Protein AF-A0A934UHM8-F1 (afdb_monomer_lite)

Sequence (731 aa):
MHDLIYLWDFGDAASGDWTAPEKILPEWKNRNVAKGPMVTHMYTRPGTYSASVLIIEPDSGKTATAALDIVVGDPDTLYSGATGSTVFYNEHGDNDWTWVDANYPGATKVNIPADGHLIWNSDISMDGVTEGRHDAEWSTYQDGKPRRCLFKAGSDLKFSIALDGADYRGLFIGTYGLGDISNDKAILRHTGLLDEKGRGIGAGIINQKGTGYSGQGDTPPGDLRIHDIQMLGVFDPENEITPDVDFLGNTGLAIRATFRMDLMLSRVDFDGFSGGVVSWTMPTDNGHIVKAVHLHLDDCTNTNFGAYSIYPSGATTNPKSTFSVTGCRIAQNPLGLEYDGTRSPIRDGSIPNVHMRGNDMFHTISTYTHVKVANTPRENGYIVNIHSNSFEGGYQAVIIAGNVESSKGSDPGKLPNTSGTSPVLNVVIDGNIHIADYGTKMSYYTQASGYTLRNNLTVVSGKAANNAFQYFFEVKARDQPDSDGGAEYDRTVVGDAPIKIYNNTLRVERSSAQNKSESLNSYVPQEIRNWSVNDAPNFTNVQMHNNLIHMPNLDSPVTTYGPLTSNVLFTPRGVGRREAFSNHSHLLTFDVVDGADLFVPYWLLSDWTTYITRANIKEADSRHRLDTAYFRKKDITSGDFEMSFSDTGMTITNRSGVTWETGTYVTVRIACIDRAALEKPLATPADAWLDSRPAVGSAALGAALNGEVSYMDIMLENRPEPPSIGAWEAE

Structure (mmCIF, N/CA/C/O backbone):
data_AF-A0A934UHM8-F1
#
_entry.id   AF-A0A934UHM8-F1
#
loop_
_atom_site.group_PDB
_atom_site.id
_atom_site.type_symbol
_atom_site.label_atom_id
_atom_site.label_alt_id
_atom_site.label_comp_id
_atom_site.label_asym_id
_atom_site.label_entity_id
_atom_site.label_seq_id
_atom_site.pdbx_PDB_ins_code
_atom_site.Cartn_x
_atom_site.Cartn_y
_atom_site.Cartn_z
_atom_site.occupancy
_atom_site.B_iso_or_equiv
_atom_site.auth_seq_id
_atom_site.auth_comp_id
_atom_site.auth_asym_id
_atom_site.auth_atom_id
_atom_site.pdbx_PDB_model_num
ATOM 1 N N . MET A 1 1 ? 1.000 21.819 11.357 1.00 83.38 1 MET A N 1
ATOM 2 C CA . MET A 1 1 ? 0.509 20.577 12.005 1.00 83.38 1 MET A CA 1
ATOM 3 C C . MET A 1 1 ? 1.510 19.441 11.837 1.00 83.38 1 MET A C 1
ATOM 5 O O . MET A 1 1 ? 1.837 18.795 12.818 1.00 83.38 1 MET A O 1
ATOM 9 N N . HIS A 1 2 ? 2.039 19.229 10.628 1.00 90.69 2 HIS A N 1
ATOM 10 C CA . HIS A 1 2 ? 3.021 18.174 10.334 1.00 90.69 2 HIS A CA 1
ATOM 11 C C . HIS A 1 2 ? 4.393 18.323 11.039 1.00 90.69 2 HIS A C 1
ATOM 13 O O . HIS A 1 2 ? 5.186 17.383 11.024 1.00 90.69 2 HIS A O 1
ATOM 19 N N . ASP A 1 3 ? 4.673 19.475 11.659 1.00 88.12 3 ASP A N 1
ATOM 20 C CA . ASP A 1 3 ? 5.896 19.727 12.444 1.00 88.12 3 ASP A CA 1
ATOM 21 C C . ASP A 1 3 ? 5.854 19.147 13.864 1.00 88.12 3 ASP A C 1
ATOM 23 O O . ASP A 1 3 ? 6.893 18.940 14.485 1.00 88.12 3 ASP A O 1
ATOM 27 N N . LEU A 1 4 ? 4.655 18.902 14.398 1.00 92.56 4 LEU A N 1
ATOM 28 C CA . LEU A 1 4 ? 4.485 18.411 15.761 1.00 92.56 4 LEU A CA 1
ATOM 29 C C . LEU A 1 4 ? 4.582 16.883 15.804 1.00 92.56 4 LEU A C 1
ATOM 31 O O . LEU A 1 4 ? 4.332 16.175 14.824 1.00 92.56 4 LEU A O 1
ATOM 35 N N . ILE A 1 5 ? 4.931 16.359 16.973 1.00 93.25 5 ILE A N 1
ATOM 36 C CA . ILE A 1 5 ? 4.924 14.925 17.255 1.00 93.25 5 ILE A CA 1
ATOM 37 C C . ILE A 1 5 ? 3.665 14.623 18.051 1.00 93.25 5 ILE A C 1
ATOM 39 O O . ILE A 1 5 ? 3.392 15.287 19.042 1.00 93.25 5 ILE A O 1
ATOM 43 N N . TYR A 1 6 ? 2.907 13.628 17.607 1.00 96.50 6 TYR A N 1
ATOM 44 C CA . TYR A 1 6 ? 1.670 13.188 18.242 1.00 96.50 6 TYR A CA 1
ATOM 45 C C . TYR A 1 6 ? 1.827 11.720 18.592 1.00 96.50 6 TYR A C 1
ATOM 47 O O . TYR A 1 6 ? 2.154 10.932 17.703 1.00 96.50 6 TYR A O 1
ATOM 55 N N . LEU A 1 7 ? 1.586 11.375 19.850 1.00 97.00 7 LEU A N 1
ATOM 56 C CA . LEU A 1 7 ? 1.657 10.020 20.380 1.00 97.00 7 LEU A CA 1
ATOM 57 C C . LEU A 1 7 ? 0.299 9.685 20.987 1.00 97.00 7 LEU A C 1
ATOM 59 O O . LEU A 1 7 ? -0.125 10.341 21.937 1.00 97.00 7 LEU A O 1
ATOM 63 N N . TRP A 1 8 ? -0.388 8.709 20.408 1.00 98.19 8 TRP A N 1
ATOM 64 C CA . TRP A 1 8 ? -1.728 8.296 20.810 1.00 98.19 8 TRP A CA 1
ATOM 65 C C . TRP A 1 8 ? -1.688 7.007 21.623 1.00 98.19 8 TRP A C 1
ATOM 67 O O . TRP A 1 8 ? -0.968 6.078 21.262 1.00 98.19 8 TRP A O 1
ATOM 77 N N . ASP A 1 9 ? -2.526 6.949 22.653 1.00 98.19 9 ASP A N 1
ATOM 78 C CA . ASP A 1 9 ? -2.909 5.738 23.381 1.00 98.19 9 ASP A CA 1
ATOM 79 C C . ASP A 1 9 ? -4.439 5.652 23.362 1.00 98.19 9 ASP A C 1
ATOM 81 O O . ASP A 1 9 ? -5.115 6.595 23.774 1.00 98.19 9 ASP A O 1
ATOM 85 N N . PHE A 1 10 ? -5.001 4.557 22.854 1.00 98.38 10 PHE A N 1
ATOM 86 C CA . PHE A 1 10 ? -6.452 4.399 22.720 1.00 98.38 10 PHE A CA 1
ATOM 87 C C . PHE A 1 10 ? -7.134 3.862 23.989 1.00 98.38 10 PHE A C 1
ATOM 89 O O . PHE A 1 10 ? -8.358 3.732 24.014 1.00 98.38 10 PHE A O 1
ATOM 96 N N . GLY A 1 11 ? -6.382 3.550 25.049 1.00 98.06 11 GLY A N 1
ATOM 97 C CA . GLY A 1 11 ? -6.924 2.981 26.285 1.00 98.06 11 GLY A CA 1
ATOM 98 C C . GLY A 1 11 ? -7.506 1.571 26.112 1.00 98.06 11 GLY A C 1
ATOM 99 O O . GLY A 1 11 ? -8.229 1.086 26.978 1.00 98.06 11 GLY A O 1
ATOM 100 N N . ASP A 1 12 ? -7.196 0.907 25.001 1.00 97.62 12 ASP A N 1
ATOM 101 C CA . ASP A 1 12 ? -7.659 -0.411 24.568 1.00 97.62 12 ASP A CA 1
ATOM 102 C C . ASP A 1 12 ? -6.489 -1.405 24.539 1.00 97.62 12 ASP A C 1
ATOM 104 O O . ASP A 1 12 ? -6.278 -2.134 23.572 1.00 97.62 12 ASP A O 1
ATOM 108 N N . ALA A 1 13 ? -5.689 -1.456 25.607 1.00 95.31 13 ALA A N 1
ATOM 109 C CA . ALA A 1 13 ? -4.544 -2.370 25.706 1.00 95.31 13 ALA A CA 1
ATOM 110 C C . ALA A 1 13 ? -4.939 -3.843 25.493 1.00 95.31 13 ALA A C 1
ATOM 112 O O . ALA A 1 13 ? -4.149 -4.660 25.025 1.00 95.31 13 ALA A O 1
ATOM 113 N N . ALA A 1 14 ? -6.190 -4.185 25.808 1.00 94.94 14 ALA A N 1
ATOM 114 C CA . ALA A 1 14 ? -6.706 -5.525 25.622 1.00 94.94 14 ALA A CA 1
ATOM 115 C C . ALA A 1 14 ? -6.832 -5.903 24.135 1.00 94.94 14 ALA A C 1
ATOM 117 O O . ALA A 1 14 ? -6.840 -7.104 23.859 1.00 94.94 14 ALA A O 1
ATOM 118 N N . SER A 1 15 ? -6.919 -4.932 23.205 1.00 92.81 15 SER A N 1
ATOM 119 C CA . SER A 1 15 ? -6.991 -5.140 21.743 1.00 92.81 15 SER A CA 1
ATOM 120 C C . SER A 1 15 ? -5.856 -5.987 21.177 1.00 92.81 15 SER A C 1
ATOM 122 O O . SER A 1 15 ? -6.091 -6.669 20.176 1.00 92.81 15 SER A O 1
ATOM 124 N N . GLY A 1 16 ? -4.703 -6.004 21.853 1.00 95.25 16 GLY A N 1
ATOM 125 C CA . GLY A 1 16 ? -3.542 -6.808 21.498 1.00 95.25 16 GLY A CA 1
ATOM 126 C C . GLY A 1 16 ? -2.856 -6.326 20.223 1.00 95.25 16 GLY A C 1
ATOM 127 O O . GLY A 1 16 ? -2.895 -5.143 19.881 1.00 95.25 16 GLY A O 1
ATOM 128 N N . ASP A 1 17 ? -2.246 -7.275 19.525 1.00 97.38 17 ASP A N 1
ATOM 129 C CA . ASP A 1 17 ? -1.529 -7.051 18.277 1.00 97.38 17 ASP A CA 1
ATOM 130 C C . ASP A 1 17 ? -2.399 -7.396 17.064 1.00 97.38 17 ASP A C 1
ATOM 132 O O . ASP A 1 17 ? -3.276 -8.260 17.136 1.00 97.38 17 ASP A O 1
ATOM 136 N N . TRP A 1 18 ? -2.147 -6.733 15.935 1.00 97.75 18 TRP A N 1
ATOM 137 C CA . TRP A 1 18 ? -2.679 -7.175 14.647 1.00 97.75 18 TRP A CA 1
ATOM 138 C C . TRP A 1 18 ? -2.080 -8.519 14.235 1.00 97.75 18 TRP A C 1
ATOM 140 O O . TRP A 1 18 ? -0.914 -8.822 14.509 1.00 97.75 18 TRP A O 1
ATOM 150 N N . THR A 1 19 ? -2.881 -9.306 13.527 1.00 96.25 19 THR A N 1
ATOM 151 C CA . THR A 1 19 ? -2.558 -10.684 13.144 1.00 96.25 19 THR A CA 1
ATOM 152 C C . THR A 1 19 ? -2.331 -10.845 11.644 1.00 96.25 19 THR A C 1
ATOM 154 O O . THR A 1 19 ? -1.502 -11.661 11.247 1.00 96.25 19 THR A O 1
ATOM 157 N N . ALA A 1 20 ? -2.984 -10.030 10.814 1.00 97.38 20 ALA A N 1
ATOM 158 C CA . ALA A 1 20 ? -2.859 -10.067 9.362 1.00 97.38 20 ALA A CA 1
ATOM 159 C C . ALA A 1 20 ? -1.460 -9.716 8.802 1.00 97.38 20 ALA A C 1
ATOM 161 O O . ALA A 1 20 ? -1.029 -10.385 7.856 1.00 97.38 20 ALA A O 1
ATOM 162 N N . PRO A 1 21 ? -0.725 -8.697 9.299 1.00 98.25 21 PRO A N 1
ATOM 163 C CA . PRO A 1 21 ? 0.523 -8.267 8.682 1.00 98.25 21 PRO A CA 1
ATOM 164 C C . PRO A 1 21 ? 1.682 -9.188 9.097 1.00 98.25 21 PRO A C 1
ATOM 166 O O . PRO A 1 21 ? 1.920 -9.454 10.281 1.00 98.25 21 PRO A O 1
ATOM 169 N N . GLU A 1 22 ? 2.450 -9.659 8.113 1.00 96.50 22 GLU A N 1
ATOM 170 C CA . GLU A 1 22 ? 3.509 -10.654 8.334 1.00 96.50 22 GLU A CA 1
ATOM 171 C C . GLU A 1 22 ? 4.898 -10.013 8.434 1.00 96.50 22 GLU A C 1
ATOM 173 O O . GLU A 1 22 ? 5.694 -10.412 9.281 1.00 96.50 22 GLU A O 1
ATOM 178 N N . LYS A 1 23 ? 5.193 -9.023 7.582 1.00 96.94 23 LYS A N 1
ATOM 179 C CA . LYS A 1 23 ? 6.534 -8.436 7.404 1.00 96.94 23 LYS A CA 1
ATOM 180 C C . LYS A 1 23 ? 6.675 -7.027 7.967 1.00 96.94 23 LYS A C 1
ATOM 182 O O . LYS A 1 23 ? 7.222 -6.134 7.328 1.00 96.94 23 LYS A O 1
ATOM 187 N N . ILE A 1 24 ? 6.180 -6.829 9.178 1.00 97.75 24 ILE A N 1
ATOM 188 C CA . ILE A 1 24 ? 6.360 -5.582 9.922 1.00 97.75 24 ILE A CA 1
ATOM 189 C C . ILE A 1 24 ? 7.119 -5.834 11.214 1.00 97.75 24 ILE A C 1
ATOM 191 O O . ILE A 1 24 ? 7.104 -6.949 11.740 1.00 97.75 24 ILE A O 1
ATOM 195 N N . LEU A 1 25 ? 7.772 -4.790 11.722 1.00 97.44 25 LEU A N 1
ATOM 196 C CA . LEU A 1 25 ? 8.454 -4.847 13.009 1.00 97.44 25 LEU A CA 1
ATOM 197 C C . LEU A 1 25 ? 7.455 -5.207 14.129 1.00 97.44 25 LEU A C 1
ATOM 199 O O . LEU A 1 25 ? 6.303 -4.762 14.067 1.00 97.44 25 LEU A O 1
ATOM 203 N N . PRO A 1 26 ? 7.844 -6.019 15.128 1.00 96.50 26 PRO A N 1
ATOM 204 C CA . PRO A 1 26 ? 6.945 -6.429 16.208 1.00 96.50 26 PRO A CA 1
ATOM 205 C C . PRO A 1 26 ? 6.270 -5.254 16.928 1.00 96.50 26 PRO A C 1
ATOM 207 O O . PRO A 1 26 ? 5.071 -5.289 17.186 1.00 96.50 26 PRO A O 1
ATOM 210 N N . GLU A 1 27 ? 7.006 -4.174 17.171 1.00 95.31 27 GLU A N 1
ATOM 211 C CA . GLU A 1 27 ? 6.558 -2.968 17.875 1.00 95.31 27 GLU A CA 1
ATOM 212 C C . GLU A 1 27 ? 5.459 -2.230 17.098 1.00 95.31 27 GLU A C 1
ATOM 214 O O . GLU A 1 27 ? 4.651 -1.498 17.670 1.00 95.31 27 GLU A O 1
ATOM 219 N N . TRP A 1 28 ? 5.390 -2.447 15.783 1.00 97.88 28 TRP A N 1
ATOM 220 C CA . TRP A 1 28 ? 4.374 -1.871 14.908 1.00 97.88 28 TRP A CA 1
ATOM 221 C C . TRP A 1 28 ? 3.070 -2.655 14.903 1.00 97.88 28 TRP A C 1
ATOM 223 O O . TRP A 1 28 ? 2.114 -2.188 14.292 1.00 97.88 28 TRP A O 1
ATOM 233 N N . LYS A 1 29 ? 3.008 -3.830 15.541 1.00 97.75 29 LYS A N 1
ATOM 234 C CA . LYS A 1 29 ? 1.787 -4.644 15.598 1.00 97.75 29 LYS A CA 1
ATOM 235 C C . LYS A 1 29 ? 0.780 -4.155 16.635 1.00 97.75 29 LYS A C 1
ATOM 237 O O . LYS A 1 29 ? -0.391 -4.520 16.547 1.00 97.75 29 LYS A O 1
ATOM 242 N N . ASN A 1 30 ? 1.212 -3.313 17.571 1.00 97.25 30 ASN A N 1
ATOM 243 C CA . ASN A 1 30 ? 0.388 -2.873 18.688 1.00 97.25 30 ASN A CA 1
ATOM 244 C C . ASN A 1 30 ? -0.798 -2.011 18.221 1.00 97.25 30 ASN A C 1
ATOM 246 O O . ASN A 1 30 ? -0.648 -0.870 17.768 1.00 97.25 30 ASN A O 1
ATOM 250 N N . ARG A 1 31 ? -2.011 -2.537 18.409 1.00 97.12 31 ARG A N 1
ATOM 251 C CA . ARG A 1 31 ? -3.255 -1.872 18.000 1.00 97.12 31 ARG A CA 1
ATOM 252 C C . ARG A 1 31 ? -3.554 -0.638 18.843 1.00 97.12 31 ARG A C 1
ATOM 254 O O . ARG A 1 31 ? -4.162 0.298 18.327 1.00 97.12 31 ARG A O 1
ATOM 261 N N . ASN A 1 32 ? -3.080 -0.592 20.087 1.00 97.75 32 ASN A N 1
ATOM 262 C CA . ASN A 1 32 ? -3.442 0.417 21.078 1.00 97.75 32 ASN A CA 1
ATOM 263 C C . ASN A 1 32 ? -2.707 1.765 20.937 1.00 97.75 32 ASN A C 1
ATOM 265 O O . ASN A 1 32 ? -3.084 2.727 21.601 1.00 97.75 32 ASN A O 1
ATOM 269 N N . VAL A 1 33 ? -1.681 1.867 20.087 1.00 97.12 33 VAL A N 1
ATOM 270 C CA . VAL A 1 33 ? -0.880 3.098 19.964 1.00 97.12 33 VAL A CA 1
ATOM 271 C C . VAL A 1 33 ? -0.716 3.560 18.524 1.00 97.12 33 VAL A C 1
ATOM 273 O O . VAL A 1 33 ? -0.576 2.757 17.605 1.00 97.12 33 VAL A O 1
ATOM 276 N N . ALA A 1 34 ? -0.704 4.869 18.297 1.00 97.56 34 ALA A N 1
ATOM 277 C CA . ALA A 1 34 ? -0.490 5.438 16.967 1.00 97.56 34 ALA A CA 1
ATOM 278 C C . ALA A 1 34 ? 0.332 6.727 17.026 1.00 97.56 34 ALA A C 1
ATOM 280 O O . ALA A 1 34 ? 0.493 7.336 18.084 1.00 97.56 34 ALA A O 1
ATOM 281 N N . LYS A 1 35 ? 0.843 7.158 15.871 1.00 96.19 35 LYS A N 1
ATOM 282 C CA . LYS A 1 35 ? 1.573 8.419 15.724 1.00 96.19 35 LYS A CA 1
ATOM 283 C C . LYS A 1 35 ? 0.853 9.326 14.742 1.00 96.19 35 LYS A C 1
ATOM 285 O O . LYS A 1 35 ? 0.192 8.841 13.836 1.00 96.19 35 LYS A O 1
ATOM 290 N N . GLY A 1 36 ? 1.047 10.632 14.874 1.00 95.62 36 GLY A N 1
ATOM 291 C CA . GLY A 1 36 ? 0.649 11.616 13.864 1.00 95.62 36 GLY A CA 1
ATOM 292 C C . GLY A 1 36 ? -0.666 12.365 14.140 1.00 95.62 36 GLY A C 1
ATOM 293 O O . GLY A 1 36 ? -1.380 12.085 15.105 1.00 95.62 36 GLY A O 1
ATOM 294 N N . PRO A 1 37 ? -0.959 13.385 13.317 1.00 94.31 37 PRO A N 1
ATOM 295 C CA . PRO A 1 37 ? -1.960 14.407 13.630 1.00 94.31 37 PRO A CA 1
ATOM 296 C C . PRO A 1 37 ? -3.416 13.942 13.504 1.00 94.31 37 PRO A C 1
ATOM 298 O O . PRO A 1 37 ? -4.302 14.530 14.119 1.00 94.31 37 PRO A O 1
ATOM 301 N N . MET A 1 38 ? -3.668 12.906 12.703 1.00 94.81 38 MET A N 1
ATOM 302 C CA . MET A 1 38 ? -4.967 12.253 12.562 1.00 94.81 38 MET A CA 1
ATOM 303 C C . MET A 1 38 ? -4.735 10.748 12.577 1.00 94.81 38 MET A C 1
ATOM 305 O O . MET A 1 38 ? -3.901 10.240 11.825 1.00 94.81 38 MET A O 1
ATOM 309 N N . VAL A 1 39 ? -5.462 10.053 13.446 1.00 96.94 39 VAL A N 1
ATOM 310 C CA . VAL A 1 39 ? -5.396 8.601 13.595 1.00 96.94 39 VAL A CA 1
ATOM 311 C C . VAL A 1 39 ? -6.802 8.021 13.677 1.00 96.94 39 VAL A C 1
ATOM 313 O O . VAL A 1 39 ? -7.768 8.709 14.007 1.00 96.94 39 VAL A O 1
ATOM 316 N N . THR A 1 40 ? -6.900 6.728 13.408 1.00 96.75 40 THR A N 1
ATOM 317 C CA . THR A 1 40 ? -8.111 5.929 13.573 1.00 96.75 40 THR A CA 1
ATOM 318 C C . THR A 1 40 ? -7.792 4.660 14.347 1.00 96.75 40 THR A C 1
ATOM 320 O O . THR A 1 40 ? -6.701 4.090 14.231 1.00 96.75 40 THR A O 1
ATOM 323 N N . HIS A 1 41 ? -8.770 4.215 15.128 1.00 97.12 41 HIS A N 1
ATOM 324 C CA . HIS A 1 41 ? -8.724 2.991 15.917 1.00 97.12 41 HIS A CA 1
ATOM 325 C C . HIS A 1 41 ? -10.076 2.298 15.851 1.00 97.12 41 HIS A C 1
ATOM 327 O O . HIS A 1 41 ? -11.111 2.968 15.851 1.00 97.12 41 HIS A O 1
ATOM 333 N N . MET A 1 42 ? -10.060 0.969 15.800 1.00 95.25 42 MET A N 1
ATOM 334 C CA . MET A 1 42 ? -11.271 0.164 15.800 1.00 95.25 42 MET A CA 1
ATOM 335 C C . MET A 1 42 ? -11.398 -0.578 17.126 1.00 95.25 42 MET A C 1
ATOM 337 O O . MET A 1 42 ? -10.752 -1.599 17.359 1.00 95.25 42 MET A O 1
ATOM 341 N N . TYR A 1 43 ? -12.280 -0.079 17.988 1.00 95.25 43 TYR A N 1
ATOM 342 C CA . TYR A 1 43 ? -12.656 -0.792 19.201 1.00 95.25 43 TYR A CA 1
ATOM 343 C C . TYR A 1 43 ? -13.513 -2.000 18.827 1.00 95.25 43 TYR A C 1
ATOM 345 O O . TYR A 1 43 ? -14.589 -1.871 18.244 1.00 95.25 43 TYR A O 1
ATOM 353 N N . THR A 1 44 ? -13.018 -3.187 19.159 1.00 90.69 44 THR A N 1
ATOM 354 C CA . THR A 1 44 ? -13.651 -4.468 18.786 1.00 90.69 44 THR A CA 1
ATOM 355 C C . THR A 1 44 ? -14.424 -5.106 19.933 1.00 90.69 44 THR A C 1
ATOM 357 O O . THR A 1 44 ? -15.018 -6.169 19.765 1.00 90.69 44 THR A O 1
ATOM 360 N N . ARG A 1 45 ? -14.411 -4.471 21.108 1.00 91.88 45 ARG A N 1
ATOM 361 C CA . ARG A 1 45 ? -15.061 -4.950 22.323 1.00 91.88 45 ARG A CA 1
ATOM 362 C C . ARG A 1 45 ? -15.955 -3.863 22.920 1.00 91.88 45 ARG A C 1
ATOM 364 O O . ARG A 1 45 ? -15.638 -2.682 22.788 1.00 91.88 45 ARG A O 1
ATOM 371 N N . PRO A 1 46 ? -17.060 -4.246 23.576 1.00 95.06 46 PRO A N 1
ATOM 372 C CA . PRO A 1 46 ? -17.874 -3.306 24.334 1.00 95.06 46 PRO A CA 1
ATOM 373 C C . PRO A 1 46 ? -17.109 -2.794 25.553 1.00 95.06 46 PRO A C 1
ATOM 375 O O . PRO A 1 46 ? -16.368 -3.547 26.186 1.00 95.06 46 PRO A O 1
ATOM 378 N N . GLY A 1 47 ? -17.333 -1.537 25.923 1.00 96.75 47 GLY A N 1
ATOM 379 C CA . GLY A 1 47 ? -16.696 -0.943 27.094 1.00 96.75 47 GLY A CA 1
ATOM 380 C C . GLY A 1 47 ? -16.570 0.570 27.015 1.00 96.75 47 GLY A C 1
ATOM 381 O O . GLY A 1 47 ? -16.996 1.200 26.048 1.00 96.75 47 GLY A O 1
ATOM 382 N N . THR A 1 48 ? -15.969 1.141 28.055 1.00 97.56 48 THR A N 1
ATOM 383 C CA . THR A 1 48 ? -15.544 2.542 28.077 1.00 97.56 48 THR A CA 1
ATOM 384 C C . THR A 1 48 ? -14.026 2.583 28.020 1.00 97.56 48 THR A C 1
ATOM 386 O O . THR A 1 48 ? -13.359 1.953 28.839 1.00 97.56 48 THR A O 1
ATOM 389 N N . TYR A 1 49 ? -13.500 3.341 27.069 1.00 98.12 49 TYR A N 1
ATOM 390 C CA . TYR A 1 49 ? -12.078 3.500 26.794 1.00 98.12 49 TYR A CA 1
ATOM 391 C C . TYR A 1 49 ? -11.698 4.965 26.971 1.00 98.12 49 TYR A C 1
ATOM 393 O O . TYR A 1 49 ? -12.514 5.831 26.675 1.00 98.12 49 TYR A O 1
ATOM 401 N N . SER A 1 50 ? -10.479 5.255 27.423 1.00 97.94 50 SER A N 1
ATOM 402 C CA . SER A 1 50 ? -9.981 6.631 27.518 1.00 97.94 50 SER A CA 1
ATOM 403 C C . SER A 1 50 ? -8.865 6.822 26.501 1.00 97.94 50 SER A C 1
ATOM 405 O O . SER A 1 50 ? -7.729 6.407 26.727 1.00 97.94 50 SER A O 1
ATOM 407 N N . ALA A 1 51 ? -9.207 7.406 25.355 1.00 98.31 51 ALA A N 1
ATOM 408 C CA . ALA A 1 51 ? -8.239 7.717 24.317 1.00 98.31 51 ALA A CA 1
ATOM 409 C C . ALA A 1 51 ? -7.513 9.012 24.678 1.00 98.31 51 ALA A C 1
ATOM 411 O O . ALA A 1 51 ? -8.151 10.011 25.009 1.00 98.31 51 ALA A O 1
ATOM 412 N N . SER A 1 52 ? -6.189 9.023 24.581 1.00 98.44 52 SER A N 1
ATOM 413 C CA . SER A 1 52 ? -5.358 10.178 24.900 1.00 98.44 52 SER A CA 1
ATOM 414 C C . SER A 1 52 ? -4.296 10.435 23.840 1.00 98.44 52 SER A C 1
ATOM 416 O O . SER A 1 52 ? -3.889 9.537 23.102 1.00 98.44 52 SER A O 1
ATOM 418 N N . VAL A 1 53 ? -3.858 11.688 23.760 1.00 98.31 53 VAL A N 1
ATOM 419 C CA . VAL A 1 53 ? -2.761 12.117 22.897 1.00 98.31 53 VAL A CA 1
ATOM 420 C C . VAL A 1 53 ? -1.785 12.976 23.684 1.00 98.31 53 VAL A C 1
ATOM 422 O O . VAL A 1 53 ? -2.190 13.898 24.395 1.00 98.31 53 VAL A O 1
ATOM 425 N N . LEU A 1 54 ? -0.496 12.687 23.528 1.00 97.56 54 LEU A N 1
ATOM 426 C CA . LEU A 1 54 ? 0.613 13.559 23.890 1.00 97.56 54 LEU A CA 1
ATOM 427 C C . LEU A 1 54 ? 1.127 14.239 22.621 1.00 97.56 54 LEU A C 1
ATOM 429 O O . LEU A 1 54 ? 1.462 13.580 21.639 1.00 97.56 54 LEU A O 1
ATOM 433 N N . ILE A 1 55 ? 1.198 15.563 22.655 1.00 97.06 55 ILE A N 1
ATOM 434 C CA . ILE A 1 55 ? 1.728 16.400 21.585 1.00 97.06 55 ILE A CA 1
ATOM 435 C C . ILE A 1 55 ? 3.043 17.002 22.064 1.00 97.06 55 ILE A C 1
ATOM 437 O O . ILE A 1 55 ? 3.096 17.527 23.175 1.00 97.06 55 ILE A O 1
ATOM 441 N N . ILE A 1 56 ? 4.078 16.951 21.231 1.00 94.12 56 ILE A N 1
ATOM 442 C CA . ILE A 1 56 ? 5.400 17.522 21.498 1.00 94.12 56 ILE A CA 1
ATOM 443 C C . ILE A 1 56 ? 5.746 18.489 20.360 1.00 94.12 56 ILE A C 1
ATOM 445 O O . ILE A 1 56 ? 5.644 18.129 19.186 1.00 94.12 56 ILE A O 1
ATOM 449 N N . GLU A 1 57 ? 6.144 19.713 20.706 1.00 91.81 57 GLU A N 1
ATOM 450 C CA . GLU A 1 57 ? 6.763 20.681 19.793 1.00 91.81 57 GLU A CA 1
ATOM 451 C C . GLU A 1 57 ? 8.287 20.477 19.841 1.00 91.81 57 GLU A C 1
ATOM 453 O O . GLU A 1 57 ? 8.894 20.842 20.852 1.00 91.81 57 GLU A O 1
ATOM 458 N N . PRO A 1 58 ? 8.916 19.889 18.802 1.00 84.31 58 PRO A N 1
ATOM 459 C CA . PRO A 1 58 ? 10.322 19.481 18.872 1.00 84.31 58 PRO A CA 1
ATOM 460 C C . PRO A 1 58 ? 11.275 20.631 19.211 1.00 84.31 58 PRO A C 1
ATOM 462 O O . PRO A 1 58 ? 12.119 20.486 20.089 1.00 84.31 58 PRO A O 1
ATOM 465 N N . ASP A 1 59 ? 11.080 21.796 18.586 1.00 81.81 59 ASP A N 1
ATOM 466 C CA . ASP A 1 59 ? 11.991 22.943 18.702 1.00 81.81 59 ASP A CA 1
ATOM 467 C C . ASP A 1 59 ? 12.084 23.516 20.122 1.00 81.81 59 ASP A C 1
ATOM 469 O O . ASP A 1 59 ? 13.125 24.029 20.530 1.00 81.81 59 ASP A O 1
ATOM 473 N N . SER A 1 60 ? 10.985 23.474 20.877 1.00 87.06 60 SER A N 1
ATOM 474 C CA . SER A 1 60 ? 10.914 24.059 22.220 1.00 87.06 60 SER A CA 1
ATOM 475 C C . SER A 1 60 ? 10.884 23.015 23.337 1.00 87.06 60 SER A C 1
ATOM 477 O O . SER A 1 60 ? 11.008 23.375 24.509 1.00 87.06 60 SER A O 1
ATOM 479 N N . GLY A 1 61 ? 10.653 21.743 22.993 1.00 86.19 61 GLY A N 1
ATOM 480 C CA . GLY A 1 61 ? 10.387 20.661 23.938 1.00 86.19 61 GLY A CA 1
ATOM 481 C C . GLY A 1 61 ? 9.057 20.799 24.688 1.00 86.19 61 GLY A C 1
ATOM 482 O O . GLY A 1 61 ? 8.796 20.029 25.614 1.00 86.19 61 GLY A O 1
ATOM 483 N N . LYS A 1 62 ? 8.206 21.775 24.339 1.00 94.31 62 LYS A N 1
ATOM 484 C CA . LYS A 1 62 ? 6.894 21.931 24.976 1.00 94.31 62 LYS A CA 1
ATOM 485 C C . LYS A 1 62 ? 6.017 20.734 24.667 1.00 94.31 62 LYS A C 1
ATOM 487 O O . LYS A 1 62 ? 6.006 20.218 23.550 1.00 94.31 62 LYS A O 1
ATOM 492 N N . THR A 1 63 ? 5.209 20.368 25.653 1.00 96.88 63 THR A N 1
ATOM 493 C CA . THR A 1 63 ? 4.244 19.287 25.528 1.00 96.88 63 THR A CA 1
ATOM 494 C C . THR A 1 63 ? 2.834 19.747 25.873 1.00 96.88 63 THR A C 1
ATOM 496 O O . THR A 1 63 ? 2.632 20.698 26.632 1.00 96.88 63 THR A O 1
ATOM 499 N N . ALA A 1 64 ? 1.847 19.070 25.298 1.00 97.88 64 ALA A N 1
ATOM 500 C CA . ALA A 1 64 ? 0.439 19.210 25.637 1.00 97.88 64 ALA A CA 1
ATOM 501 C C . ALA A 1 64 ? -0.225 17.832 25.609 1.00 97.88 64 ALA A C 1
ATOM 503 O O . ALA A 1 64 ? 0.161 16.979 24.815 1.00 97.88 64 ALA A O 1
ATOM 504 N N . THR A 1 65 ? -1.233 17.616 26.450 1.00 98.19 65 THR A N 1
ATOM 505 C CA . THR A 1 65 ? -2.019 16.379 26.448 1.00 98.19 65 THR A CA 1
ATOM 506 C C . THR A 1 65 ? -3.506 16.673 26.329 1.00 98.19 65 THR A C 1
ATOM 508 O O . THR A 1 65 ? -3.991 17.713 26.779 1.00 98.19 65 THR A O 1
ATOM 511 N N . ALA A 1 66 ? -4.238 15.747 25.718 1.00 98.25 66 ALA A N 1
ATOM 512 C CA . ALA A 1 66 ? -5.695 15.739 25.699 1.00 98.25 66 ALA A CA 1
ATOM 513 C C . ALA A 1 66 ? -6.198 14.299 25.826 1.00 98.25 66 ALA A C 1
ATOM 515 O O . ALA A 1 66 ? -5.499 13.368 25.431 1.00 98.25 66 ALA A O 1
ATOM 516 N N . ALA A 1 67 ? -7.400 14.123 26.373 1.00 98.00 67 ALA A N 1
ATOM 517 C CA . ALA A 1 67 ? -8.046 12.823 26.494 1.00 98.00 67 ALA A CA 1
ATOM 518 C C . ALA A 1 67 ? -9.559 12.930 26.272 1.00 98.00 67 ALA A C 1
ATOM 520 O O . ALA A 1 67 ? -10.156 13.983 26.516 1.00 98.00 67 ALA A O 1
ATOM 521 N N . LEU A 1 68 ? -10.159 11.839 25.805 1.00 97.38 68 LEU A N 1
ATOM 522 C CA . LEU A 1 68 ? -11.588 11.691 25.565 1.00 97.38 68 LEU A CA 1
ATOM 523 C C . LEU A 1 68 ? -12.025 10.262 25.898 1.00 97.38 68 LEU A C 1
ATOM 525 O O . LEU A 1 68 ? -11.417 9.299 25.430 1.00 97.38 68 LEU A O 1
ATOM 529 N N . ASP A 1 69 ? -13.127 10.139 26.633 1.00 97.75 69 ASP A N 1
ATOM 530 C CA . ASP A 1 69 ? -13.750 8.843 26.880 1.00 97.75 69 ASP A CA 1
ATOM 531 C C . ASP A 1 69 ? -14.638 8.429 25.697 1.00 97.75 69 ASP A C 1
ATOM 533 O O . ASP A 1 69 ? -15.483 9.193 25.222 1.00 97.75 69 ASP A O 1
ATOM 537 N N . ILE A 1 70 ? -14.457 7.194 25.237 1.00 97.25 70 ILE A N 1
ATOM 538 C CA . ILE A 1 70 ? -15.203 6.556 24.156 1.00 97.25 70 ILE A CA 1
ATOM 539 C C . ILE A 1 70 ? -16.020 5.412 24.744 1.00 97.25 70 ILE A C 1
ATOM 541 O O . ILE A 1 70 ? -15.476 4.530 25.403 1.00 97.25 70 ILE A O 1
ATOM 545 N N . VAL A 1 71 ? -17.327 5.400 24.479 1.00 96.62 71 VAL A N 1
ATOM 546 C CA . VAL A 1 71 ? -18.226 4.318 24.900 1.00 96.62 71 VAL A CA 1
ATOM 547 C C . VAL A 1 71 ? -18.602 3.476 23.690 1.00 96.62 71 VAL A C 1
ATOM 549 O O . VAL A 1 71 ? -19.180 3.976 22.725 1.00 96.62 71 VAL A O 1
ATOM 552 N N . VAL A 1 72 ? -18.303 2.185 23.765 1.00 94.75 72 VAL A N 1
ATOM 553 C CA . VAL A 1 72 ? -18.613 1.189 22.741 1.00 94.75 72 VAL A CA 1
ATOM 554 C C . VAL A 1 72 ? -19.723 0.296 23.271 1.00 94.75 72 VAL A C 1
ATOM 556 O O . VAL A 1 72 ? -19.569 -0.371 24.295 1.00 94.75 72 VAL A O 1
ATOM 559 N N . GLY A 1 73 ? -20.866 0.321 22.588 1.00 91.56 73 GLY A N 1
ATOM 560 C CA . GLY A 1 73 ? -22.031 -0.473 22.963 1.00 91.56 73 GLY A CA 1
ATOM 561 C C . GLY A 1 73 ? -21.822 -1.967 22.728 1.00 91.56 73 GLY A C 1
ATOM 562 O O . GLY A 1 73 ? -21.070 -2.376 21.845 1.00 91.56 73 GLY A O 1
ATOM 563 N N . ASP A 1 74 ? -22.528 -2.777 23.510 1.00 91.00 74 ASP A N 1
ATOM 564 C CA . ASP A 1 74 ? -22.557 -4.223 23.332 1.00 91.00 74 ASP A CA 1
ATOM 565 C C . ASP A 1 74 ? -23.387 -4.605 22.094 1.00 91.00 74 ASP A C 1
ATOM 567 O O . ASP A 1 74 ? -24.589 -4.304 22.058 1.00 91.00 74 ASP A O 1
ATOM 571 N N . PRO A 1 75 ? -22.792 -5.258 21.075 1.00 87.06 75 PRO A N 1
ATOM 572 C CA . PRO A 1 75 ? -23.526 -5.658 19.885 1.00 87.06 75 PRO A CA 1
ATOM 573 C C . PRO A 1 75 ? -24.653 -6.650 20.199 1.00 87.06 75 PRO A C 1
ATOM 575 O O . PRO A 1 75 ? -25.671 -6.624 19.514 1.00 87.06 75 PRO A O 1
ATOM 578 N N . ASP A 1 76 ? -24.554 -7.471 21.243 1.00 86.81 76 ASP A N 1
ATOM 579 C CA . ASP A 1 76 ? -25.626 -8.413 21.590 1.00 86.81 76 ASP A CA 1
ATOM 580 C C . ASP A 1 76 ? -26.849 -7.717 22.180 1.00 86.81 76 ASP A C 1
ATOM 582 O O . ASP A 1 76 ? -27.984 -8.163 21.991 1.00 86.81 76 ASP A O 1
ATOM 586 N N . THR A 1 77 ? -26.630 -6.565 22.809 1.00 87.56 77 THR A N 1
ATOM 587 C CA . THR A 1 77 ? -27.698 -5.682 23.274 1.00 87.56 77 THR A CA 1
ATOM 588 C C . THR A 1 77 ? -28.283 -4.860 22.119 1.00 87.56 77 THR A C 1
ATOM 590 O O . THR A 1 77 ? -29.503 -4.753 21.989 1.00 87.56 77 THR A O 1
ATOM 593 N N . LEU A 1 78 ? -27.432 -4.292 21.255 1.00 85.31 78 LEU A N 1
ATOM 594 C CA . LEU A 1 78 ? -27.854 -3.446 20.128 1.00 85.31 78 LEU A CA 1
ATOM 595 C C . LEU A 1 78 ? -28.586 -4.236 19.032 1.00 85.31 78 LEU A C 1
ATOM 597 O O . LEU A 1 78 ? -29.546 -3.740 18.444 1.00 85.31 78 LEU A O 1
ATOM 601 N N . TYR A 1 79 ? -28.151 -5.472 18.789 1.00 84.81 79 TYR A N 1
ATOM 602 C CA . TYR A 1 79 ? -28.695 -6.384 17.789 1.00 84.81 79 TYR A CA 1
ATOM 603 C C . TYR A 1 79 ? -29.336 -7.602 18.462 1.00 84.81 79 TYR A C 1
ATOM 605 O O . TYR A 1 79 ? -29.037 -8.745 18.123 1.00 84.81 79 TYR A O 1
ATOM 613 N N . SER A 1 80 ? -30.209 -7.396 19.446 1.00 80.25 80 SER A N 1
ATOM 614 C CA . SER A 1 80 ? -30.728 -8.521 20.231 1.00 80.25 80 SER A CA 1
ATOM 615 C C . SER A 1 80 ? -31.470 -9.564 19.376 1.00 80.25 80 SER A C 1
ATOM 617 O O . SER A 1 80 ? -32.223 -9.229 18.455 1.00 80.25 80 SER A O 1
ATOM 619 N N . GLY A 1 81 ? -31.287 -10.846 19.707 1.00 72.12 81 GLY A N 1
ATOM 620 C CA . GLY A 1 81 ? -32.066 -11.937 19.109 1.00 72.12 81 GLY A CA 1
ATOM 621 C C . GLY A 1 81 ? -33.561 -11.815 19.424 1.00 72.12 81 GLY A C 1
ATOM 622 O O . GLY A 1 81 ? -34.394 -12.032 18.553 1.00 72.12 81 GLY A O 1
ATOM 623 N N . ALA A 1 82 ? -33.907 -11.349 20.628 1.00 75.31 82 ALA A N 1
ATOM 624 C CA . ALA A 1 82 ? -35.289 -11.200 21.088 1.00 75.31 82 ALA A CA 1
ATOM 625 C C . ALA A 1 82 ? -36.115 -10.181 20.279 1.00 75.31 82 ALA A C 1
ATOM 627 O O . ALA A 1 82 ? -37.335 -10.305 20.191 1.00 75.31 82 ALA A O 1
ATOM 628 N N . THR A 1 83 ? -35.468 -9.174 19.685 1.00 74.00 83 THR A N 1
ATOM 629 C CA . THR A 1 83 ? -36.121 -8.183 18.811 1.00 74.00 83 THR A CA 1
ATOM 630 C C . THR A 1 83 ? -36.147 -8.607 17.342 1.00 74.00 83 THR A C 1
ATOM 632 O O . THR A 1 83 ? -36.612 -7.835 16.503 1.00 74.00 83 THR A O 1
ATOM 635 N N . GLY A 1 84 ? -35.623 -9.796 17.021 1.00 73.19 84 GLY A N 1
ATOM 636 C CA . GLY A 1 84 ? -35.401 -10.263 15.653 1.00 73.19 84 GLY A CA 1
ATOM 637 C C . GLY A 1 84 ? -34.280 -9.513 14.928 1.00 73.19 84 GLY A C 1
ATOM 638 O O . GLY A 1 84 ? -34.137 -9.656 13.721 1.00 73.19 84 GLY A O 1
ATOM 639 N N . SER A 1 85 ? -33.482 -8.689 15.618 1.00 82.75 85 SER A N 1
ATOM 640 C CA . SER A 1 85 ? -32.471 -7.834 14.975 1.00 82.75 85 SER A CA 1
ATOM 641 C C . SER A 1 85 ? -31.233 -8.603 14.502 1.00 82.75 85 SER A C 1
ATOM 643 O O . SER A 1 85 ? -30.507 -8.093 13.650 1.00 82.75 85 SER A O 1
ATOM 645 N N . THR A 1 86 ? -31.010 -9.815 15.020 1.00 88.19 86 THR A N 1
ATOM 646 C CA . THR A 1 86 ? -29.977 -10.737 14.530 1.00 88.19 86 THR A CA 1
ATOM 647 C C . THR A 1 86 ? -30.597 -11.906 13.767 1.00 88.19 86 THR A C 1
ATOM 649 O O . THR A 1 86 ? -31.545 -12.531 14.247 1.00 88.19 86 THR A O 1
ATOM 652 N N . VAL A 1 87 ? -30.015 -12.216 12.610 1.00 89.19 87 VAL A N 1
ATOM 653 C CA . VAL A 1 87 ? -30.338 -13.367 11.763 1.00 89.19 87 VAL A CA 1
ATOM 654 C C . VAL A 1 87 ? -29.099 -14.252 11.632 1.00 89.19 87 VAL A C 1
ATOM 656 O O . VAL A 1 87 ? -28.014 -13.755 11.328 1.00 89.19 87 VAL A O 1
ATOM 659 N N . PHE A 1 88 ? -29.267 -15.553 11.850 1.00 92.25 88 PHE A N 1
ATOM 660 C CA . PHE A 1 88 ? -28.220 -16.563 11.724 1.00 92.25 88 PHE A CA 1
ATOM 661 C C . PHE A 1 88 ? -28.430 -17.415 10.474 1.00 92.25 88 PHE A C 1
ATOM 663 O O . PHE A 1 88 ? -29.540 -17.890 10.230 1.00 92.25 88 PHE A O 1
ATOM 670 N N . TYR A 1 89 ? -27.357 -17.633 9.719 1.00 92.50 89 TYR A N 1
ATOM 671 C CA . TYR A 1 89 ? -27.359 -18.378 8.465 1.00 92.50 89 TYR A CA 1
ATOM 672 C C . TYR A 1 89 ? -26.507 -19.646 8.562 1.00 92.50 89 TYR A C 1
ATOM 674 O O . TYR A 1 89 ? -25.343 -19.586 8.964 1.00 92.50 89 TYR A O 1
ATOM 682 N N . ASN A 1 90 ? -27.089 -20.766 8.136 1.00 92.69 90 ASN A N 1
ATOM 683 C CA . ASN A 1 90 ? -26.431 -22.062 7.971 1.00 92.69 90 ASN A CA 1
ATOM 684 C C . ASN A 1 90 ? -26.415 -22.491 6.509 1.00 92.69 90 ASN A C 1
ATOM 686 O O . ASN A 1 90 ? -27.261 -22.065 5.719 1.00 92.69 90 ASN A O 1
ATOM 690 N N . GLU A 1 91 ? -25.489 -23.391 6.175 1.00 90.12 91 GLU A N 1
ATOM 691 C CA . GLU A 1 91 ? -25.500 -24.094 4.897 1.00 90.12 91 GLU A CA 1
ATOM 692 C C . GLU A 1 91 ? -26.763 -24.939 4.708 1.00 90.12 91 GLU A C 1
ATOM 694 O O . GLU A 1 91 ? -27.452 -25.325 5.659 1.00 90.12 91 GLU A O 1
ATOM 699 N N . HIS A 1 92 ? -27.063 -25.269 3.453 1.00 88.00 92 HIS A N 1
ATOM 700 C CA . HIS A 1 92 ? -28.178 -26.148 3.158 1.00 88.00 92 HIS A CA 1
ATOM 701 C C . HIS A 1 92 ? -27.995 -27.512 3.834 1.00 88.00 92 HIS A C 1
ATOM 703 O O . HIS A 1 92 ? -26.992 -28.193 3.641 1.00 88.00 92 HIS A O 1
ATOM 709 N N . GLY A 1 93 ? -29.005 -27.938 4.591 1.00 88.44 93 GLY A N 1
ATOM 710 C CA . GLY A 1 93 ? -28.991 -29.219 5.299 1.00 88.44 93 GLY A CA 1
ATOM 711 C C . GLY A 1 93 ? -28.338 -29.176 6.684 1.00 88.44 93 GLY A C 1
ATOM 712 O O . GLY A 1 93 ? -28.534 -30.123 7.450 1.00 88.44 93 GLY A O 1
ATOM 713 N N . ASP A 1 94 ? -27.660 -28.087 7.055 1.00 91.38 94 ASP A N 1
ATOM 714 C CA . ASP A 1 94 ? -27.115 -27.911 8.400 1.00 91.38 94 ASP A CA 1
ATOM 715 C C . ASP A 1 94 ? -28.180 -27.371 9.364 1.00 91.38 94 ASP A C 1
ATOM 717 O O . ASP A 1 94 ? -28.421 -26.175 9.487 1.00 91.38 94 ASP A O 1
ATOM 721 N N . ASN A 1 95 ? -28.820 -28.284 10.091 1.00 91.81 95 ASN A N 1
ATOM 722 C CA . ASN A 1 95 ? -29.823 -27.945 11.099 1.00 91.81 95 ASN A CA 1
ATOM 723 C C . ASN A 1 95 ? -29.250 -27.839 12.521 1.00 91.81 95 ASN A C 1
ATOM 725 O O . ASN A 1 95 ? -30.023 -27.847 13.483 1.00 91.81 95 ASN A O 1
ATOM 729 N N . ASP A 1 96 ? -27.924 -27.778 12.685 1.00 92.62 96 ASP A N 1
ATOM 730 C CA . ASP A 1 96 ? -27.325 -27.569 13.998 1.00 92.62 96 ASP A CA 1
ATOM 731 C C . ASP A 1 96 ? -27.362 -26.086 14.381 1.00 92.62 96 ASP A C 1
ATOM 733 O O . ASP A 1 96 ? -26.532 -25.270 13.970 1.00 92.62 96 ASP A O 1
ATOM 737 N N . TRP A 1 97 ? -28.351 -25.782 15.219 1.00 94.12 97 TRP A N 1
ATOM 738 C CA . TRP A 1 97 ? -28.603 -24.474 15.814 1.00 94.12 97 TRP A CA 1
ATOM 739 C C . TRP A 1 97 ? -28.239 -24.421 17.300 1.00 94.12 97 TRP A C 1
ATOM 741 O O . TRP A 1 97 ? -28.572 -23.444 17.968 1.00 94.12 97 TRP A O 1
ATOM 751 N N . THR A 1 98 ? -27.552 -25.442 17.830 1.00 93.38 98 THR A N 1
ATOM 752 C CA . THR A 1 98 ? -27.315 -25.613 19.275 1.00 93.38 98 THR A CA 1
ATOM 753 C C . THR A 1 98 ? -26.662 -24.381 19.900 1.00 93.38 98 THR A C 1
ATOM 755 O O . THR A 1 98 ? -27.078 -23.916 20.962 1.00 93.38 98 THR A O 1
ATOM 758 N N . TRP A 1 99 ? -25.661 -23.814 19.223 1.00 93.00 99 TRP A N 1
ATOM 759 C CA . TRP A 1 99 ? -24.987 -22.604 19.690 1.00 93.00 99 TRP A CA 1
ATOM 760 C C . TRP A 1 99 ? -25.899 -21.374 19.647 1.00 93.00 99 TRP A C 1
ATOM 762 O O . TRP A 1 99 ? -25.909 -20.587 20.594 1.00 93.00 99 TRP A O 1
ATOM 772 N N . VAL A 1 100 ? -26.690 -21.216 18.581 1.00 92.56 100 VAL A N 1
ATOM 773 C CA . VAL A 1 100 ? -27.628 -20.091 18.437 1.00 92.56 100 VAL A CA 1
ATOM 774 C C . VAL A 1 100 ? -28.698 -20.158 19.520 1.00 92.56 100 VAL A C 1
ATOM 776 O O . VAL A 1 100 ? -28.972 -19.153 20.164 1.00 92.56 100 VAL A O 1
ATOM 779 N N . ASP A 1 101 ? -29.256 -21.339 19.780 1.00 92.56 101 ASP A N 1
ATOM 780 C CA . ASP A 1 101 ? -30.263 -21.542 20.824 1.00 92.56 101 ASP A CA 1
ATOM 781 C C . ASP A 1 101 ? -29.740 -21.236 22.228 1.00 92.56 101 ASP A C 1
ATOM 783 O O . ASP A 1 101 ? -30.470 -20.685 23.053 1.00 92.56 101 ASP A O 1
ATOM 787 N N . ALA A 1 102 ? -28.475 -21.564 22.495 1.00 91.75 102 ALA A N 1
ATOM 788 C CA . ALA A 1 102 ? -27.852 -21.313 23.787 1.00 91.75 102 ALA A CA 1
ATOM 789 C C . ALA A 1 102 ? -27.533 -19.826 24.028 1.00 91.75 102 ALA A C 1
ATOM 791 O O . ALA A 1 102 ? -27.658 -19.362 25.160 1.00 91.75 102 ALA A O 1
ATOM 792 N N . ASN A 1 103 ? -27.119 -19.089 22.991 1.00 89.69 103 ASN A N 1
ATOM 793 C CA . ASN A 1 103 ? -26.584 -17.726 23.138 1.00 89.69 103 ASN A CA 1
ATOM 794 C C . ASN A 1 103 ? -27.556 -16.625 22.681 1.00 89.69 103 ASN A C 1
ATOM 796 O O . ASN A 1 103 ? -27.523 -15.516 23.207 1.00 89.69 103 ASN A O 1
ATOM 800 N N . TYR A 1 104 ? -28.450 -16.925 21.736 1.00 90.00 104 TYR A N 1
ATOM 801 C CA . TYR A 1 104 ? -29.378 -15.969 21.126 1.00 90.00 104 TYR A CA 1
ATOM 802 C C . TYR A 1 104 ? -30.798 -16.539 21.031 1.00 90.00 104 TYR A C 1
ATOM 804 O O . TYR A 1 104 ? -31.345 -16.692 19.931 1.00 90.00 104 TYR A O 1
ATOM 812 N N . PRO A 1 105 ? -31.439 -16.837 22.177 1.00 84.50 105 PRO A N 1
ATOM 813 C CA . PRO A 1 105 ? -32.805 -17.336 22.177 1.00 84.50 105 PRO A CA 1
ATOM 814 C C . PRO A 1 105 ? -33.737 -16.339 21.473 1.00 84.50 105 PRO A C 1
ATOM 816 O O . PRO A 1 105 ? -33.762 -15.148 21.788 1.00 84.50 105 PRO A O 1
ATOM 819 N N . GLY A 1 106 ? -34.508 -16.835 20.504 1.00 83.75 106 GLY A N 1
ATOM 820 C CA . GLY A 1 106 ? -35.461 -16.037 19.727 1.00 83.75 106 GLY A CA 1
ATOM 821 C C . GLY A 1 106 ? -34.900 -15.363 18.472 1.00 83.75 106 GLY A C 1
ATOM 822 O O . GLY A 1 106 ? -35.674 -14.725 17.763 1.00 83.75 106 GLY A O 1
ATOM 823 N N . ALA A 1 107 ? -33.607 -15.516 18.164 1.00 87.56 107 ALA A N 1
ATOM 824 C CA . ALA A 1 107 ? -33.057 -15.023 16.903 1.00 87.56 107 ALA A CA 1
ATOM 825 C C . ALA A 1 107 ? -33.634 -15.760 15.683 1.00 87.56 107 ALA A C 1
ATOM 827 O O . ALA A 1 107 ? -33.984 -16.944 15.755 1.00 87.56 107 ALA A O 1
ATOM 828 N N . THR A 1 108 ? -33.690 -15.063 14.547 1.00 89.00 108 THR A N 1
ATOM 829 C CA . THR A 1 108 ? -34.104 -15.657 13.272 1.00 89.00 108 THR A CA 1
ATOM 830 C C . THR A 1 108 ? -33.023 -16.614 12.777 1.00 89.00 108 THR A C 1
ATOM 832 O O . THR A 1 108 ? -31.835 -16.295 12.825 1.00 89.00 108 THR A O 1
ATOM 835 N N . LYS A 1 109 ? -33.435 -17.786 12.291 1.00 90.62 109 LYS A N 1
ATOM 836 C CA . LYS A 1 109 ? -32.554 -18.847 11.793 1.00 90.62 109 LYS A CA 1
ATOM 837 C C . LYS A 1 109 ? -32.926 -19.182 10.362 1.00 90.62 109 LYS A C 1
ATOM 839 O O . LYS A 1 109 ? -34.098 -19.431 10.082 1.00 90.62 109 LYS A O 1
ATOM 844 N N . VAL A 1 110 ? -31.937 -19.218 9.483 1.00 88.81 110 VAL A N 1
ATOM 845 C CA . VAL A 1 110 ? -32.139 -19.431 8.052 1.00 88.81 110 VAL A CA 1
ATOM 846 C C . VAL A 1 110 ? -31.142 -20.467 7.547 1.00 88.81 110 VAL A C 1
ATOM 848 O O . VAL A 1 110 ? -29.935 -20.267 7.625 1.00 88.81 110 VAL A O 1
ATOM 851 N N . ASN A 1 111 ? -31.641 -21.565 6.982 1.00 87.50 111 ASN A N 1
ATOM 852 C CA . ASN A 1 111 ? -30.821 -22.428 6.132 1.00 87.50 111 ASN A CA 1
ATOM 853 C C . ASN A 1 111 ? -30.827 -21.853 4.721 1.00 87.50 111 ASN A C 1
ATOM 855 O O . ASN A 1 111 ? -31.902 -21.574 4.184 1.00 87.50 111 ASN A O 1
ATOM 859 N N . ILE A 1 112 ? -29.656 -21.708 4.108 1.00 82.94 112 ILE A N 1
ATOM 860 C CA . ILE A 1 112 ? -29.577 -21.296 2.705 1.00 82.94 112 ILE A CA 1
ATOM 861 C C . ILE A 1 112 ? -30.198 -22.368 1.779 1.00 82.94 112 ILE A C 1
ATOM 863 O O . ILE A 1 112 ? -30.298 -23.549 2.156 1.00 82.94 112 ILE A O 1
ATOM 867 N N . PRO A 1 113 ? -30.649 -21.985 0.568 1.00 79.44 113 PRO A N 1
ATOM 868 C CA . PRO A 1 113 ? -31.227 -22.934 -0.375 1.00 79.44 113 PRO A CA 1
ATOM 869 C C . PRO A 1 113 ? -30.206 -23.971 -0.865 1.00 79.44 113 PRO A C 1
ATOM 871 O O . PRO A 1 113 ? -28.996 -23.790 -0.747 1.00 79.44 113 PRO A O 1
ATOM 874 N N . ALA A 1 114 ? -30.709 -25.071 -1.433 1.00 81.69 114 ALA A N 1
ATOM 875 C CA . ALA A 1 114 ? -29.897 -26.212 -1.874 1.00 81.69 114 ALA A CA 1
ATOM 876 C C . ALA A 1 114 ? -28.883 -25.886 -2.979 1.00 81.69 114 ALA A C 1
ATOM 878 O O . ALA A 1 114 ? -27.909 -26.614 -3.149 1.00 81.69 114 ALA A O 1
ATOM 879 N N . ASP A 1 115 ? -29.103 -24.807 -3.728 1.00 76.62 115 ASP A N 1
ATOM 880 C CA . ASP A 1 115 ? -28.159 -24.310 -4.728 1.00 76.62 115 ASP A CA 1
ATOM 881 C C . ASP A 1 115 ? -26.976 -23.540 -4.101 1.00 76.62 115 ASP A C 1
ATOM 883 O O . ASP A 1 115 ? -26.010 -23.225 -4.798 1.00 76.62 115 ASP A O 1
ATOM 887 N N . GLY A 1 116 ? -27.024 -23.259 -2.792 1.00 73.88 116 GLY A N 1
ATOM 888 C CA . GLY A 1 116 ? -26.007 -22.515 -2.051 1.00 73.88 116 GLY A CA 1
ATOM 889 C C . GLY A 1 116 ? -25.973 -21.022 -2.384 1.00 73.88 116 GLY A C 1
ATOM 890 O O . GLY A 1 116 ? -25.014 -20.342 -2.013 1.00 73.88 116 GLY A O 1
ATOM 891 N N . HIS A 1 117 ? -26.977 -20.507 -3.103 1.00 75.81 117 HIS A N 1
ATOM 892 C CA . HIS A 1 117 ? -27.047 -19.110 -3.512 1.00 75.81 117 HIS A CA 1
ATOM 893 C C . HIS A 1 117 ? -27.902 -18.299 -2.536 1.00 75.81 117 HIS A C 1
ATOM 895 O O . HIS A 1 117 ? -29.121 -18.436 -2.471 1.00 75.81 117 HIS A O 1
ATOM 901 N N . LEU A 1 118 ? -27.265 -17.369 -1.829 1.00 75.12 118 LEU A N 1
ATOM 902 C CA . LEU A 1 118 ? -27.953 -16.334 -1.071 1.00 75.12 118 LEU A CA 1
ATOM 903 C C . LEU A 1 118 ? -27.837 -15.006 -1.825 1.00 75.12 118 LEU A C 1
ATOM 905 O O . LEU A 1 118 ? -26.783 -14.370 -1.849 1.00 75.12 118 LEU A O 1
ATOM 909 N N . ILE A 1 119 ? -28.931 -14.609 -2.475 1.00 69.44 119 ILE A N 1
ATOM 910 C CA . ILE A 1 119 ? -29.023 -13.358 -3.229 1.00 69.44 119 ILE A CA 1
ATOM 911 C C . ILE A 1 119 ? -30.012 -12.444 -2.513 1.00 69.44 119 ILE A C 1
ATOM 913 O O . ILE A 1 119 ? -31.198 -12.752 -2.446 1.00 69.44 119 ILE A O 1
ATOM 917 N N . TRP A 1 120 ? -29.536 -11.311 -2.006 1.00 70.75 120 TRP A N 1
ATOM 918 C CA . TRP A 1 120 ? -30.377 -10.261 -1.436 1.00 70.75 120 TRP A CA 1
ATOM 919 C C . TRP A 1 120 ? -30.540 -9.139 -2.455 1.00 70.75 120 TRP A C 1
ATOM 921 O O . TRP A 1 120 ? -29.624 -8.346 -2.691 1.00 70.75 120 TRP A O 1
ATOM 931 N N . ASN A 1 121 ? -31.709 -9.074 -3.086 1.00 58.38 121 ASN A N 1
ATOM 932 C CA . ASN A 1 121 ? -32.044 -7.992 -4.000 1.00 58.38 121 ASN A CA 1
ATOM 933 C C . ASN A 1 121 ? -33.517 -7.606 -3.836 1.00 58.38 121 ASN A C 1
ATOM 935 O O . ASN A 1 121 ? -34.367 -8.480 -3.722 1.00 58.38 121 ASN A O 1
ATOM 939 N N . SER A 1 122 ? -33.828 -6.310 -3.838 1.00 46.69 122 SER A N 1
ATOM 940 C CA . SER A 1 122 ? -35.219 -5.847 -3.828 1.00 46.69 122 SER A CA 1
ATOM 941 C C . SER A 1 122 ? -35.867 -5.831 -5.217 1.00 46.69 122 SER A C 1
ATOM 943 O O . SER A 1 122 ? -37.084 -5.784 -5.270 1.00 46.69 122 SER A O 1
ATOM 945 N N . ASP A 1 123 ? -35.105 -5.907 -6.321 1.00 41.50 123 ASP A N 1
ATOM 946 C CA . ASP A 1 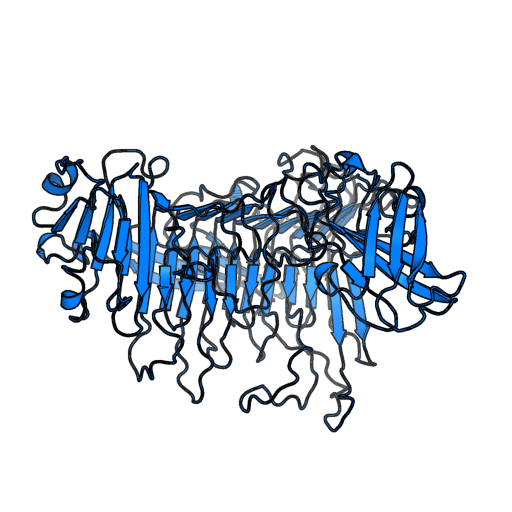123 ? -35.636 -6.071 -7.688 1.00 41.50 123 ASP A CA 1
ATOM 947 C C . ASP A 1 123 ? -34.572 -6.655 -8.645 1.00 41.50 123 ASP A C 1
ATOM 949 O O . ASP A 1 123 ? -33.767 -5.919 -9.220 1.00 41.50 123 ASP A O 1
ATOM 953 N N . ILE A 1 124 ? -34.594 -7.967 -8.903 1.00 36.66 124 ILE A N 1
ATOM 954 C CA . ILE A 1 124 ? -34.150 -8.485 -10.211 1.00 36.66 124 ILE A CA 1
ATOM 955 C C . ILE A 1 124 ? -35.391 -8.979 -10.944 1.00 36.66 124 ILE A C 1
ATOM 957 O O . ILE A 1 124 ? -35.683 -10.177 -10.948 1.00 36.66 124 ILE A O 1
ATOM 961 N N . SER A 1 125 ? -36.104 -8.068 -11.604 1.00 34.88 125 SER A N 1
ATOM 962 C CA . SER A 1 125 ? -36.935 -8.439 -12.746 1.00 34.88 125 SER A CA 1
ATOM 963 C C . SER A 1 125 ? -36.008 -8.787 -13.913 1.00 34.88 125 SER A C 1
ATOM 965 O O . SER A 1 125 ? -35.679 -7.974 -14.769 1.00 34.88 125 SER A O 1
ATOM 967 N N . MET A 1 126 ? -35.527 -10.025 -13.916 1.00 32.75 126 MET A N 1
ATOM 968 C CA . MET A 1 126 ? -35.097 -10.664 -15.149 1.00 32.75 126 MET A CA 1
ATOM 969 C C . MET A 1 126 ? -36.184 -11.660 -15.495 1.00 32.75 126 MET A C 1
ATOM 971 O O . MET A 1 126 ? -36.337 -12.672 -14.810 1.00 32.75 126 MET A O 1
ATOM 975 N N . ASP A 1 127 ? -36.954 -11.328 -16.527 1.00 31.31 127 ASP A N 1
ATOM 976 C CA . ASP A 1 127 ? -37.805 -12.274 -17.233 1.00 31.31 127 ASP A CA 1
ATOM 977 C C . ASP A 1 127 ? -36.988 -13.550 -17.513 1.00 31.31 127 ASP A C 1
ATOM 979 O O . ASP A 1 127 ? -36.122 -13.559 -18.385 1.00 31.31 127 ASP A O 1
ATOM 983 N N . GLY A 1 128 ? -37.222 -14.618 -16.739 1.00 34.19 128 GLY A N 1
ATOM 984 C CA . GLY A 1 128 ? -36.782 -15.972 -17.093 1.00 34.19 128 GLY A CA 1
ATOM 985 C C . GLY A 1 128 ? -35.885 -16.757 -16.129 1.00 34.19 128 GLY A C 1
ATOM 986 O O . GLY A 1 128 ? -35.571 -17.894 -16.463 1.00 34.19 128 GLY A O 1
ATOM 987 N N . VAL A 1 129 ? -35.496 -16.259 -14.947 1.00 37.47 129 VAL A N 1
ATOM 988 C CA . VAL A 1 129 ? -34.771 -17.094 -13.951 1.00 37.47 129 VAL A CA 1
ATOM 989 C C . VAL A 1 129 ? -35.618 -17.264 -12.695 1.00 37.47 129 VAL A C 1
ATOM 991 O O . VAL A 1 129 ? -35.429 -16.589 -11.685 1.00 37.47 129 VAL A O 1
ATOM 994 N N . THR A 1 130 ? -36.612 -18.143 -12.792 1.00 38.66 130 THR A N 1
ATOM 995 C CA . THR A 1 130 ? -37.519 -18.504 -11.699 1.00 38.66 130 THR A CA 1
ATOM 996 C C . THR A 1 130 ? -37.267 -19.955 -11.314 1.00 38.66 130 THR A C 1
ATOM 998 O O . THR A 1 130 ? -37.933 -20.839 -11.825 1.00 38.66 130 THR A O 1
ATOM 1001 N N . GLU A 1 131 ? -36.286 -20.197 -10.445 1.00 35.06 131 GLU A N 1
ATOM 1002 C CA . GLU A 1 131 ? -36.203 -21.384 -9.578 1.00 35.06 131 GLU A CA 1
ATOM 1003 C C . GLU A 1 131 ? -35.076 -21.138 -8.552 1.00 35.06 131 GLU A C 1
ATOM 1005 O O . GLU A 1 131 ? -33.915 -21.037 -8.931 1.00 35.06 131 GLU A O 1
ATOM 1010 N N . GLY A 1 132 ? -35.421 -20.944 -7.267 1.00 38.41 132 GLY A N 1
ATOM 1011 C CA . GLY A 1 132 ? -34.458 -20.919 -6.143 1.00 38.41 132 GLY A CA 1
ATOM 1012 C C . GLY A 1 132 ? -34.327 -19.631 -5.305 1.00 38.41 132 GLY A C 1
ATOM 1013 O O . GLY A 1 132 ? -33.736 -19.677 -4.230 1.00 38.41 132 GLY A O 1
ATOM 1014 N N . ARG A 1 133 ? -34.892 -18.484 -5.718 1.00 46.69 133 ARG A N 1
ATOM 1015 C CA . ARG A 1 133 ? -34.716 -17.203 -4.991 1.00 46.69 133 ARG A CA 1
ATOM 1016 C C . ARG A 1 133 ? -35.507 -17.119 -3.681 1.00 46.69 133 ARG A C 1
ATOM 1018 O O . ARG A 1 133 ? -36.731 -17.229 -3.678 1.00 46.69 133 ARG A O 1
ATOM 1025 N N . HIS A 1 134 ? -34.808 -16.820 -2.587 1.00 42.44 134 HIS A N 1
ATOM 1026 C CA . HIS A 1 134 ? -35.402 -16.364 -1.330 1.00 42.44 134 HIS A CA 1
ATOM 1027 C C . HIS A 1 134 ? -35.537 -14.828 -1.336 1.00 42.44 134 HIS A C 1
ATOM 1029 O O . HIS A 1 134 ? -34.640 -14.121 -0.892 1.00 42.44 134 HIS A O 1
ATOM 1035 N N . ASP A 1 135 ? -36.678 -14.312 -1.804 1.00 46.12 135 ASP A N 1
ATOM 1036 C CA . ASP A 1 135 ? -37.056 -12.887 -1.655 1.00 46.12 135 ASP A CA 1
ATOM 1037 C C . ASP A 1 135 ? -37.739 -12.603 -0.294 1.00 46.12 135 ASP A C 1
ATOM 1039 O O . ASP A 1 135 ? -38.041 -11.464 0.074 1.00 46.12 135 ASP A O 1
ATOM 1043 N N . ALA A 1 136 ? -38.017 -13.654 0.478 1.00 37.28 136 ALA A N 1
ATOM 1044 C CA . ALA A 1 136 ? -38.826 -13.592 1.685 1.00 37.28 136 ALA A CA 1
ATOM 1045 C C . ALA A 1 136 ? -37.985 -13.199 2.910 1.00 37.28 136 ALA A C 1
ATOM 1047 O O . ALA A 1 136 ? -37.525 -14.077 3.626 1.00 37.28 136 ALA A O 1
ATOM 1048 N N . GLU A 1 137 ? -37.773 -11.890 3.099 1.00 45.81 137 GLU A N 1
ATOM 1049 C CA . GLU A 1 137 ? -37.706 -11.172 4.401 1.00 45.81 137 GLU A CA 1
ATOM 1050 C C . GLU A 1 137 ? -37.231 -9.708 4.251 1.00 45.81 137 GLU A C 1
ATOM 1052 O O . GLU A 1 137 ? -37.396 -8.900 5.172 1.00 45.81 137 GLU A O 1
ATOM 1057 N N . TRP A 1 138 ? -36.724 -9.312 3.075 1.00 44.41 138 TRP A N 1
ATOM 1058 C CA . TRP A 1 138 ? -36.157 -7.972 2.857 1.00 44.41 138 TRP A CA 1
ATOM 1059 C C . TRP A 1 138 ? -37.184 -6.831 2.948 1.00 44.41 138 TRP A C 1
ATOM 1061 O O . TRP A 1 138 ? -36.854 -5.729 3.379 1.00 44.41 138 TRP A O 1
ATOM 1071 N N . SER A 1 139 ? -38.465 -7.082 2.653 1.00 42.12 139 SER A N 1
ATOM 1072 C CA . SER A 1 139 ? -39.520 -6.058 2.751 1.00 42.12 139 SER A CA 1
ATOM 1073 C C . SER A 1 139 ? -39.745 -5.526 4.178 1.00 42.12 139 SER A C 1
ATOM 1075 O O . SER A 1 139 ? -40.412 -4.511 4.345 1.00 42.12 139 SER A O 1
ATOM 1077 N N . THR A 1 140 ? -39.186 -6.177 5.208 1.00 42.94 140 THR A N 1
ATOM 1078 C CA . THR A 1 140 ? -39.230 -5.719 6.612 1.00 42.94 140 THR A CA 1
ATOM 1079 C C . THR A 1 140 ? -37.987 -4.929 7.057 1.00 42.94 140 THR A C 1
ATOM 1081 O O . THR A 1 140 ? -37.923 -4.480 8.202 1.00 42.94 140 THR A O 1
ATOM 1084 N N . TYR A 1 141 ? -36.995 -4.720 6.177 1.00 52.28 141 TYR A N 1
ATOM 1085 C CA . TYR A 1 141 ? -35.800 -3.902 6.461 1.00 52.28 141 TYR A CA 1
ATOM 1086 C C . TYR A 1 141 ? -36.089 -2.390 6.497 1.00 52.28 141 TYR A C 1
ATOM 1088 O O . TYR A 1 141 ? -35.296 -1.619 7.035 1.00 52.28 141 TYR A O 1
ATOM 1096 N N . GLN A 1 142 ? -37.257 -1.969 6.004 1.00 51.47 142 GLN A N 1
ATOM 1097 C CA . GLN A 1 142 ? -37.645 -0.561 5.844 1.00 51.47 142 GLN A CA 1
ATOM 1098 C C . GLN A 1 142 ? -37.963 0.179 7.163 1.00 51.47 142 GLN A C 1
ATOM 1100 O O . GLN A 1 142 ? -38.186 1.388 7.148 1.00 51.47 142 GLN A O 1
ATOM 1105 N N . ASP A 1 143 ? -37.929 -0.498 8.317 1.00 57.41 143 ASP A N 1
ATOM 1106 C CA . ASP A 1 143 ? -38.272 0.099 9.620 1.00 57.41 143 ASP A CA 1
ATOM 1107 C C . ASP A 1 143 ? -37.141 0.942 10.252 1.00 57.41 143 ASP A C 1
ATOM 1109 O O . ASP A 1 143 ? -37.314 1.507 11.335 1.00 57.41 143 ASP A O 1
ATOM 1113 N N . GLY A 1 144 ? -35.958 1.016 9.626 1.00 60.31 144 GLY A N 1
ATOM 1114 C CA . GLY A 1 144 ? -34.827 1.821 10.113 1.00 60.31 144 GLY A CA 1
ATOM 1115 C C . GLY A 1 144 ? -34.130 1.279 11.370 1.00 60.31 144 GLY A C 1
ATOM 1116 O O . GLY A 1 144 ? -33.390 2.019 12.022 1.00 60.31 144 GLY A O 1
ATOM 1117 N N . LYS A 1 145 ? -34.361 0.008 11.724 1.00 69.75 145 LYS A N 1
ATOM 1118 C CA . LYS A 1 145 ? -33.679 -0.685 12.829 1.00 69.75 145 LYS A CA 1
ATOM 1119 C C . LYS A 1 145 ? -32.359 -1.308 12.351 1.00 69.75 145 LYS A C 1
ATOM 1121 O O . LYS A 1 145 ? -32.348 -1.889 11.266 1.00 69.75 145 LYS A O 1
ATOM 1126 N N . PRO A 1 146 ? -31.291 -1.267 13.166 1.00 76.81 146 PRO A N 1
ATOM 1127 C CA . PRO A 1 146 ? -30.032 -1.922 12.837 1.00 76.81 146 PRO A CA 1
ATOM 1128 C C . PRO A 1 146 ? -30.207 -3.448 12.787 1.00 76.81 146 PRO A C 1
ATOM 1130 O O . PRO A 1 146 ? -31.017 -4.021 13.528 1.00 76.81 146 PRO A O 1
ATOM 1133 N N . ARG A 1 147 ? -29.470 -4.106 11.886 1.00 81.56 147 ARG A N 1
ATOM 1134 C CA . ARG A 1 147 ? -29.570 -5.549 11.620 1.00 81.56 147 ARG A CA 1
ATOM 1135 C C . ARG A 1 147 ? -28.196 -6.195 11.598 1.00 81.56 147 ARG A C 1
ATOM 1137 O O . ARG A 1 147 ? -27.252 -5.643 11.044 1.00 81.56 147 ARG A O 1
ATOM 1144 N N . ARG A 1 148 ? -28.118 -7.399 12.156 1.00 89.75 148 ARG A N 1
ATOM 1145 C CA . ARG A 1 148 ? -26.909 -8.217 12.187 1.00 89.75 148 ARG A CA 1
ATOM 1146 C C . ARG A 1 148 ? -27.164 -9.560 11.515 1.00 89.75 148 ARG A C 1
ATOM 1148 O O . ARG A 1 148 ? -28.064 -10.288 11.918 1.00 89.75 148 ARG A O 1
ATOM 1155 N N . CYS A 1 149 ? -26.362 -9.884 10.514 1.00 91.19 149 CYS A N 1
ATOM 1156 C CA . CYS A 1 149 ? -26.388 -11.150 9.798 1.00 91.19 149 CYS A CA 1
ATOM 1157 C C . CYS A 1 149 ? -25.117 -11.926 10.137 1.00 91.19 149 CYS A C 1
ATOM 1159 O O . CYS A 1 149 ? -24.016 -11.452 9.863 1.00 91.19 149 CYS A O 1
ATOM 1161 N N . LEU A 1 150 ? -25.270 -13.100 10.744 1.00 94.06 150 LEU A N 1
ATOM 1162 C CA . LEU A 1 150 ? -24.150 -13.940 11.149 1.00 94.06 150 LEU A CA 1
ATOM 1163 C C . LEU A 1 150 ? -24.188 -15.278 10.415 1.00 94.06 150 LEU A C 1
ATOM 1165 O O . LEU A 1 150 ? -25.205 -15.967 10.427 1.00 94.06 150 LEU A O 1
ATOM 1169 N N . PHE A 1 151 ? -23.073 -15.653 9.805 1.00 94.31 151 PHE A N 1
ATOM 1170 C CA . PHE A 1 151 ? -22.892 -16.891 9.054 1.00 94.31 151 PHE A CA 1
ATOM 1171 C C . PHE A 1 151 ? -22.107 -17.904 9.882 1.00 94.31 151 PHE A C 1
ATOM 1173 O O . PHE A 1 151 ? -21.211 -17.527 10.636 1.00 94.31 151 PHE A O 1
ATOM 1180 N N . LYS A 1 152 ? -22.453 -19.187 9.798 1.00 94.44 152 LYS A N 1
ATOM 1181 C CA . LYS A 1 152 ? -21.783 -20.206 10.610 1.00 94.44 152 LYS A CA 1
ATOM 1182 C C . LYS A 1 152 ? -20.318 -20.355 10.199 1.00 94.44 152 LYS A C 1
ATOM 1184 O O . LYS A 1 152 ? -20.001 -20.371 9.012 1.00 94.44 152 LYS A O 1
ATOM 1189 N N . ALA A 1 153 ? -19.439 -20.474 11.183 1.00 94.62 153 ALA A N 1
ATOM 1190 C CA . ALA A 1 153 ? -18.020 -20.733 10.999 1.00 94.62 153 ALA A CA 1
ATOM 1191 C C . ALA A 1 153 ? -17.801 -21.960 10.101 1.00 94.62 153 ALA A C 1
ATOM 1193 O O . ALA A 1 153 ? -18.489 -22.972 10.252 1.00 94.62 153 ALA A O 1
ATOM 1194 N N . GLY A 1 154 ? -16.878 -21.839 9.148 1.00 91.50 154 GLY A N 1
ATOM 1195 C CA . GLY A 1 154 ? -16.566 -22.869 8.157 1.00 91.50 154 GLY A CA 1
ATOM 1196 C C . GLY A 1 154 ? -17.604 -23.065 7.045 1.00 91.50 154 GLY A C 1
ATOM 1197 O O . GLY A 1 154 ? -17.395 -23.932 6.201 1.00 91.50 154 GLY A O 1
ATOM 1198 N N . SER A 1 155 ? -18.699 -22.293 7.016 1.00 92.38 155 SER A N 1
ATOM 1199 C CA . SER A 1 155 ? -19.640 -22.330 5.886 1.00 92.38 155 SER A CA 1
ATOM 1200 C C . SER A 1 155 ? -19.026 -21.740 4.613 1.00 92.38 155 SER A C 1
ATOM 1202 O O . SER A 1 155 ? -18.234 -20.804 4.680 1.00 92.38 155 SER A O 1
ATOM 1204 N N . ASP A 1 156 ? -19.422 -22.259 3.455 1.00 92.38 156 ASP A N 1
ATOM 1205 C CA . ASP A 1 156 ? -19.022 -21.831 2.121 1.00 92.38 156 ASP A CA 1
ATOM 1206 C C . ASP A 1 156 ? -20.251 -21.649 1.228 1.00 92.38 156 ASP A C 1
ATOM 1208 O O . ASP A 1 156 ? -20.901 -22.598 0.785 1.00 92.38 156 ASP A O 1
ATOM 1212 N N . LEU A 1 157 ? -20.588 -20.387 0.968 1.00 88.31 157 LEU A N 1
ATOM 1213 C CA . LEU A 1 157 ? -21.804 -20.031 0.254 1.00 88.31 157 LEU A CA 1
ATOM 1214 C C . LEU A 1 157 ? -21.560 -18.962 -0.801 1.00 88.31 157 LEU A C 1
ATOM 1216 O O . LEU A 1 157 ? -20.710 -18.079 -0.673 1.00 88.31 157 LEU A O 1
ATOM 1220 N N . LYS A 1 158 ? -22.367 -19.003 -1.860 1.00 85.75 158 LYS A N 1
ATOM 1221 C CA . LYS A 1 158 ? -22.369 -17.956 -2.878 1.00 85.75 158 LYS A CA 1
ATOM 1222 C C . LYS A 1 158 ? -23.254 -16.819 -2.400 1.00 85.75 158 LYS A C 1
ATOM 1224 O O . LYS A 1 158 ? -24.451 -17.012 -2.191 1.00 85.75 158 LYS A O 1
ATOM 1229 N N . PHE A 1 159 ? -22.677 -15.633 -2.265 1.00 83.69 159 PHE A N 1
ATOM 1230 C CA . PHE A 1 159 ? -23.358 -14.479 -1.689 1.00 83.69 159 PHE A CA 1
ATOM 1231 C C . PHE A 1 159 ? -23.362 -13.302 -2.655 1.00 83.69 159 PHE A C 1
ATOM 1233 O O . PHE A 1 159 ? -22.345 -12.977 -3.271 1.00 83.69 159 PHE A O 1
ATOM 1240 N N . SER A 1 160 ? -24.508 -12.639 -2.775 1.00 79.00 160 SER A N 1
ATOM 1241 C CA . SER A 1 160 ? -24.583 -11.323 -3.399 1.00 79.00 160 SER A CA 1
ATOM 1242 C C . SER A 1 160 ? -25.656 -10.475 -2.732 1.00 79.00 160 SER A C 1
ATOM 1244 O O . SER A 1 160 ? -26.776 -10.938 -2.525 1.00 79.00 160 SER A O 1
ATOM 1246 N N . ILE A 1 161 ? -25.327 -9.224 -2.425 1.00 78.81 161 ILE A N 1
ATOM 1247 C CA . ILE A 1 161 ? -26.252 -8.245 -1.854 1.00 78.81 161 ILE A CA 1
ATOM 1248 C C . ILE A 1 161 ? -26.205 -6.945 -2.655 1.00 78.81 161 ILE A C 1
ATOM 1250 O O . ILE A 1 161 ? -25.165 -6.295 -2.774 1.00 78.81 161 ILE A O 1
ATOM 1254 N N . ALA A 1 162 ? -27.370 -6.536 -3.155 1.00 76.00 162 ALA A N 1
ATOM 1255 C CA . ALA A 1 162 ? -27.568 -5.242 -3.788 1.00 76.00 162 ALA A CA 1
ATOM 1256 C C . ALA A 1 162 ? -28.132 -4.234 -2.772 1.00 76.00 162 ALA A C 1
ATOM 1258 O O . ALA A 1 162 ? -29.314 -4.275 -2.434 1.00 76.00 162 ALA A O 1
ATOM 1259 N N . LEU A 1 163 ? -27.292 -3.317 -2.292 1.00 73.56 163 LEU A N 1
ATOM 1260 C CA . LEU A 1 163 ? -27.679 -2.262 -1.355 1.00 73.56 163 LEU A CA 1
ATOM 1261 C C . LEU A 1 163 ? -28.377 -1.105 -2.088 1.00 73.56 163 LEU A C 1
ATOM 1263 O O . LEU A 1 163 ? -27.829 -0.563 -3.053 1.00 73.56 163 LEU A O 1
ATOM 1267 N N . ASP A 1 164 ? -29.556 -0.703 -1.606 1.00 67.56 164 ASP A N 1
ATOM 1268 C CA . ASP A 1 164 ? -30.293 0.487 -2.059 1.00 67.56 164 ASP A CA 1
ATOM 1269 C C . ASP A 1 164 ? -30.232 1.596 -1.001 1.00 67.56 164 ASP A C 1
ATOM 1271 O O . ASP A 1 164 ? -30.355 1.330 0.194 1.00 67.56 164 ASP A O 1
ATOM 1275 N N . GLY A 1 165 ? -30.017 2.837 -1.447 1.00 57.66 165 GLY A N 1
ATOM 1276 C CA . GLY A 1 165 ? -29.495 3.971 -0.682 1.00 57.66 165 GLY A CA 1
ATOM 1277 C C . GLY A 1 165 ? -30.174 4.253 0.666 1.00 57.66 165 GLY A C 1
ATOM 1278 O O . GLY A 1 165 ? -29.537 4.760 1.590 1.00 57.66 165 GLY A O 1
ATOM 1279 N N . ALA A 1 166 ? -31.472 3.982 0.790 1.00 55.38 166 ALA A N 1
ATOM 1280 C CA . ALA A 1 166 ? -32.263 4.376 1.954 1.00 55.38 166 ALA A CA 1
ATOM 1281 C C . ALA A 1 166 ? -32.256 3.355 3.115 1.00 55.38 166 ALA A C 1
ATOM 1283 O O . ALA A 1 166 ? -32.650 3.723 4.225 1.00 55.38 166 ALA A O 1
ATOM 1284 N N . ASP A 1 167 ? -31.777 2.122 2.896 1.00 55.31 167 ASP A N 1
ATOM 1285 C CA . ASP A 1 167 ? -32.246 0.958 3.671 1.00 55.31 167 ASP A CA 1
ATOM 1286 C C . ASP A 1 167 ? -31.228 0.324 4.653 1.00 55.31 167 ASP A C 1
ATOM 1288 O O . ASP A 1 167 ? -31.584 -0.592 5.389 1.00 55.31 167 ASP A O 1
ATOM 1292 N N . TYR A 1 168 ? -29.970 0.779 4.728 1.00 64.31 168 TYR A N 1
ATOM 1293 C CA . TYR A 1 168 ? -28.890 0.065 5.454 1.00 64.31 168 TYR A CA 1
ATOM 1294 C C . TYR A 1 168 ? -28.299 0.833 6.652 1.00 64.31 168 TYR A C 1
ATOM 1296 O O . TYR A 1 168 ? -27.091 1.039 6.774 1.00 64.31 168 TYR A O 1
ATOM 1304 N N . ARG A 1 169 ? -29.141 1.263 7.595 1.00 68.81 169 ARG A N 1
ATOM 1305 C CA . ARG A 1 169 ? -28.650 1.895 8.833 1.00 68.81 169 ARG A CA 1
ATOM 1306 C C . ARG A 1 169 ? -28.184 0.844 9.836 1.00 68.81 169 ARG A C 1
ATOM 1308 O O . ARG A 1 169 ? -29.007 0.263 10.534 1.00 68.81 169 ARG A O 1
ATOM 1315 N N . GLY A 1 170 ? -26.872 0.635 9.920 1.00 76.44 170 GLY A N 1
ATOM 1316 C CA . GLY A 1 170 ? -26.265 -0.299 10.866 1.00 76.44 170 GLY A CA 1
ATOM 1317 C C . GLY A 1 170 ? -26.462 -1.745 10.430 1.00 76.44 170 GLY A C 1
ATOM 1318 O O . GLY A 1 170 ? -26.974 -2.552 11.202 1.00 76.44 170 GLY A O 1
ATOM 1319 N N . LEU A 1 171 ? -26.118 -2.056 9.176 1.00 85.31 171 LEU A N 1
ATOM 1320 C CA . LEU A 1 171 ? -25.994 -3.440 8.731 1.00 85.31 171 LEU A CA 1
ATOM 1321 C C . LEU A 1 171 ? -24.645 -3.978 9.201 1.00 85.31 171 LEU A C 1
ATOM 1323 O O . LEU A 1 171 ? -23.594 -3.420 8.894 1.00 85.31 171 LEU A O 1
ATOM 1327 N N . PHE A 1 172 ? -24.685 -5.088 9.916 1.00 90.69 172 PHE A N 1
ATOM 1328 C CA . PHE A 1 172 ? -23.510 -5.774 10.414 1.00 90.69 172 PHE A CA 1
ATOM 1329 C C . PHE A 1 172 ? -23.482 -7.198 9.863 1.00 90.69 172 PHE A C 1
ATOM 1331 O O . PHE A 1 172 ? -24.472 -7.919 9.963 1.00 90.69 172 PHE A O 1
ATOM 1338 N N . ILE A 1 173 ? -22.360 -7.606 9.283 1.00 93.12 173 ILE A N 1
ATOM 1339 C CA . ILE A 1 173 ? -22.150 -8.938 8.716 1.00 93.12 173 ILE A CA 1
ATOM 1340 C C . ILE A 1 173 ? -20.966 -9.593 9.421 1.00 93.12 173 ILE A C 1
ATOM 1342 O O . ILE A 1 173 ? -19.922 -8.960 9.568 1.00 93.12 173 ILE A O 1
ATOM 1346 N N . GLY A 1 174 ? -21.092 -10.860 9.804 1.00 95.06 174 GLY A N 1
ATOM 1347 C CA . GLY A 1 174 ? -19.936 -11.607 10.286 1.00 95.06 174 GLY A CA 1
ATOM 1348 C C . GLY A 1 174 ? -20.152 -13.089 10.506 1.00 95.06 174 GLY A C 1
ATOM 1349 O O . GLY A 1 174 ? -21.098 -13.661 9.968 1.00 95.06 174 GLY A O 1
ATOM 1350 N N . THR A 1 175 ? -19.266 -13.702 11.286 1.00 95.44 175 THR A N 1
ATOM 1351 C CA . THR A 1 175 ? -19.259 -15.149 11.550 1.00 95.44 175 THR A CA 1
ATOM 1352 C C . THR A 1 175 ? -19.700 -15.478 12.979 1.00 95.44 175 THR A C 1
ATOM 1354 O O . THR A 1 175 ? -19.457 -14.707 13.907 1.00 95.44 175 THR A O 1
ATOM 1357 N N . TYR A 1 176 ? -20.337 -16.636 13.175 1.00 94.25 176 TYR A N 1
ATOM 1358 C CA . TYR A 1 176 ? -20.680 -17.196 14.487 1.00 94.25 176 TYR A CA 1
ATOM 1359 C C . TYR A 1 176 ? -20.328 -18.687 14.591 1.00 94.25 176 TYR A C 1
ATOM 1361 O O . TYR A 1 176 ? -20.181 -19.362 13.580 1.00 94.25 176 TYR A O 1
ATOM 1369 N N . GLY A 1 177 ? -20.291 -19.239 15.807 1.00 88.75 177 GLY A N 1
ATOM 1370 C CA . GLY A 1 177 ? -20.208 -20.687 16.033 1.00 88.75 177 GLY A CA 1
ATOM 1371 C C . GLY A 1 177 ? -19.141 -21.088 17.047 1.00 88.75 177 GLY A C 1
ATOM 1372 O O . GLY A 1 177 ? -18.498 -20.243 17.667 1.00 88.75 177 GLY A O 1
ATOM 1373 N N . LEU A 1 178 ? -18.990 -22.402 17.241 1.00 67.75 178 LEU A N 1
ATOM 1374 C CA . LEU A 1 178 ? -17.939 -22.993 18.071 1.00 67.75 178 LEU A CA 1
ATOM 1375 C C . LEU A 1 178 ? -16.722 -23.287 17.191 1.00 67.75 178 LEU A C 1
ATOM 1377 O O . LEU A 1 178 ? -16.821 -24.089 16.270 1.00 67.75 178 LEU A O 1
ATOM 1381 N N . GLY A 1 179 ? -15.590 -22.657 17.485 1.00 65.38 179 GLY A N 1
ATOM 1382 C CA . GLY A 1 179 ? -14.351 -22.822 16.731 1.00 65.38 179 GLY A CA 1
ATOM 1383 C C . GLY A 1 179 ? -13.419 -21.642 16.956 1.00 65.38 179 GLY A C 1
ATOM 1384 O O . GLY A 1 179 ? -13.795 -20.649 17.586 1.00 65.38 179 GLY A O 1
ATOM 1385 N N . ASP A 1 180 ? -12.198 -21.751 16.450 1.00 74.19 180 ASP A N 1
ATOM 1386 C CA . ASP A 1 180 ? -11.330 -20.589 16.338 1.00 74.19 180 ASP A CA 1
ATOM 1387 C C . ASP A 1 180 ? -11.797 -19.777 15.125 1.00 74.19 180 ASP A C 1
ATOM 1389 O O . ASP A 1 180 ? -11.381 -20.031 14.000 1.00 74.19 180 ASP A O 1
ATOM 1393 N N . ILE A 1 181 ? -12.702 -18.818 15.351 1.00 79.44 181 ILE A N 1
ATOM 1394 C CA . ILE A 1 181 ? -13.296 -17.981 14.292 1.00 79.44 181 ILE A CA 1
ATOM 1395 C C . ILE A 1 181 ? -12.215 -17.266 13.464 1.00 79.44 181 ILE A C 1
ATOM 1397 O O . ILE A 1 181 ? -12.463 -16.928 12.311 1.00 79.44 181 ILE A O 1
ATOM 1401 N N . SER A 1 182 ? -11.006 -17.071 14.006 1.00 71.12 182 SER A N 1
ATOM 1402 C CA . SER A 1 182 ? -9.899 -16.507 13.231 1.00 71.12 182 SER A CA 1
ATOM 1403 C C . SER A 1 182 ? -9.430 -17.426 12.093 1.00 71.12 182 SER A C 1
ATOM 1405 O O . SER A 1 182 ? -8.982 -16.920 11.068 1.00 71.12 182 SER A O 1
ATOM 1407 N N . ASN A 1 183 ? -9.605 -18.743 12.242 1.00 77.31 183 ASN A N 1
ATOM 1408 C CA . ASN A 1 183 ? -9.218 -19.780 11.284 1.00 77.31 183 ASN A CA 1
ATOM 1409 C C . ASN A 1 183 ? -10.410 -20.399 10.527 1.00 77.31 183 ASN A C 1
ATOM 1411 O O . ASN A 1 183 ? -10.231 -20.867 9.407 1.00 77.31 183 ASN A O 1
ATOM 1415 N N . ASP A 1 184 ? -11.617 -20.349 11.098 1.00 89.06 184 ASP A N 1
ATOM 1416 C CA . ASP A 1 184 ? -12.836 -20.950 10.535 1.00 89.06 184 ASP A CA 1
ATOM 1417 C C . ASP A 1 184 ? -13.878 -19.885 10.134 1.00 89.06 184 ASP A C 1
ATOM 1419 O O . ASP A 1 184 ? -15.071 -20.014 10.416 1.00 89.06 184 ASP A O 1
ATOM 1423 N N . LYS A 1 185 ? -13.454 -18.785 9.500 1.00 94.69 185 LYS A N 1
ATOM 1424 C CA . LYS A 1 185 ? -14.377 -17.736 9.024 1.00 94.69 185 LYS A CA 1
ATOM 1425 C C . LYS A 1 185 ? -15.399 -18.313 8.040 1.00 94.69 185 LYS A C 1
ATOM 1427 O O . LYS A 1 185 ? -15.087 -19.215 7.266 1.00 94.69 185 LYS A O 1
ATOM 1432 N N . ALA A 1 186 ? -16.614 -17.769 8.031 1.00 95.44 186 ALA A N 1
ATOM 1433 C CA . ALA A 1 186 ? -17.554 -18.057 6.955 1.00 95.44 186 ALA A CA 1
ATOM 1434 C C . ALA A 1 186 ? -17.035 -17.485 5.625 1.00 95.44 186 ALA A C 1
ATOM 1436 O O . ALA A 1 186 ? -16.509 -16.367 5.573 1.00 95.44 186 ALA A O 1
ATOM 1437 N N . ILE A 1 187 ? -17.214 -18.251 4.553 1.00 95.38 187 ILE A N 1
ATOM 1438 C CA . ILE A 1 187 ? -16.743 -17.958 3.206 1.00 95.38 187 ILE A CA 1
ATOM 1439 C C . ILE A 1 187 ? -17.917 -17.473 2.355 1.00 95.38 187 ILE A C 1
ATOM 1441 O O . ILE A 1 187 ? -18.887 -18.189 2.112 1.00 95.38 187 ILE A O 1
ATOM 1445 N N . LEU A 1 188 ? -17.794 -16.247 1.854 1.00 93.50 188 LEU A N 1
ATOM 1446 C CA . LEU A 1 188 ? -18.707 -15.626 0.906 1.00 93.50 188 LEU A CA 1
ATOM 1447 C C . LEU A 1 188 ? -18.045 -15.613 -0.473 1.00 93.50 188 LEU A C 1
ATOM 1449 O O . LEU A 1 188 ? -17.120 -14.841 -0.738 1.00 93.50 188 LEU A O 1
ATOM 1453 N N . ARG A 1 189 ? -18.512 -16.474 -1.375 1.00 90.56 189 ARG A N 1
ATOM 1454 C CA . ARG A 1 189 ? -18.014 -16.540 -2.752 1.00 90.56 189 ARG A CA 1
ATOM 1455 C C . ARG A 1 189 ? -18.775 -15.599 -3.663 1.00 90.56 189 ARG A C 1
ATOM 1457 O O . ARG A 1 189 ? -20.006 -15.523 -3.624 1.00 90.56 189 ARG A O 1
ATOM 1464 N N . HIS A 1 190 ? -18.038 -14.960 -4.563 1.00 82.50 190 HIS A N 1
ATOM 1465 C CA . HIS A 1 190 ? -18.621 -14.262 -5.695 1.00 82.50 190 HIS A CA 1
ATOM 1466 C C . HIS A 1 190 ? -19.484 -15.237 -6.514 1.00 82.50 190 HIS A C 1
ATOM 1468 O O . HIS A 1 190 ? -19.040 -16.323 -6.884 1.00 82.50 190 HIS A O 1
ATOM 1474 N N . THR A 1 191 ? -20.730 -14.862 -6.811 1.00 69.62 191 THR A N 1
ATOM 1475 C CA . THR A 1 191 ? -21.718 -15.767 -7.435 1.00 69.62 191 THR A CA 1
ATOM 1476 C C . THR A 1 191 ? -21.350 -16.188 -8.860 1.00 69.62 191 THR A C 1
ATOM 1478 O O . THR A 1 191 ? -21.890 -17.174 -9.362 1.00 69.62 191 THR A O 1
ATOM 1481 N N . GLY A 1 192 ? -20.454 -15.440 -9.515 1.00 60.97 192 GLY A N 1
ATOM 1482 C CA . GLY A 1 192 ? -19.979 -15.709 -10.876 1.00 60.97 192 GLY A CA 1
ATOM 1483 C C . GLY A 1 192 ? -21.065 -15.577 -11.945 1.00 60.97 192 GLY A C 1
ATOM 1484 O O . GLY A 1 192 ? -20.833 -15.949 -13.091 1.00 60.97 192 GLY A O 1
ATOM 1485 N N . LEU A 1 193 ? -22.250 -15.069 -11.586 1.00 55.28 193 LEU A N 1
ATOM 1486 C CA . LEU A 1 193 ? -23.346 -14.867 -12.524 1.00 55.28 193 LEU A CA 1
ATOM 1487 C C . LEU A 1 193 ? -22.874 -13.892 -13.597 1.00 55.28 193 LEU A C 1
ATOM 1489 O O . LEU A 1 193 ? -22.428 -12.799 -13.275 1.00 55.28 193 LEU A O 1
ATOM 1493 N N . LEU A 1 194 ? -22.940 -14.301 -14.860 1.00 49.00 194 LEU A N 1
ATOM 1494 C CA . LEU A 1 194 ? -22.663 -13.462 -16.019 1.00 49.00 194 LEU A CA 1
ATOM 1495 C C . LEU A 1 194 ? -23.996 -13.087 -16.671 1.00 49.00 194 LEU A C 1
ATOM 1497 O O . LEU A 1 194 ? -24.950 -13.863 -16.645 1.00 49.00 194 LEU A O 1
ATOM 1501 N N . ASP A 1 195 ? -24.073 -11.895 -17.247 1.00 45.12 195 ASP A N 1
ATOM 1502 C CA . ASP A 1 195 ? -25.197 -11.462 -18.054 1.00 45.12 195 ASP A CA 1
ATOM 1503 C C . ASP A 1 195 ? -25.163 -12.195 -19.394 1.00 45.12 195 ASP A C 1
ATOM 1505 O O . ASP A 1 195 ? -24.204 -12.889 -19.737 1.00 45.12 195 ASP A O 1
ATOM 1509 N N . GLU A 1 196 ? -26.217 -12.034 -20.183 1.00 32.72 196 GLU A N 1
ATOM 1510 C CA . GLU A 1 196 ? -26.343 -12.596 -21.534 1.00 32.72 196 GLU A CA 1
ATOM 1511 C C . GLU A 1 196 ? -25.192 -12.215 -22.494 1.00 32.72 196 GLU A C 1
ATOM 1513 O O . GLU A 1 196 ? -25.058 -12.808 -23.563 1.00 32.72 196 GLU A O 1
ATOM 1518 N N . LYS A 1 197 ? -24.334 -11.253 -22.120 1.00 38.31 197 LYS A N 1
ATOM 1519 C CA . LYS A 1 197 ? -23.132 -10.839 -22.859 1.00 38.31 197 LYS A CA 1
ATOM 1520 C C . LYS A 1 197 ? -21.832 -11.323 -22.206 1.00 38.31 197 LYS A C 1
ATOM 1522 O O . LYS A 1 197 ? -20.761 -10.859 -22.593 1.00 38.31 197 LYS A O 1
ATOM 1527 N N . GLY A 1 198 ? -21.902 -12.220 -21.223 1.00 39.94 198 GLY A N 1
ATOM 1528 C CA . GLY A 1 198 ? -20.736 -12.733 -20.507 1.00 39.94 198 GLY A CA 1
ATOM 1529 C C . GLY A 1 198 ? -20.126 -11.747 -19.503 1.00 39.94 198 GLY A C 1
ATOM 1530 O O . GLY A 1 198 ? -18.983 -11.937 -19.099 1.00 39.94 198 GLY A O 1
ATOM 1531 N N . ARG A 1 199 ? -20.838 -10.683 -19.101 1.00 45.28 199 ARG A N 1
ATOM 1532 C CA . ARG A 1 199 ? -20.355 -9.681 -18.128 1.00 45.28 199 ARG A CA 1
ATOM 1533 C C . ARG A 1 199 ? -20.942 -9.975 -16.755 1.00 45.28 199 ARG A C 1
ATOM 1535 O O . ARG A 1 199 ? -22.146 -10.140 -16.666 1.00 45.28 199 ARG A O 1
ATOM 1542 N N . GLY A 1 200 ? -20.150 -9.998 -15.685 1.00 48.03 200 GLY A N 1
ATOM 1543 C CA . GLY A 1 200 ? -20.654 -10.273 -14.328 1.00 48.03 200 GLY A CA 1
ATOM 1544 C C . GLY A 1 200 ? -21.942 -9.507 -13.968 1.00 48.03 200 GLY A C 1
ATOM 1545 O O . GLY A 1 200 ? -21.929 -8.278 -13.895 1.00 48.03 200 GLY A O 1
ATOM 1546 N N . ILE A 1 201 ? -23.056 -10.216 -13.745 1.00 42.66 201 ILE A N 1
ATOM 1547 C CA . ILE A 1 201 ? -24.232 -9.707 -13.032 1.00 42.66 201 ILE A CA 1
ATOM 1548 C C . ILE A 1 201 ? -23.806 -9.557 -11.571 1.00 42.66 201 ILE A C 1
ATOM 1550 O O . ILE A 1 201 ? -23.687 -10.537 -10.842 1.00 42.66 201 ILE A O 1
ATOM 1554 N N . GLY A 1 202 ? -23.585 -8.313 -11.157 1.00 52.25 202 GLY A N 1
ATOM 1555 C CA . GLY A 1 202 ? -23.073 -7.976 -9.832 1.00 52.25 202 GLY A CA 1
ATOM 1556 C C . GLY A 1 202 ? -21.619 -7.544 -9.932 1.00 52.25 202 GLY A C 1
ATOM 1557 O O . GLY A 1 202 ? -20.735 -8.326 -10.261 1.00 52.25 202 GLY A O 1
ATOM 1558 N N . ALA A 1 203 ? -21.369 -6.263 -9.666 1.00 56.53 203 ALA A N 1
ATOM 1559 C CA . ALA A 1 203 ? -20.016 -5.720 -9.696 1.00 56.53 203 ALA A CA 1
ATOM 1560 C C . ALA A 1 203 ? -19.123 -6.247 -8.567 1.00 56.53 203 ALA A C 1
ATOM 1562 O O . ALA A 1 203 ? -17.909 -6.071 -8.639 1.00 56.53 203 ALA A O 1
ATOM 1563 N N . GLY A 1 204 ? -19.727 -6.889 -7.565 1.00 66.62 204 GLY A N 1
ATOM 1564 C CA . GLY A 1 204 ? -19.059 -7.627 -6.510 1.00 66.62 204 GLY A CA 1
ATOM 1565 C C . GLY A 1 204 ? -20.039 -8.417 -5.649 1.00 66.62 204 GLY A C 1
ATOM 1566 O O . GLY A 1 204 ? -21.227 -8.491 -5.963 1.00 66.62 204 GLY A O 1
ATOM 1567 N N . ILE A 1 205 ? -19.532 -8.988 -4.556 1.00 79.69 205 ILE A N 1
ATOM 1568 C CA . ILE A 1 205 ? -20.329 -9.677 -3.527 1.00 79.69 205 ILE A CA 1
ATOM 1569 C C . ILE A 1 205 ? -21.288 -8.685 -2.859 1.00 79.69 205 ILE A C 1
ATOM 1571 O O . ILE A 1 205 ? -22.457 -8.986 -2.640 1.00 79.69 205 ILE A O 1
ATOM 1575 N N . ILE A 1 206 ? -20.807 -7.477 -2.574 1.00 84.75 206 ILE A N 1
ATOM 1576 C CA . ILE A 1 206 ? -21.622 -6.368 -2.080 1.00 84.75 206 ILE A CA 1
ATOM 1577 C C . ILE A 1 206 ? -21.592 -5.271 -3.131 1.00 84.75 206 ILE A C 1
ATOM 1579 O O . ILE A 1 206 ? -20.525 -4.768 -3.482 1.00 84.75 206 ILE A O 1
ATOM 1583 N N . ASN A 1 207 ? -22.750 -4.876 -3.642 1.00 79.19 207 ASN A N 1
ATOM 1584 C CA . ASN A 1 207 ? -22.846 -3.923 -4.739 1.00 79.19 207 ASN A CA 1
ATOM 1585 C C . ASN A 1 207 ? -24.007 -2.942 -4.551 1.00 79.19 207 ASN A C 1
ATOM 1587 O O . ASN A 1 207 ? -25.001 -3.245 -3.905 1.00 79.19 207 ASN A O 1
ATOM 1591 N N . GLN A 1 208 ? -23.903 -1.749 -5.140 1.00 70.56 208 GLN A N 1
ATOM 1592 C CA . GLN A 1 208 ? -25.029 -0.812 -5.203 1.00 70.56 208 GLN A CA 1
ATOM 1593 C C . GLN A 1 208 ? -26.112 -1.289 -6.191 1.00 70.56 208 GLN A C 1
ATOM 1595 O O . GLN A 1 208 ? -25.801 -1.749 -7.296 1.00 70.56 208 GLN A O 1
ATOM 1600 N N . LYS A 1 209 ? -27.383 -1.059 -5.833 1.00 61.69 209 LYS A N 1
ATOM 1601 C CA . LYS A 1 209 ? -28.538 -1.054 -6.742 1.00 61.69 209 LYS A CA 1
ATOM 1602 C C . LYS A 1 209 ? -28.625 0.281 -7.513 1.00 61.69 209 LYS A C 1
ATOM 1604 O O . LYS A 1 209 ? -28.780 1.348 -6.923 1.00 61.69 209 LYS A O 1
ATOM 1609 N N . GLY A 1 210 ? -28.537 0.225 -8.845 1.00 54.69 210 GLY A N 1
ATOM 1610 C CA . GLY A 1 210 ? -28.735 1.379 -9.740 1.00 54.69 210 GLY A CA 1
ATOM 1611 C C . GLY A 1 210 ? -27.528 2.320 -9.908 1.00 54.69 210 GLY A C 1
ATOM 1612 O O . GLY A 1 210 ? -26.565 2.292 -9.149 1.00 54.69 210 GLY A O 1
ATOM 1613 N N . THR A 1 211 ? -27.564 3.153 -10.955 1.00 44.72 211 THR A N 1
ATOM 1614 C CA . THR A 1 211 ? -26.504 4.119 -11.329 1.00 44.72 211 THR A CA 1
ATOM 1615 C C . THR A 1 211 ? -26.752 5.536 -10.803 1.00 44.72 211 THR A C 1
ATOM 1617 O O . THR A 1 211 ? -26.041 6.468 -11.171 1.00 44.72 211 THR A O 1
ATOM 1620 N N . GLY A 1 212 ? -27.799 5.733 -10.005 1.00 48.84 212 GLY A N 1
ATOM 1621 C CA . GLY A 1 212 ? -28.353 7.052 -9.737 1.00 48.84 212 GLY A CA 1
ATOM 1622 C C . GLY A 1 212 ? -28.257 7.424 -8.272 1.00 48.84 212 GLY A C 1
ATOM 1623 O O . GLY A 1 212 ? -28.894 6.805 -7.433 1.00 48.84 212 GLY A O 1
ATOM 1624 N N . TYR A 1 213 ? -27.479 8.461 -7.990 1.00 52.03 213 TYR A N 1
ATOM 1625 C CA . TYR A 1 213 ? -27.943 9.674 -7.320 1.00 52.03 213 TYR A CA 1
ATOM 1626 C C . TYR A 1 213 ? -29.373 9.624 -6.736 1.00 52.03 213 TYR A C 1
ATOM 1628 O O . TYR A 1 213 ? -30.288 10.287 -7.224 1.00 52.03 213 TYR A O 1
ATOM 1636 N N . SER A 1 214 ? -29.609 8.851 -5.677 1.00 46.22 214 SER A N 1
ATOM 1637 C CA . SER A 1 214 ? -30.826 9.041 -4.894 1.00 46.22 214 SER A CA 1
ATOM 1638 C C . SER A 1 214 ? -30.622 10.355 -4.154 1.00 46.22 214 SER A C 1
ATOM 1640 O O . SER A 1 214 ? -29.656 10.456 -3.398 1.00 46.22 214 SER A O 1
ATOM 1642 N N . GLY A 1 215 ? -31.453 11.366 -4.411 1.00 46.19 215 GLY A N 1
ATOM 1643 C CA . GLY A 1 215 ? -31.435 12.657 -3.721 1.00 46.19 215 GLY A CA 1
ATOM 1644 C C . GLY A 1 215 ? -31.705 12.491 -2.227 1.00 46.19 215 GLY A C 1
ATOM 1645 O O . GLY A 1 215 ? -32.790 12.798 -1.742 1.00 46.19 215 GLY A O 1
ATOM 1646 N N . GLN A 1 216 ? -30.728 11.955 -1.501 1.00 51.66 216 GLN A N 1
ATOM 1647 C CA . GLN A 1 216 ? -30.778 11.807 -0.064 1.00 51.66 216 GLN A CA 1
ATOM 1648 C C . GLN A 1 216 ? -30.660 13.208 0.514 1.00 51.66 216 GLN A C 1
ATOM 1650 O O . GLN A 1 216 ? -29.608 13.835 0.406 1.00 51.66 216 GLN A O 1
ATOM 1655 N N . GLY A 1 217 ? -31.757 13.706 1.084 1.00 54.66 217 GLY A N 1
ATOM 1656 C CA . GLY A 1 217 ? -31.767 14.930 1.882 1.00 54.66 217 GLY A CA 1
ATOM 1657 C C . GLY A 1 217 ? -30.895 14.791 3.137 1.00 54.66 217 GLY A C 1
ATOM 1658 O O . GLY A 1 217 ? -29.845 14.156 3.129 1.00 54.66 217 GLY A O 1
ATOM 1659 N N . ASP A 1 218 ? -31.321 15.332 4.274 1.00 58.50 218 ASP A N 1
ATOM 1660 C CA . ASP A 1 218 ? -30.533 15.344 5.523 1.00 58.50 218 ASP A CA 1
ATOM 1661 C C . ASP A 1 218 ? -30.353 13.978 6.223 1.00 58.50 218 ASP A C 1
ATOM 1663 O O . ASP A 1 218 ? -29.816 13.901 7.323 1.00 58.50 218 ASP A O 1
ATOM 1667 N N . THR A 1 219 ? -30.705 12.869 5.576 1.00 62.22 219 THR A N 1
ATOM 1668 C CA . THR A 1 219 ? -30.579 11.511 6.118 1.00 62.22 219 THR A CA 1
ATOM 1669 C C . THR A 1 219 ? -29.125 11.156 6.481 1.00 62.22 219 THR A C 1
ATOM 1671 O O . THR A 1 219 ? -28.244 11.399 5.654 1.00 62.22 219 THR A O 1
ATOM 1674 N N . PRO A 1 220 ? -28.826 10.602 7.674 1.00 67.38 220 PRO A N 1
ATOM 1675 C CA . PRO A 1 220 ? -27.477 10.137 8.014 1.00 67.38 220 PRO A CA 1
ATOM 1676 C C . PRO A 1 220 ? -26.913 9.190 6.943 1.00 67.38 220 PRO A C 1
ATOM 1678 O O . PRO A 1 220 ? -27.710 8.492 6.305 1.00 67.38 220 PRO A O 1
ATOM 1681 N N . PRO A 1 221 ? -25.580 9.154 6.731 1.00 73.38 221 PRO A N 1
ATOM 1682 C CA . PRO A 1 221 ? -24.990 8.144 5.860 1.00 73.38 221 PRO A CA 1
ATOM 1683 C C . PRO A 1 221 ? -25.372 6.753 6.373 1.00 73.38 221 PRO A C 1
ATOM 1685 O O . PRO A 1 221 ? -25.584 6.565 7.574 1.00 73.38 221 PRO A O 1
ATOM 1688 N N . GLY A 1 222 ? -25.510 5.782 5.472 1.00 77.56 222 GLY A N 1
ATOM 1689 C CA . GLY A 1 222 ? -25.696 4.410 5.940 1.00 77.56 222 GLY A CA 1
ATOM 1690 C C . GLY A 1 222 ? -24.419 3.868 6.581 1.00 77.56 222 GLY A C 1
ATOM 1691 O O . GLY A 1 222 ? -23.356 4.466 6.450 1.00 77.56 222 GLY A O 1
ATOM 1692 N N . ASP A 1 223 ? -24.531 2.746 7.281 1.00 85.00 223 ASP A N 1
ATOM 1693 C CA . ASP A 1 223 ? -23.436 2.162 8.064 1.00 85.00 223 ASP A CA 1
ATOM 1694 C C . ASP A 1 223 ? -23.394 0.663 7.763 1.00 85.00 223 ASP A C 1
ATOM 1696 O O . ASP A 1 223 ? -24.367 -0.048 8.033 1.00 85.00 223 ASP A O 1
ATOM 1700 N N . LEU A 1 224 ? -22.296 0.217 7.152 1.00 88.81 224 LEU A N 1
ATOM 1701 C CA . LEU A 1 224 ? -22.008 -1.176 6.847 1.00 88.81 224 LEU A CA 1
ATOM 1702 C C . LEU A 1 224 ? -20.747 -1.607 7.591 1.00 88.81 224 LEU A C 1
ATOM 1704 O O . LEU A 1 224 ? -19.659 -1.065 7.390 1.00 88.81 224 LEU A O 1
ATOM 1708 N N . ARG A 1 225 ? -20.893 -2.652 8.399 1.00 92.25 225 ARG A N 1
ATOM 1709 C CA . ARG A 1 225 ? -19.807 -3.251 9.169 1.00 92.25 225 ARG A CA 1
ATOM 1710 C C . ARG A 1 225 ? -19.662 -4.713 8.801 1.00 92.25 225 ARG A C 1
ATOM 1712 O O . ARG A 1 225 ? -20.656 -5.432 8.759 1.00 92.25 225 ARG A O 1
ATOM 1719 N N . ILE A 1 226 ? -18.439 -5.156 8.551 1.00 94.94 226 ILE A N 1
ATOM 1720 C CA . ILE A 1 226 ? -18.140 -6.551 8.229 1.00 94.94 226 ILE A CA 1
ATOM 1721 C C . ILE A 1 226 ? -16.989 -7.005 9.107 1.00 94.94 226 ILE A C 1
ATOM 1723 O O . ILE A 1 226 ? -15.965 -6.323 9.173 1.00 94.94 226 ILE A O 1
ATOM 1727 N N . HIS A 1 227 ? -17.157 -8.139 9.779 1.00 94.94 227 HIS A N 1
ATOM 1728 C CA . HIS A 1 227 ? -16.116 -8.694 10.629 1.00 94.94 227 HIS A CA 1
ATOM 1729 C C . HIS A 1 227 ? -15.981 -10.209 10.482 1.00 94.94 227 HIS A C 1
ATOM 1731 O O . HIS A 1 227 ? -16.985 -10.901 10.356 1.00 94.94 227 HIS A O 1
ATOM 1737 N N . ASP A 1 228 ? -14.751 -10.722 10.551 1.00 95.81 228 ASP A N 1
ATOM 1738 C CA . ASP A 1 228 ? -14.469 -12.166 10.588 1.00 95.81 228 ASP A CA 1
ATOM 1739 C C . ASP A 1 228 ? -15.088 -12.950 9.418 1.00 95.81 228 ASP A C 1
ATOM 1741 O O . ASP A 1 228 ? -15.709 -13.989 9.612 1.00 95.81 228 ASP A O 1
ATOM 1745 N N . ILE A 1 229 ? -14.941 -12.449 8.192 1.00 96.44 229 ILE A N 1
ATOM 1746 C CA . ILE A 1 229 ? -15.462 -13.074 6.965 1.00 96.44 229 ILE A CA 1
ATOM 1747 C C . ILE A 1 229 ? -14.319 -13.328 5.991 1.00 96.44 229 ILE A C 1
ATOM 1749 O O . ILE A 1 229 ? -13.409 -12.509 5.886 1.00 96.44 229 ILE A O 1
ATOM 1753 N N . GLN A 1 230 ? -14.403 -14.413 5.227 1.00 96.81 230 GLN A N 1
ATOM 1754 C CA . GLN A 1 230 ? -13.605 -14.594 4.023 1.00 96.81 230 GLN A CA 1
ATOM 1755 C C . GLN A 1 230 ? -14.460 -14.292 2.787 1.00 96.81 230 GLN A C 1
ATOM 1757 O O . GLN A 1 230 ? -15.567 -14.798 2.641 1.00 96.81 230 GLN A O 1
ATOM 1762 N N . MET A 1 231 ? -13.959 -13.461 1.882 1.00 95.94 231 MET A N 1
ATOM 1763 C CA . MET A 1 231 ? -14.574 -13.137 0.602 1.00 95.94 231 MET A CA 1
ATOM 1764 C C . MET A 1 231 ? -13.686 -13.650 -0.525 1.00 95.94 231 MET A C 1
ATOM 1766 O O . MET A 1 231 ? -12.520 -13.270 -0.617 1.00 95.94 231 MET A O 1
ATOM 1770 N N . LEU A 1 232 ? -14.236 -14.490 -1.398 1.00 93.88 232 LEU A N 1
ATOM 1771 C CA . LEU A 1 232 ? -13.469 -15.137 -2.464 1.00 93.88 232 LEU A CA 1
ATOM 1772 C C . LEU A 1 232 ? -13.997 -14.756 -3.845 1.00 93.88 232 LEU A C 1
ATOM 1774 O O . LEU A 1 232 ? -15.180 -14.940 -4.152 1.00 93.88 232 LEU A O 1
ATOM 1778 N N . GLY A 1 233 ? -13.101 -14.248 -4.684 1.00 89.50 233 GLY A N 1
ATOM 1779 C CA . GLY A 1 233 ? -13.302 -14.100 -6.115 1.00 89.50 233 GLY A CA 1
ATOM 1780 C C . GLY A 1 233 ? -12.831 -15.338 -6.888 1.00 89.50 233 GLY A C 1
ATOM 1781 O O . GLY A 1 233 ? -12.675 -16.424 -6.333 1.00 89.50 233 GLY A O 1
ATOM 1782 N N . VAL A 1 234 ? -12.664 -15.181 -8.200 1.00 86.69 234 VAL A N 1
ATOM 1783 C CA . VAL A 1 234 ? -12.317 -16.268 -9.139 1.00 86.69 234 VAL A CA 1
ATOM 1784 C C . VAL A 1 234 ? -11.107 -15.941 -10.020 1.00 86.69 234 VAL A C 1
ATOM 1786 O O . VAL A 1 234 ? -10.832 -16.673 -10.961 1.00 86.69 234 VAL A O 1
ATOM 1789 N N . PHE A 1 235 ? -10.422 -14.827 -9.753 1.00 87.19 235 PHE A N 1
ATOM 1790 C CA . PHE A 1 235 ? -9.280 -14.366 -10.537 1.00 87.19 235 PHE A CA 1
ATOM 1791 C C . PHE A 1 235 ? -8.037 -15.201 -10.245 1.00 87.19 235 PHE A C 1
ATOM 1793 O O . PHE A 1 235 ? -7.659 -15.366 -9.084 1.00 87.19 235 PHE A O 1
ATOM 1800 N N . ASP A 1 236 ? -7.381 -15.654 -11.310 1.00 88.31 236 ASP A N 1
ATOM 1801 C CA . ASP A 1 236 ? -6.092 -16.335 -11.237 1.00 88.31 236 ASP A CA 1
ATOM 1802 C C . ASP A 1 236 ? -4.960 -15.394 -11.691 1.00 88.31 236 ASP A C 1
ATOM 1804 O O . ASP A 1 236 ? -4.710 -15.259 -12.891 1.00 88.31 236 ASP A O 1
ATOM 1808 N N . PRO A 1 237 ? -4.221 -14.757 -10.765 1.00 87.62 237 PRO A N 1
ATOM 1809 C CA . PRO A 1 237 ? -3.172 -13.800 -11.118 1.00 87.62 237 PRO A CA 1
ATOM 1810 C C . PRO A 1 237 ? -1.994 -14.409 -11.891 1.00 87.62 237 PRO A C 1
ATOM 1812 O O . PRO A 1 237 ? -1.200 -13.657 -12.459 1.00 87.62 237 PRO A O 1
ATOM 1815 N N . GLU A 1 238 ? -1.824 -15.735 -11.899 1.00 89.62 238 GLU A N 1
ATOM 1816 C CA . GLU A 1 238 ? -0.704 -16.385 -12.588 1.00 89.62 238 GLU A CA 1
ATOM 1817 C C . GLU A 1 238 ? -0.961 -16.609 -14.078 1.00 89.62 238 GLU A C 1
ATOM 1819 O O . GLU A 1 238 ? 0.003 -16.758 -14.840 1.00 89.62 238 GLU A O 1
ATOM 1824 N N . ASN A 1 239 ? -2.235 -16.647 -14.472 1.00 85.44 239 ASN A N 1
ATOM 1825 C CA . ASN A 1 239 ? -2.682 -16.999 -15.820 1.00 85.44 239 ASN A CA 1
ATOM 1826 C C . ASN A 1 239 ? -3.634 -15.959 -16.430 1.00 85.44 239 ASN A C 1
ATOM 1828 O O . ASN A 1 239 ? -3.880 -15.978 -17.636 1.00 85.44 239 ASN A O 1
ATOM 1832 N N . GLU A 1 240 ? -4.151 -15.028 -15.633 1.00 83.81 240 GLU A N 1
ATOM 1833 C CA . GLU A 1 240 ? -5.063 -13.982 -16.072 1.00 83.81 240 GLU A CA 1
ATOM 1834 C C . GLU A 1 240 ? -4.442 -12.600 -15.862 1.00 83.81 240 GLU A C 1
ATOM 1836 O O . GLU A 1 240 ? -3.808 -12.303 -14.852 1.00 83.81 240 GLU A O 1
ATOM 1841 N N . ILE A 1 241 ? -4.658 -11.719 -16.838 1.00 80.00 241 ILE A N 1
ATOM 1842 C CA . ILE A 1 241 ? -4.431 -10.287 -16.652 1.00 80.00 241 ILE A CA 1
ATOM 1843 C C . ILE A 1 241 ? -5.739 -9.635 -16.257 1.00 80.00 241 ILE A C 1
ATOM 1845 O O . ILE A 1 241 ? -6.820 -10.036 -16.697 1.00 80.00 241 ILE A O 1
ATOM 1849 N N . THR A 1 242 ? -5.633 -8.558 -15.501 1.00 73.44 242 THR A N 1
ATOM 1850 C CA . THR A 1 242 ? -6.794 -7.723 -15.247 1.00 73.44 242 THR A CA 1
ATOM 1851 C C . THR A 1 242 ? -7.255 -7.091 -16.554 1.00 73.44 242 THR A C 1
ATOM 1853 O O . THR A 1 242 ? -6.418 -6.550 -17.287 1.00 73.44 242 THR A O 1
ATOM 1856 N N . PRO A 1 243 ? -8.557 -7.148 -16.890 1.00 61.53 243 PRO A N 1
ATOM 1857 C CA . PRO A 1 243 ? -9.072 -6.431 -18.046 1.00 61.53 243 PRO A CA 1
ATOM 1858 C C . PRO A 1 243 ? -8.674 -4.953 -17.970 1.00 61.53 243 PRO A C 1
ATOM 1860 O O . PRO A 1 243 ? -8.588 -4.384 -16.883 1.00 61.53 243 PRO A O 1
ATOM 1863 N N . ASP A 1 244 ? -8.414 -4.340 -19.127 1.00 55.22 244 ASP A N 1
ATOM 1864 C CA . ASP A 1 244 ? -8.089 -2.915 -19.275 1.00 55.22 244 ASP A CA 1
ATOM 1865 C C . ASP A 1 244 ? -9.345 -2.090 -18.928 1.00 55.22 244 ASP A C 1
ATOM 1867 O O . ASP A 1 244 ? -10.073 -1.602 -19.790 1.00 55.22 244 ASP A O 1
ATOM 1871 N N . VAL A 1 245 ? -9.708 -2.054 -17.645 1.00 48.41 245 VAL A N 1
ATOM 1872 C CA . VAL A 1 245 ? -10.867 -1.316 -17.161 1.00 48.41 245 VAL A CA 1
ATOM 1873 C C . VAL A 1 245 ? -10.454 0.136 -17.009 1.00 48.41 245 VAL A C 1
ATOM 1875 O O . VAL A 1 245 ? -9.893 0.557 -15.995 1.00 48.41 245 VAL A O 1
ATOM 1878 N N . ASP A 1 246 ? -10.779 0.929 -18.026 1.00 46.97 246 ASP A N 1
ATOM 1879 C CA . ASP A 1 246 ? -10.979 2.364 -17.874 1.00 46.97 246 ASP A CA 1
ATOM 1880 C C . ASP A 1 246 ? -12.038 2.592 -16.782 1.00 46.97 246 ASP A C 1
ATOM 1882 O O . ASP A 1 246 ? -13.237 2.587 -17.033 1.00 46.97 246 ASP A O 1
ATOM 1886 N N . PHE A 1 247 ? -11.560 2.705 -15.542 1.00 49.72 247 PHE A N 1
ATOM 1887 C CA . PHE A 1 247 ? -12.139 3.284 -14.327 1.00 49.72 247 PHE A CA 1
ATOM 1888 C C . PHE A 1 247 ? -13.589 2.988 -13.886 1.00 49.72 247 PHE A C 1
ATOM 1890 O O . PHE A 1 247 ? -13.948 3.391 -12.785 1.00 49.72 247 PHE A O 1
ATOM 1897 N N . LEU A 1 248 ? -14.436 2.305 -14.656 1.00 44.91 248 LEU A N 1
ATOM 1898 C CA . LEU A 1 248 ? -15.888 2.263 -14.415 1.00 44.91 248 LEU A CA 1
ATOM 1899 C C . LEU A 1 248 ? -16.549 0.914 -14.758 1.00 44.91 248 LEU A C 1
ATOM 1901 O O . LEU A 1 248 ? -17.748 0.741 -14.541 1.00 44.91 248 LEU A O 1
ATOM 1905 N N . GLY A 1 249 ? -15.790 -0.057 -15.270 1.00 50.16 249 GLY A N 1
ATOM 1906 C CA . GLY A 1 249 ? -16.286 -1.381 -15.654 1.00 50.16 249 GLY A CA 1
ATOM 1907 C C . GLY A 1 249 ? -16.441 -2.346 -14.476 1.00 50.16 249 GLY A C 1
ATOM 1908 O O . GLY A 1 249 ? -15.663 -3.274 -14.361 1.00 50.16 249 GLY A O 1
ATOM 1909 N N . ASN A 1 250 ? -17.405 -2.075 -13.595 1.00 53.94 250 ASN A N 1
ATOM 1910 C CA . ASN A 1 250 ? -18.286 -2.964 -12.810 1.00 53.94 250 ASN A CA 1
ATOM 1911 C C . ASN A 1 250 ? -18.056 -4.500 -12.718 1.00 53.94 250 ASN A C 1
ATOM 1913 O O . ASN A 1 250 ? -19.051 -5.208 -12.617 1.00 53.94 250 ASN A O 1
ATOM 1917 N N . THR A 1 251 ? -16.853 -5.070 -12.745 1.00 60.84 251 THR A N 1
ATOM 1918 C CA . THR A 1 251 ? -16.684 -6.536 -12.669 1.00 60.84 251 THR A CA 1
ATOM 1919 C C . THR A 1 251 ? -15.491 -6.942 -11.817 1.00 60.84 251 THR A C 1
ATOM 1921 O O . THR A 1 251 ? -14.414 -6.364 -11.945 1.00 60.84 251 THR A O 1
ATOM 1924 N N . GLY A 1 252 ? -15.682 -7.969 -10.984 1.00 73.50 252 GLY A N 1
ATOM 1925 C CA . GLY A 1 252 ? -14.608 -8.612 -10.227 1.00 73.50 252 GLY A CA 1
ATOM 1926 C C . GLY A 1 252 ? -14.159 -7.862 -8.973 1.00 73.50 252 GLY A C 1
ATOM 1927 O O . GLY A 1 252 ? -12.985 -7.969 -8.630 1.00 73.50 252 GLY A O 1
ATOM 1928 N N . LEU A 1 253 ? -15.049 -7.098 -8.320 1.00 84.06 253 LEU A N 1
ATOM 1929 C CA . LEU A 1 253 ? -14.791 -6.493 -7.005 1.00 84.06 253 LEU A CA 1
ATOM 1930 C C . LEU A 1 253 ? -15.329 -7.373 -5.867 1.00 84.06 253 LEU A C 1
ATOM 1932 O O . LEU A 1 253 ? -16.248 -8.161 -6.079 1.00 84.06 253 LEU A O 1
ATOM 1936 N N . ALA A 1 254 ? -14.833 -7.203 -4.641 1.00 90.50 254 ALA A N 1
ATOM 1937 C CA . ALA A 1 254 ? -15.514 -7.754 -3.466 1.00 90.50 254 ALA A CA 1
ATOM 1938 C C . ALA A 1 254 ? -16.666 -6.834 -3.035 1.00 90.50 254 ALA A C 1
ATOM 1940 O O . ALA A 1 254 ? -17.817 -7.259 -2.933 1.00 90.50 254 ALA A O 1
ATOM 1941 N N . ILE A 1 255 ? -16.362 -5.547 -2.849 1.00 89.56 255 ILE A N 1
ATOM 1942 C CA . ILE A 1 255 ? -17.300 -4.522 -2.393 1.00 89.56 255 ILE A CA 1
ATOM 1943 C C . ILE A 1 255 ? -17.260 -3.334 -3.352 1.00 89.56 255 ILE A C 1
ATOM 1945 O O . ILE A 1 255 ? -16.214 -2.723 -3.580 1.00 89.56 255 ILE A O 1
ATOM 1949 N N . ARG A 1 256 ? -18.427 -2.959 -3.873 1.00 85.50 256 ARG A N 1
ATOM 1950 C CA . ARG A 1 256 ? -18.639 -1.729 -4.635 1.00 85.50 256 ARG A CA 1
ATOM 1951 C C . ARG A 1 256 ? -19.680 -0.859 -3.946 1.00 85.50 256 ARG A C 1
ATOM 1953 O O . ARG A 1 256 ? -20.881 -1.114 -4.034 1.00 85.50 256 ARG A O 1
ATOM 1960 N N . ALA A 1 257 ? -19.203 0.209 -3.326 1.00 80.50 257 ALA A N 1
ATOM 1961 C CA . ALA A 1 257 ? -20.007 1.187 -2.617 1.00 80.50 257 ALA A CA 1
ATOM 1962 C C . ALA A 1 257 ? -19.931 2.535 -3.345 1.00 80.50 257 ALA A C 1
ATOM 1964 O O . ALA A 1 257 ? -18.923 3.236 -3.289 1.00 80.50 257 ALA A O 1
ATOM 1965 N N . THR A 1 258 ? -21.001 2.892 -4.054 1.00 76.25 258 THR A N 1
ATOM 1966 C CA . THR A 1 258 ? -21.076 4.115 -4.875 1.00 76.25 258 THR A CA 1
ATOM 1967 C C . THR A 1 258 ? -21.987 5.202 -4.285 1.00 76.25 258 THR A C 1
ATOM 1969 O O . THR A 1 258 ? -22.482 6.086 -4.979 1.00 76.25 258 THR A O 1
ATOM 1972 N N . PHE A 1 259 ? -22.206 5.147 -2.972 1.00 72.69 259 PHE A N 1
ATOM 1973 C CA . PHE A 1 259 ? -23.014 6.086 -2.198 1.00 72.69 259 PHE A CA 1
ATOM 1974 C C . PHE A 1 259 ? -22.323 6.436 -0.877 1.00 72.69 259 PHE A C 1
ATOM 1976 O O . PHE A 1 259 ? -21.289 5.873 -0.519 1.00 72.69 259 PHE A O 1
ATOM 1983 N N . ARG A 1 260 ? -22.917 7.370 -0.134 1.00 77.44 260 ARG A N 1
ATOM 1984 C CA . ARG A 1 260 ? -22.427 7.789 1.179 1.00 77.44 260 ARG A CA 1
ATOM 1985 C C . ARG A 1 260 ? -22.720 6.709 2.223 1.00 77.44 260 ARG A C 1
ATOM 1987 O O . ARG A 1 260 ? -23.877 6.500 2.589 1.00 77.44 260 ARG A O 1
ATOM 1994 N N . MET A 1 261 ? -21.677 6.034 2.686 1.00 80.62 261 MET A N 1
ATOM 1995 C CA . MET A 1 261 ? -21.746 5.105 3.810 1.00 80.62 261 MET A CA 1
ATOM 1996 C C . MET A 1 261 ? -20.468 5.133 4.627 1.00 80.62 261 MET A C 1
ATOM 1998 O O . MET A 1 261 ? -19.388 5.303 4.064 1.00 80.62 261 MET A O 1
ATOM 2002 N N . ASP A 1 262 ? -20.617 4.895 5.919 1.00 87.62 262 ASP A N 1
ATOM 2003 C CA . ASP A 1 262 ? -19.531 4.402 6.743 1.00 87.62 262 ASP A CA 1
ATOM 2004 C C . ASP A 1 262 ? -19.334 2.913 6.438 1.00 87.62 262 ASP A C 1
ATOM 2006 O O . ASP A 1 262 ? -20.281 2.128 6.484 1.00 87.62 262 ASP A O 1
ATOM 2010 N N . LEU A 1 263 ? -18.112 2.544 6.065 1.00 91.50 263 LEU A N 1
ATOM 2011 C CA . LEU A 1 263 ? -17.714 1.186 5.721 1.00 91.50 263 LEU A CA 1
ATOM 2012 C C . LEU A 1 263 ? -16.580 0.744 6.646 1.00 91.50 263 LEU A C 1
ATOM 2014 O O . LEU A 1 263 ? -15.444 1.202 6.519 1.00 91.50 263 LEU A O 1
ATOM 2018 N N . MET A 1 264 ? -16.901 -0.154 7.574 1.00 95.06 264 MET A N 1
ATOM 2019 C CA . MET A 1 264 ? -15.969 -0.668 8.578 1.00 95.06 264 MET A CA 1
ATOM 2020 C C . MET A 1 264 ? -15.710 -2.148 8.326 1.00 95.06 264 MET A C 1
ATOM 2022 O O . MET A 1 264 ? -16.635 -2.957 8.359 1.00 95.06 264 MET A O 1
ATOM 2026 N N . LEU A 1 265 ? -14.458 -2.512 8.078 1.00 97.19 265 LEU A N 1
ATOM 2027 C CA . LEU A 1 265 ? -14.046 -3.875 7.756 1.00 97.19 265 LEU A CA 1
ATOM 2028 C C . LEU A 1 265 ? -12.993 -4.310 8.776 1.00 97.19 265 LEU A C 1
ATOM 2030 O O . LEU A 1 265 ? -11.971 -3.641 8.902 1.00 97.19 265 LEU A O 1
ATOM 2034 N N . SER A 1 266 ? -13.237 -5.401 9.504 1.00 97.06 266 SER A N 1
ATOM 2035 C CA . SER A 1 266 ? -12.309 -5.918 10.518 1.00 97.06 266 SER A CA 1
ATOM 2036 C C . SER A 1 266 ? -12.039 -7.402 10.339 1.00 97.06 266 SER A C 1
ATOM 2038 O O . SER A 1 266 ? -12.988 -8.182 10.302 1.00 97.06 266 SER A O 1
ATOM 2040 N N . ARG A 1 267 ? -10.775 -7.829 10.262 1.00 96.88 267 ARG A N 1
ATOM 2041 C CA . ARG A 1 267 ? -10.433 -9.258 10.099 1.00 96.88 267 ARG A CA 1
ATOM 2042 C C . ARG A 1 267 ? -11.159 -9.914 8.922 1.00 96.88 267 ARG A C 1
ATOM 2044 O O . ARG A 1 267 ? -11.598 -11.061 9.010 1.00 96.88 267 ARG A O 1
ATOM 2051 N N . VAL A 1 268 ? -11.308 -9.174 7.825 1.00 97.88 268 VAL A N 1
ATOM 2052 C CA . VAL A 1 268 ? -11.885 -9.694 6.582 1.00 97.88 268 VAL A CA 1
ATOM 2053 C C . VAL A 1 268 ? -10.755 -10.139 5.663 1.00 97.88 268 VAL A C 1
ATOM 2055 O O . VAL A 1 268 ? -9.813 -9.380 5.435 1.00 97.88 268 VAL A O 1
ATOM 2058 N N . ASP A 1 269 ? -10.861 -11.358 5.145 1.00 97.62 269 ASP A N 1
ATOM 2059 C CA . ASP A 1 269 ? -9.894 -11.917 4.204 1.00 97.62 269 ASP A CA 1
ATOM 2060 C C . ASP A 1 269 ? -10.467 -11.866 2.799 1.00 97.62 269 ASP A C 1
ATOM 2062 O O . ASP A 1 269 ? -11.536 -12.410 2.543 1.00 97.62 269 ASP A O 1
ATOM 2066 N N . PHE A 1 270 ? -9.767 -11.223 1.879 1.00 97.19 270 PHE A N 1
ATOM 2067 C CA . PHE A 1 270 ? -10.167 -11.107 0.489 1.00 97.19 270 PHE A CA 1
ATOM 2068 C C . PHE A 1 270 ? -9.132 -11.774 -0.400 1.00 97.19 270 PHE A C 1
ATOM 2070 O O . PHE A 1 270 ? -7.940 -11.483 -0.295 1.00 97.19 270 PHE A O 1
ATOM 2077 N N . ASP A 1 271 ? -9.597 -12.610 -1.323 1.00 95.25 271 ASP A N 1
ATOM 2078 C CA . ASP A 1 271 ? -8.710 -13.337 -2.223 1.00 95.25 271 ASP A CA 1
ATOM 2079 C C . ASP A 1 271 ? -9.292 -13.475 -3.633 1.00 95.25 271 ASP A C 1
ATOM 2081 O O . ASP A 1 271 ? -10.490 -13.704 -3.801 1.00 95.25 271 ASP A O 1
ATOM 2085 N N . GLY A 1 272 ? -8.445 -13.342 -4.656 1.00 91.38 272 GLY A N 1
ATOM 2086 C CA . GLY A 1 272 ? -8.803 -13.691 -6.035 1.00 91.38 272 GLY A CA 1
ATOM 2087 C C . GLY A 1 272 ? -9.767 -12.716 -6.719 1.00 91.38 272 GLY A C 1
ATOM 2088 O O . GLY A 1 272 ? -10.646 -13.139 -7.472 1.00 91.38 272 GLY A O 1
ATOM 2089 N N . PHE A 1 273 ? -9.637 -11.405 -6.495 1.00 89.00 273 PHE A N 1
ATOM 2090 C CA . PHE A 1 273 ? -10.468 -10.391 -7.164 1.00 89.00 273 PHE A CA 1
ATOM 2091 C C . PHE A 1 273 ? -9.711 -9.642 -8.267 1.00 89.00 273 PHE A C 1
ATOM 2093 O O . PHE A 1 273 ? -8.728 -8.951 -8.000 1.00 89.00 273 PHE A O 1
ATOM 2100 N N . SER A 1 274 ? -10.196 -9.721 -9.511 1.00 83.94 274 SER A N 1
ATOM 2101 C CA . SER A 1 274 ? -9.541 -9.106 -10.675 1.00 83.94 274 SER A CA 1
ATOM 2102 C C . SER A 1 274 ? -9.671 -7.582 -10.694 1.00 83.94 274 SER A C 1
ATOM 2104 O O . SER A 1 274 ? -8.678 -6.882 -10.861 1.00 83.94 274 SER A O 1
ATOM 2106 N N . GLY A 1 275 ? -10.878 -7.047 -10.488 1.00 74.06 275 GLY A N 1
ATOM 2107 C CA . GLY A 1 275 ? -11.153 -5.606 -10.518 1.00 74.06 275 GLY A CA 1
ATOM 2108 C C . GLY A 1 275 ? -10.693 -4.870 -9.259 1.00 74.06 275 GLY A C 1
ATOM 2109 O O . GLY A 1 275 ? -10.475 -3.656 -9.303 1.00 74.06 275 GLY A O 1
ATOM 2110 N N . GLY A 1 276 ? -10.541 -5.606 -8.155 1.00 82.06 276 GLY A N 1
ATOM 2111 C CA . GLY A 1 276 ? -10.106 -5.080 -6.871 1.00 82.06 276 GLY A CA 1
ATOM 2112 C C . GLY A 1 276 ? -10.887 -5.581 -5.668 1.00 82.06 276 GLY A C 1
ATOM 2113 O O . GLY A 1 276 ? -11.792 -6.389 -5.804 1.00 82.06 276 GLY A O 1
ATOM 2114 N N . VAL A 1 277 ? -10.580 -5.088 -4.473 1.00 89.38 277 VAL A N 1
ATOM 2115 C CA . VAL A 1 277 ? -11.293 -5.512 -3.260 1.00 89.38 277 VAL A CA 1
ATOM 2116 C C . VAL A 1 277 ? -12.396 -4.523 -2.910 1.00 89.38 277 VAL A C 1
ATOM 2118 O O . VAL A 1 277 ? -13.575 -4.868 -2.982 1.00 89.38 277 VAL A O 1
ATOM 2121 N N . VAL A 1 278 ? -12.038 -3.277 -2.597 1.00 90.81 278 VAL A N 1
ATOM 2122 C CA . VAL A 1 278 ? -13.006 -2.227 -2.253 1.00 90.81 278 VAL A CA 1
ATOM 2123 C C . VAL A 1 278 ? -12.950 -1.105 -3.278 1.00 90.81 278 VAL A C 1
ATOM 2125 O O . VAL A 1 278 ? -11.947 -0.405 -3.392 1.00 90.81 278 VAL A O 1
ATOM 2128 N N . SER A 1 279 ? -14.060 -0.874 -3.973 1.00 87.19 279 SER A N 1
ATOM 2129 C CA . SER A 1 279 ? -14.302 0.361 -4.718 1.00 87.19 279 SER A CA 1
ATOM 2130 C C . SER A 1 279 ? -15.313 1.206 -3.956 1.00 87.19 279 SER A C 1
ATOM 2132 O O . SER A 1 279 ? -16.487 0.845 -3.859 1.00 87.19 279 SER A O 1
ATOM 2134 N N . TRP A 1 280 ? -14.858 2.332 -3.413 1.00 84.12 280 TRP A N 1
ATOM 2135 C CA . TRP A 1 280 ? -15.687 3.252 -2.641 1.00 84.12 280 TRP A CA 1
ATOM 2136 C C . TRP A 1 280 ? -15.731 4.606 -3.343 1.00 84.12 280 TRP A C 1
ATOM 2138 O O . TRP A 1 280 ? -14.888 5.469 -3.122 1.00 84.12 280 TRP A O 1
ATOM 2148 N N . THR A 1 281 ? -16.674 4.765 -4.270 1.00 78.25 281 THR A N 1
ATOM 2149 C CA . THR A 1 281 ? -16.751 5.944 -5.145 1.00 78.25 281 THR A CA 1
ATOM 2150 C C . THR A 1 281 ? -17.988 6.766 -4.820 1.00 78.25 281 THR A C 1
ATOM 2152 O O . THR A 1 281 ? -19.082 6.471 -5.289 1.00 78.25 281 THR A O 1
ATOM 2155 N N . MET A 1 282 ? -17.829 7.813 -4.022 1.00 75.56 282 MET A N 1
ATOM 2156 C CA . MET A 1 282 ? -18.947 8.678 -3.657 1.00 75.56 282 MET A CA 1
ATOM 2157 C C . MET A 1 282 ? -19.469 9.478 -4.863 1.00 75.56 282 MET A C 1
ATOM 2159 O O . MET A 1 282 ? -18.690 9.853 -5.739 1.00 75.56 282 MET A O 1
ATOM 2163 N N . PRO A 1 283 ? -20.777 9.771 -4.925 1.00 68.19 283 PRO A N 1
ATOM 2164 C CA . PRO A 1 283 ? -21.321 10.634 -5.961 1.00 68.19 283 PRO A CA 1
ATOM 2165 C C . PRO A 1 283 ? -20.830 12.078 -5.767 1.00 68.19 283 PRO A C 1
ATOM 2167 O O . PRO A 1 283 ? -20.771 12.579 -4.646 1.00 68.19 283 PRO A O 1
ATOM 2170 N N . THR A 1 284 ? -20.497 12.752 -6.870 1.00 61.69 284 THR A N 1
ATOM 2171 C CA . THR A 1 284 ? -20.119 14.173 -6.893 1.00 61.69 284 THR A CA 1
ATOM 2172 C C . THR A 1 284 ? -21.341 15.034 -6.604 1.00 61.69 284 THR A C 1
ATOM 2174 O O . THR A 1 284 ? -22.282 14.979 -7.392 1.00 61.69 284 THR A O 1
ATOM 2177 N N . ASP A 1 285 ? -21.370 15.829 -5.534 1.00 56.69 285 ASP A N 1
ATOM 2178 C CA . ASP A 1 285 ? -22.560 16.619 -5.193 1.00 56.69 285 ASP A CA 1
ATOM 2179 C C . ASP A 1 285 ? -22.797 17.786 -6.162 1.00 56.69 285 ASP A C 1
ATOM 2181 O O . ASP A 1 285 ? -21.973 18.687 -6.260 1.00 56.69 285 ASP A O 1
ATOM 2185 N N . ASN A 1 286 ? -23.970 17.844 -6.796 1.00 53.38 286 ASN A N 1
ATOM 2186 C CA . ASN A 1 286 ? -24.433 18.974 -7.606 1.00 53.38 286 ASN A CA 1
ATOM 2187 C C . ASN A 1 286 ? -24.955 20.135 -6.730 1.00 53.38 286 ASN A C 1
ATOM 2189 O O . ASN A 1 286 ? -25.621 21.039 -7.229 1.00 53.38 286 ASN A O 1
ATOM 2193 N N . GLY A 1 287 ? -24.686 20.122 -5.419 1.00 51.78 287 GLY A N 1
ATOM 2194 C CA . GLY A 1 287 ? -25.127 21.165 -4.495 1.00 51.78 287 GLY A CA 1
ATOM 2195 C C . GLY A 1 287 ? -24.913 20.826 -3.017 1.00 51.78 287 GLY A C 1
ATOM 2196 O O . GLY A 1 287 ? -25.747 20.182 -2.394 1.00 51.78 287 GLY A O 1
ATOM 2197 N N . HIS A 1 288 ? -23.813 21.326 -2.452 1.00 50.41 288 HIS A N 1
ATOM 2198 C CA . HIS A 1 288 ? -23.638 21.780 -1.057 1.00 50.41 288 HIS A CA 1
ATOM 2199 C C . HIS A 1 288 ? -23.864 20.846 0.155 1.00 50.41 288 HIS A C 1
ATOM 2201 O O . HIS A 1 288 ? -23.577 21.285 1.270 1.00 50.41 288 HIS A O 1
ATOM 2207 N N . ILE A 1 289 ? -24.318 19.596 0.029 1.00 54.88 289 ILE A N 1
ATOM 2208 C CA . ILE A 1 289 ? -24.486 18.727 1.213 1.00 54.88 289 ILE A CA 1
ATOM 2209 C C . ILE A 1 289 ? -23.161 18.037 1.572 1.00 54.88 289 ILE A C 1
ATOM 2211 O O . ILE A 1 289 ? -22.907 16.916 1.144 1.00 54.88 289 ILE A O 1
ATOM 2215 N N . VAL A 1 290 ? -22.361 18.682 2.423 1.00 62.91 290 VAL A N 1
ATOM 2216 C CA . VAL A 1 290 ? -21.139 18.121 3.023 1.00 62.91 290 VAL A CA 1
ATOM 2217 C C . VAL A 1 290 ? -21.508 17.092 4.097 1.00 62.91 290 VAL A C 1
ATOM 2219 O O . VAL A 1 290 ? -21.878 17.469 5.211 1.00 62.91 290 VAL A O 1
ATOM 2222 N N . LYS A 1 291 ? -21.387 15.792 3.812 1.00 72.31 291 LYS A N 1
ATOM 2223 C CA . LYS A 1 291 ? -21.465 14.751 4.855 1.00 72.31 291 LYS A CA 1
ATOM 2224 C C . LYS A 1 291 ? -20.164 13.972 4.897 1.00 72.31 291 LYS A C 1
ATOM 2226 O O . LYS A 1 291 ? -19.704 13.470 3.877 1.00 72.31 291 LYS A O 1
ATOM 2231 N N . ALA A 1 292 ? -19.579 13.904 6.088 1.00 80.19 292 ALA A N 1
ATOM 2232 C CA . ALA A 1 292 ? -18.450 13.028 6.340 1.00 80.19 292 ALA A CA 1
ATOM 2233 C C . ALA A 1 292 ? -18.915 11.580 6.213 1.00 80.19 292 ALA A C 1
ATOM 2235 O O . ALA A 1 292 ? -19.992 11.236 6.702 1.00 80.19 292 ALA A O 1
ATOM 2236 N N . VAL A 1 293 ? -18.102 10.772 5.552 1.00 84.88 293 VAL A N 1
ATOM 2237 C CA . VAL A 1 293 ? -18.223 9.322 5.566 1.00 84.88 293 VAL A CA 1
ATOM 2238 C C . VAL A 1 293 ? -16.843 8.710 5.721 1.00 84.88 293 VAL A C 1
ATOM 2240 O O . VAL A 1 293 ? -15.827 9.349 5.414 1.00 84.88 293 VAL A O 1
ATOM 2243 N N . HIS A 1 294 ? -16.801 7.486 6.223 1.00 90.88 294 HIS A N 1
ATOM 2244 C CA . HIS A 1 294 ? -15.566 6.892 6.701 1.00 90.88 294 HIS A CA 1
ATOM 2245 C C . HIS A 1 294 ? -15.387 5.473 6.161 1.00 90.88 294 HIS A C 1
ATOM 2247 O O . HIS A 1 294 ? -16.269 4.635 6.294 1.00 90.88 294 HIS A O 1
ATOM 2253 N N . LEU A 1 295 ? -14.220 5.193 5.583 1.00 94.12 295 LEU A N 1
ATOM 2254 C CA . LEU A 1 295 ? -13.778 3.844 5.237 1.00 94.12 295 LEU A CA 1
ATOM 2255 C C . LEU A 1 295 ? -12.633 3.456 6.169 1.00 94.12 295 LEU A C 1
ATOM 2257 O O . LEU A 1 295 ? -11.612 4.142 6.181 1.00 94.12 295 LEU A O 1
ATOM 2261 N N . HIS A 1 296 ? -12.773 2.358 6.909 1.00 97.19 296 HIS A N 1
ATOM 2262 C CA . HIS A 1 296 ? -11.698 1.817 7.741 1.00 97.19 296 HIS A CA 1
ATOM 2263 C C . HIS A 1 296 ? -11.574 0.306 7.546 1.00 97.19 296 HIS A C 1
ATOM 2265 O O . HIS A 1 296 ? -12.510 -0.438 7.830 1.00 97.19 296 HIS A O 1
ATOM 2271 N N . LEU A 1 297 ? -10.410 -0.135 7.066 1.00 98.19 297 LEU A N 1
ATOM 2272 C CA . LEU A 1 297 ? -9.985 -1.533 7.098 1.00 98.19 297 LEU A CA 1
ATOM 2273 C C . LEU A 1 297 ? -9.030 -1.736 8.278 1.00 98.19 297 LEU A C 1
ATOM 2275 O O . LEU A 1 297 ? -8.045 -1.005 8.385 1.00 98.19 297 LEU A O 1
ATOM 2279 N N . ASP A 1 298 ? -9.314 -2.710 9.138 1.00 98.31 298 ASP A N 1
ATOM 2280 C CA . ASP A 1 298 ? -8.504 -3.065 10.304 1.00 98.31 298 ASP A CA 1
ATOM 2281 C C . ASP A 1 298 ? -8.222 -4.573 10.338 1.00 98.31 298 ASP A C 1
ATOM 2283 O O . ASP A 1 298 ? -9.148 -5.379 10.355 1.00 98.31 298 ASP A O 1
ATOM 2287 N N . ASP A 1 299 ? -6.951 -4.970 10.382 1.00 98.00 299 ASP A N 1
ATOM 2288 C CA . ASP A 1 299 ? -6.546 -6.386 10.468 1.00 98.00 299 ASP A CA 1
ATOM 2289 C C . ASP A 1 299 ? -7.044 -7.265 9.300 1.00 98.00 299 ASP A C 1
ATOM 2291 O O . ASP A 1 299 ? -7.325 -8.448 9.473 1.00 98.00 299 ASP A O 1
ATOM 2295 N N . CYS A 1 300 ? -7.213 -6.688 8.108 1.00 98.38 300 CYS A N 1
ATOM 2296 C CA . CYS A 1 300 ? -7.693 -7.403 6.921 1.00 98.38 300 CYS A CA 1
ATOM 2297 C C . CYS A 1 300 ? -6.541 -7.975 6.081 1.00 98.38 300 CYS A C 1
ATOM 2299 O O . CYS A 1 300 ? -5.447 -7.403 6.030 1.00 98.38 300 CYS A O 1
ATOM 2301 N N . THR A 1 301 ? -6.809 -9.051 5.338 1.00 97.94 301 THR A N 1
ATOM 2302 C CA . THR A 1 301 ? -5.893 -9.567 4.311 1.00 97.94 301 THR A CA 1
ATOM 2303 C C . THR A 1 301 ? -6.478 -9.357 2.916 1.00 97.94 301 THR A C 1
ATOM 2305 O O . THR A 1 301 ? -7.642 -9.644 2.676 1.00 97.94 301 THR A O 1
ATOM 2308 N N . ASN A 1 302 ? -5.677 -8.836 1.988 1.00 96.75 302 ASN A N 1
ATOM 2309 C CA . ASN A 1 302 ? -5.996 -8.710 0.568 1.00 96.75 302 ASN A CA 1
ATOM 2310 C C . ASN A 1 302 ? -4.920 -9.434 -0.234 1.00 96.75 302 ASN A C 1
ATOM 2312 O O . ASN A 1 302 ? -3.802 -8.923 -0.370 1.00 96.75 302 ASN A O 1
ATOM 2316 N N . THR A 1 303 ? -5.257 -10.598 -0.779 1.00 95.62 303 THR A N 1
ATOM 2317 C CA . THR A 1 303 ? -4.341 -11.440 -1.550 1.00 95.62 303 THR A CA 1
ATOM 2318 C C . THR A 1 303 ? -4.832 -11.687 -2.970 1.00 95.62 303 THR A C 1
ATOM 2320 O O . THR A 1 303 ? -6.004 -11.489 -3.290 1.00 95.62 303 THR A O 1
ATOM 2323 N N . ASN A 1 304 ? -3.900 -12.051 -3.858 1.00 91.69 304 ASN A N 1
ATOM 2324 C CA . ASN A 1 304 ? -4.190 -12.470 -5.236 1.00 91.69 304 ASN A CA 1
ATOM 2325 C C . ASN A 1 304 ? -5.128 -11.516 -6.003 1.00 91.69 304 ASN A C 1
ATOM 2327 O O . ASN A 1 304 ? -6.002 -11.952 -6.746 1.00 91.69 304 ASN A O 1
ATOM 2331 N N . PHE A 1 305 ? -4.975 -10.203 -5.811 1.00 89.38 305 PHE A N 1
ATOM 2332 C CA . PHE A 1 305 ? -5.787 -9.199 -6.500 1.00 89.38 305 PHE A CA 1
ATOM 2333 C C . PHE A 1 305 ? -5.175 -8.796 -7.847 1.00 89.38 305 PHE A C 1
ATOM 2335 O O . PHE A 1 305 ? -3.957 -8.837 -8.035 1.00 89.38 305 PHE A O 1
ATOM 2342 N N . GLY A 1 306 ? -6.037 -8.393 -8.782 1.00 80.94 306 GLY A N 1
ATOM 2343 C CA . GLY A 1 306 ? -5.654 -8.072 -10.153 1.00 80.94 306 GLY A CA 1
ATOM 2344 C C . GLY A 1 306 ? -5.382 -6.597 -10.436 1.00 80.94 306 GLY A C 1
ATOM 2345 O O . GLY A 1 306 ? -4.480 -6.324 -11.219 1.00 80.94 306 GLY A O 1
ATOM 2346 N N . ALA A 1 307 ? -6.145 -5.652 -9.875 1.00 80.38 307 ALA A N 1
ATOM 2347 C CA . ALA A 1 307 ? -5.979 -4.201 -10.070 1.00 80.38 307 ALA A CA 1
ATOM 2348 C C . ALA A 1 307 ? -5.820 -3.447 -8.744 1.00 80.38 307 ALA A C 1
ATOM 2350 O O . ALA A 1 307 ? -4.908 -3.730 -7.972 1.00 80.38 307 ALA A O 1
ATOM 2351 N N . TYR A 1 308 ? -6.674 -2.451 -8.494 1.00 81.81 308 TYR A N 1
ATOM 2352 C CA . TYR A 1 308 ? -6.694 -1.716 -7.238 1.00 81.81 308 TYR A CA 1
ATOM 2353 C C . TYR A 1 308 ? -7.101 -2.670 -6.133 1.00 81.81 308 TYR A C 1
ATOM 2355 O O . TYR A 1 308 ? -8.181 -3.229 -6.199 1.00 81.81 308 TYR A O 1
ATOM 2363 N N . SER A 1 309 ? -6.326 -2.812 -5.073 1.00 84.62 309 SER A N 1
ATOM 2364 C CA . SER A 1 309 ? -6.865 -3.469 -3.889 1.00 84.62 309 SER A CA 1
ATOM 2365 C C . SER A 1 309 ? -7.973 -2.588 -3.288 1.00 84.62 309 SER A C 1
ATOM 2367 O O . SER A 1 309 ? -9.109 -3.022 -3.114 1.00 84.62 309 SER A O 1
ATOM 2369 N N . ILE A 1 310 ? -7.681 -1.304 -3.073 1.00 91.50 310 ILE A N 1
ATOM 2370 C CA . ILE A 1 310 ? -8.580 -0.343 -2.435 1.00 91.50 310 ILE A CA 1
ATOM 2371 C C . ILE A 1 310 ? -8.594 0.960 -3.245 1.00 91.50 310 ILE A C 1
ATOM 2373 O O . ILE A 1 310 ? -7.559 1.601 -3.447 1.00 91.50 310 ILE A O 1
ATOM 2377 N N . TYR A 1 311 ? -9.780 1.360 -3.702 1.00 88.81 311 TYR A N 1
ATOM 2378 C CA . TYR A 1 311 ? -10.003 2.568 -4.49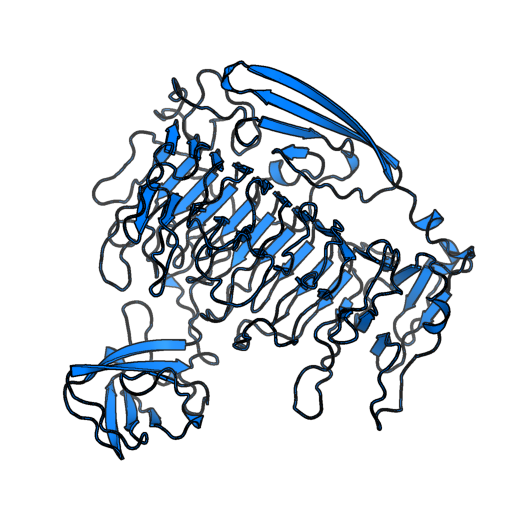4 1.00 88.81 311 TYR A CA 1
ATOM 2379 C C . TYR A 1 311 ? -11.118 3.447 -3.904 1.00 88.81 311 TYR A C 1
ATOM 2381 O O . TYR A 1 311 ? -12.279 3.346 -4.318 1.00 88.81 311 TYR A O 1
ATOM 2389 N N . PRO A 1 312 ? -10.790 4.313 -2.932 1.00 86.12 312 PRO A N 1
ATOM 2390 C CA . PRO A 1 312 ? -11.658 5.399 -2.511 1.00 86.12 312 PRO A CA 1
ATOM 2391 C C . PRO A 1 312 ? -11.580 6.576 -3.500 1.00 86.12 312 PRO A C 1
ATOM 2393 O O . PRO A 1 312 ? -10.504 7.038 -3.888 1.00 86.12 312 PRO A O 1
ATOM 2396 N N . SER A 1 313 ? -12.731 7.076 -3.941 1.00 75.19 313 SER A N 1
ATOM 2397 C CA . SER A 1 313 ? -12.823 8.155 -4.929 1.00 75.19 313 SER A CA 1
ATOM 2398 C C . SER A 1 313 ? -14.129 8.941 -4.813 1.00 75.19 313 SER A C 1
ATOM 2400 O O . SER A 1 313 ? -15.033 8.582 -4.061 1.00 75.19 313 SER A O 1
ATOM 2402 N N . GLY A 1 314 ? -14.247 10.020 -5.586 1.00 64.81 314 GLY A N 1
ATOM 2403 C CA . GLY A 1 314 ? -15.534 10.671 -5.838 1.00 64.81 314 GLY A CA 1
ATOM 2404 C C . GLY A 1 314 ? -15.926 11.841 -4.932 1.00 64.81 314 GLY A C 1
ATOM 2405 O O . GLY A 1 314 ? -17.036 12.342 -5.052 1.00 64.81 314 GLY A O 1
ATOM 2406 N N . ALA A 1 315 ? -15.051 12.367 -4.076 1.00 53.00 315 ALA A N 1
ATOM 2407 C CA . ALA A 1 315 ? -15.405 13.528 -3.257 1.00 53.00 315 ALA A CA 1
ATOM 2408 C C . ALA A 1 315 ? -14.849 14.828 -3.846 1.00 53.00 315 ALA A C 1
ATOM 2410 O O . ALA A 1 315 ? -13.669 15.148 -3.702 1.00 53.00 315 ALA A O 1
ATOM 2411 N N . THR A 1 316 ? -15.724 15.591 -4.491 1.00 49.47 316 THR A N 1
ATOM 2412 C CA . THR A 1 316 ? -15.479 16.988 -4.870 1.00 49.47 316 THR A CA 1
ATOM 2413 C C . THR A 1 316 ? -15.870 17.959 -3.754 1.00 49.47 316 THR A C 1
ATOM 2415 O O . THR A 1 316 ? -15.511 19.128 -3.821 1.00 49.47 316 THR A O 1
ATOM 2418 N N . THR A 1 317 ? -16.568 17.462 -2.720 1.00 53.34 317 THR A N 1
ATOM 2419 C CA . THR A 1 317 ? -17.325 18.265 -1.743 1.00 53.34 317 THR A CA 1
ATOM 2420 C C . THR A 1 317 ? -17.360 17.697 -0.312 1.00 53.34 317 THR A C 1
ATOM 2422 O O . THR A 1 317 ? -18.157 18.177 0.489 1.00 53.34 317 THR A O 1
ATOM 2425 N N . ASN A 1 318 ? -16.528 16.709 0.068 1.00 63.38 318 ASN A N 1
ATOM 2426 C CA . ASN A 1 318 ? -16.582 16.103 1.418 1.00 63.38 318 ASN A CA 1
ATOM 2427 C C . ASN A 1 318 ? -15.315 16.361 2.269 1.00 63.38 318 ASN A C 1
ATOM 2429 O O . ASN A 1 318 ? -14.596 15.400 2.559 1.00 63.38 318 ASN A O 1
ATOM 2433 N N . PRO A 1 319 ? -15.069 17.605 2.743 1.00 63.72 319 PRO A N 1
ATOM 2434 C CA . PRO A 1 319 ? -13.876 18.027 3.508 1.00 63.72 319 PRO A CA 1
ATOM 2435 C C . PRO A 1 319 ? -13.599 17.239 4.806 1.00 63.72 319 PRO A C 1
ATOM 2437 O O . PRO A 1 319 ? -12.569 17.421 5.445 1.00 63.72 319 PRO A O 1
ATOM 2440 N N . LYS A 1 320 ? -14.522 16.371 5.239 1.00 77.12 320 LYS A N 1
ATOM 2441 C CA . LYS A 1 320 ? -14.455 15.645 6.518 1.00 77.12 320 LYS A CA 1
ATOM 2442 C C . LYS A 1 320 ? -14.428 14.121 6.385 1.00 77.12 320 LYS A C 1
ATOM 2444 O O . LYS A 1 320 ? -14.460 13.438 7.403 1.00 77.12 320 LYS A O 1
ATOM 2449 N N . SER A 1 321 ? -14.404 13.581 5.166 1.00 87.25 321 SER A N 1
ATOM 2450 C CA . SER A 1 321 ? -14.353 12.124 4.989 1.00 87.25 321 SER A CA 1
ATOM 2451 C C . SER A 1 321 ? -12.988 11.568 5.372 1.00 87.25 321 SER A C 1
ATOM 2453 O O . SER A 1 321 ? -11.975 12.263 5.236 1.00 87.25 321 SER A O 1
ATOM 2455 N N . THR A 1 322 ? -12.976 10.315 5.823 1.00 92.19 322 THR A N 1
ATOM 2456 C CA . THR A 1 322 ? -11.755 9.625 6.253 1.00 92.19 322 THR A CA 1
ATOM 2457 C C . THR A 1 322 ? -11.580 8.321 5.501 1.00 92.19 322 THR A C 1
ATOM 2459 O O . THR A 1 322 ? -12.538 7.575 5.308 1.00 92.19 322 THR A O 1
ATOM 2462 N N . PHE A 1 323 ? -10.343 8.036 5.117 1.00 94.25 323 PHE A N 1
ATOM 2463 C CA . PHE A 1 323 ? -9.924 6.748 4.596 1.00 94.25 323 PHE A CA 1
ATOM 2464 C C . PHE A 1 323 ? -8.771 6.204 5.440 1.00 94.25 323 PHE A C 1
ATOM 2466 O O . PHE A 1 323 ? -7.725 6.844 5.558 1.00 94.25 323 PHE A O 1
ATOM 2473 N N . SER A 1 324 ? -8.964 5.011 5.998 1.00 97.69 324 SER A N 1
ATOM 2474 C CA . SER A 1 324 ? -7.996 4.380 6.880 1.00 97.69 324 SER A CA 1
ATOM 2475 C C . SER A 1 324 ? -7.739 2.916 6.564 1.00 97.69 324 SER A C 1
ATOM 2477 O O . SER A 1 324 ? -8.664 2.151 6.289 1.00 97.69 324 SER A O 1
ATOM 2479 N N . VAL A 1 325 ? -6.473 2.518 6.679 1.00 98.50 325 VAL A N 1
ATOM 2480 C CA . VAL A 1 325 ? -6.027 1.124 6.558 1.00 98.50 325 VAL A CA 1
ATOM 2481 C C . VAL A 1 325 ? -5.039 0.840 7.685 1.00 98.50 325 VAL A C 1
ATOM 2483 O O . VAL A 1 325 ? -3.965 1.442 7.728 1.00 98.50 325 VAL A O 1
ATOM 2486 N N . THR A 1 326 ? -5.403 -0.023 8.629 1.00 98.75 326 THR A N 1
ATOM 2487 C CA . THR A 1 326 ? -4.579 -0.317 9.807 1.00 98.75 326 THR A CA 1
ATOM 2488 C C . THR A 1 326 ? -4.358 -1.808 9.990 1.00 98.75 326 THR A C 1
ATOM 2490 O O . THR A 1 326 ? -5.297 -2.591 9.883 1.00 98.75 326 THR A O 1
ATOM 2493 N N . GLY A 1 327 ? -3.121 -2.223 10.254 1.00 98.62 327 GLY A N 1
ATOM 2494 C CA . GLY A 1 327 ? -2.823 -3.625 10.533 1.00 98.62 327 GLY A CA 1
ATOM 2495 C C . GLY A 1 327 ? -3.116 -4.580 9.381 1.00 98.62 327 GLY A C 1
ATOM 2496 O O . GLY A 1 327 ? -3.363 -5.746 9.632 1.00 98.62 327 GLY A O 1
ATOM 2497 N N . CYS A 1 328 ? -3.202 -4.116 8.136 1.00 98.81 328 CYS A N 1
ATOM 2498 C CA . CYS A 1 328 ? -3.631 -4.954 7.020 1.00 98.81 328 CYS A CA 1
ATOM 2499 C C . CYS A 1 328 ? -2.441 -5.556 6.267 1.00 98.81 328 CYS A C 1
ATOM 2501 O O . CYS A 1 328 ? -1.374 -4.949 6.150 1.00 98.81 328 CYS A O 1
ATOM 2503 N N . ARG A 1 329 ? -2.664 -6.719 5.656 1.00 98.38 329 ARG A N 1
ATOM 2504 C CA . ARG A 1 329 ? -1.773 -7.287 4.640 1.00 98.38 329 ARG A CA 1
ATOM 2505 C C . ARG A 1 329 ? -2.367 -7.062 3.260 1.00 98.38 329 ARG A C 1
ATOM 2507 O O . ARG A 1 329 ? -3.475 -7.506 2.993 1.00 98.38 329 ARG A O 1
ATOM 2514 N N . ILE A 1 330 ? -1.619 -6.430 2.365 1.00 97.69 330 ILE A N 1
ATOM 2515 C CA . ILE A 1 330 ? -2.019 -6.200 0.974 1.00 97.69 330 ILE A CA 1
ATOM 2516 C C . ILE A 1 330 ? -0.916 -6.757 0.081 1.00 97.69 330 ILE A C 1
ATOM 2518 O O . ILE A 1 330 ? 0.060 -6.076 -0.222 1.00 97.69 330 ILE A O 1
ATOM 2522 N N . ALA A 1 331 ? -1.047 -8.021 -0.310 1.00 95.69 331 ALA A N 1
ATOM 2523 C CA . ALA A 1 331 ? 0.001 -8.749 -1.011 1.00 95.69 331 ALA A CA 1
ATOM 2524 C C . ALA A 1 331 ? -0.525 -9.356 -2.314 1.00 95.69 331 ALA A C 1
ATOM 2526 O O . ALA A 1 331 ? -1.317 -10.296 -2.303 1.00 95.69 331 ALA A O 1
ATOM 2527 N N . GLN A 1 332 ? -0.056 -8.847 -3.451 1.00 92.75 332 GLN A N 1
ATOM 2528 C CA . GLN A 1 332 ? -0.289 -9.491 -4.742 1.00 92.75 332 GLN A CA 1
ATOM 2529 C C . GLN A 1 33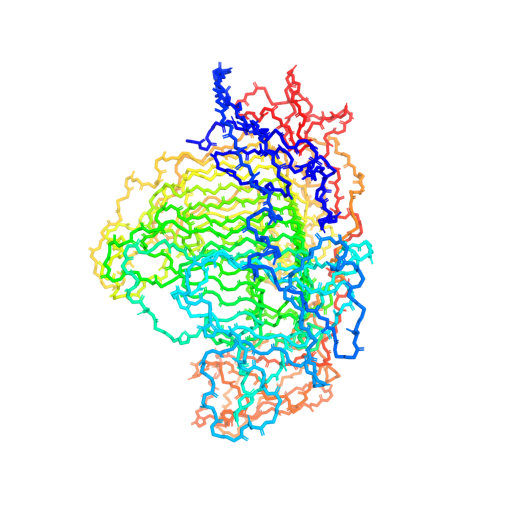2 ? 0.372 -10.883 -4.772 1.00 92.75 332 GLN A C 1
ATOM 2531 O O . GLN A 1 332 ? 1.298 -11.159 -4.004 1.00 92.75 332 GLN A O 1
ATOM 2536 N N . ASN A 1 333 ? -0.070 -11.764 -5.673 1.00 94.00 333 ASN A N 1
ATOM 2537 C CA . ASN A 1 333 ? 0.624 -13.030 -5.902 1.00 94.00 333 ASN A CA 1
ATOM 2538 C C . ASN A 1 333 ? 2.068 -12.748 -6.384 1.00 94.00 333 ASN A C 1
ATOM 2540 O O . ASN A 1 333 ? 2.233 -12.022 -7.367 1.00 94.00 333 ASN A O 1
ATOM 2544 N N . PRO A 1 334 ? 3.114 -13.309 -5.748 1.00 94.31 334 PRO A N 1
ATOM 2545 C CA . PRO A 1 334 ? 4.501 -13.137 -6.192 1.00 94.31 334 PRO A CA 1
ATOM 2546 C C . PRO A 1 334 ? 4.794 -13.747 -7.571 1.00 94.31 334 PRO A C 1
ATOM 2548 O O . PRO A 1 334 ? 5.727 -13.321 -8.243 1.00 94.31 334 PRO A O 1
ATOM 2551 N N . LEU A 1 335 ? 3.990 -14.715 -8.008 1.00 93.31 335 LEU A N 1
ATOM 2552 C CA . LEU A 1 335 ? 3.989 -15.282 -9.355 1.00 93.31 335 LEU A CA 1
ATOM 2553 C C . LEU A 1 335 ? 2.988 -14.579 -10.283 1.00 93.31 335 LEU A C 1
ATOM 2555 O O . LEU A 1 335 ? 2.774 -15.047 -11.399 1.00 93.31 335 LEU A O 1
ATOM 2559 N N . GLY A 1 336 ? 2.366 -13.483 -9.848 1.00 90.88 336 GLY A N 1
ATOM 2560 C CA . GLY A 1 336 ? 1.398 -12.745 -10.647 1.00 90.88 336 GLY A CA 1
ATOM 2561 C C . GLY A 1 336 ? 2.015 -12.142 -11.908 1.00 90.88 336 GLY A C 1
ATOM 2562 O O . GLY A 1 336 ? 3.170 -11.710 -11.908 1.00 90.88 336 GLY A O 1
ATOM 2563 N N . LEU A 1 337 ? 1.231 -12.097 -12.983 1.00 88.75 337 LEU A N 1
ATOM 2564 C CA . LEU A 1 337 ? 1.627 -11.442 -14.225 1.00 88.75 337 LEU A CA 1
ATOM 2565 C C . LEU A 1 337 ? 1.735 -9.923 -14.031 1.00 88.75 337 LEU A C 1
ATOM 2567 O O . LEU A 1 337 ? 0.814 -9.263 -13.546 1.00 88.75 337 LEU A O 1
ATOM 2571 N N . GLU A 1 338 ? 2.853 -9.354 -14.462 1.00 86.69 338 GLU A N 1
ATOM 2572 C CA . GLU A 1 338 ? 3.063 -7.918 -14.513 1.00 86.69 338 GLU A CA 1
ATOM 2573 C C . GLU A 1 338 ? 2.401 -7.333 -15.766 1.00 86.69 338 GLU A C 1
ATOM 2575 O O . GLU A 1 338 ? 2.684 -7.740 -16.897 1.00 86.69 338 GLU A O 1
ATOM 2580 N N . TYR A 1 339 ? 1.520 -6.353 -15.560 1.00 81.56 339 TYR A N 1
ATOM 2581 C CA . TYR A 1 339 ? 0.755 -5.702 -16.615 1.00 81.56 339 TYR A CA 1
ATOM 2582 C C . TYR A 1 339 ? 0.575 -4.202 -16.341 1.00 81.56 339 TYR A C 1
ATOM 2584 O O . TYR A 1 339 ? 0.173 -3.805 -15.251 1.00 81.56 339 TYR A O 1
ATOM 2592 N N . ASP A 1 340 ? 0.785 -3.362 -17.360 1.00 68.56 340 ASP A N 1
ATOM 2593 C CA . ASP A 1 340 ? 0.661 -1.892 -17.261 1.00 68.56 340 ASP A CA 1
ATOM 2594 C C . ASP A 1 340 ? -0.757 -1.372 -16.972 1.00 68.56 340 ASP A C 1
ATOM 2596 O O . ASP A 1 340 ? -0.937 -0.200 -16.620 1.00 68.56 340 ASP A O 1
ATOM 2600 N N . GLY A 1 341 ? -1.781 -2.206 -17.172 1.00 62.78 341 GLY A N 1
ATOM 2601 C CA . GLY A 1 341 ? -3.155 -1.859 -16.803 1.00 62.78 341 GLY A CA 1
ATOM 2602 C C . GLY A 1 341 ? -3.450 -2.091 -15.322 1.00 62.78 341 GLY A C 1
ATOM 2603 O O . GLY A 1 341 ? -4.443 -1.563 -14.818 1.00 62.78 341 GLY A O 1
ATOM 2604 N N . THR A 1 342 ? -2.584 -2.815 -14.607 1.00 63.62 342 THR A N 1
ATOM 2605 C CA . THR A 1 342 ? -2.653 -2.912 -13.152 1.00 63.62 342 THR A CA 1
ATOM 2606 C C . THR A 1 342 ? -2.293 -1.569 -12.537 1.00 63.62 342 THR A C 1
ATOM 2608 O O . THR A 1 342 ? -1.536 -0.792 -13.103 1.00 63.62 342 THR A O 1
ATOM 2611 N N . ARG A 1 343 ? -2.891 -1.230 -11.400 1.00 80.06 343 ARG A N 1
ATOM 2612 C CA . ARG A 1 343 ? -2.777 0.095 -10.790 1.00 80.06 343 ARG A CA 1
ATOM 2613 C C . ARG A 1 343 ? -2.296 -0.044 -9.351 1.00 80.06 343 ARG A C 1
ATOM 2615 O O . ARG A 1 343 ? -2.174 -1.152 -8.845 1.00 80.06 343 ARG A O 1
ATOM 2622 N N . SER A 1 344 ? -2.023 1.082 -8.695 1.00 88.25 344 SER A N 1
ATOM 2623 C CA . SER A 1 344 ? -1.600 1.094 -7.291 1.00 88.25 344 SER A CA 1
ATOM 2624 C C . SER A 1 344 ? -2.546 0.278 -6.405 1.00 88.25 344 SER A C 1
ATOM 2626 O O . SER A 1 344 ? -3.753 0.533 -6.475 1.00 88.25 344 SER A O 1
ATOM 2628 N N . PRO A 1 345 ? -2.037 -0.643 -5.561 1.00 92.06 345 PRO A N 1
ATOM 2629 C CA . PRO A 1 345 ? -2.851 -1.382 -4.603 1.00 92.06 345 PRO A CA 1
ATOM 2630 C C . PRO A 1 345 ? -3.783 -0.470 -3.810 1.00 92.06 345 PRO A C 1
ATOM 2632 O O . PRO A 1 345 ? -4.965 -0.774 -3.690 1.00 92.06 345 PRO A O 1
ATOM 2635 N N . ILE A 1 346 ? -3.293 0.685 -3.356 1.00 93.69 346 ILE A N 1
ATOM 2636 C CA . ILE A 1 346 ? -4.139 1.729 -2.787 1.00 93.69 346 ILE A CA 1
ATOM 2637 C C . ILE A 1 346 ? -4.086 2.973 -3.663 1.00 93.69 346 ILE A C 1
ATOM 2639 O O . ILE A 1 346 ? -3.020 3.552 -3.892 1.00 93.69 346 ILE A O 1
ATOM 2643 N N . ARG A 1 347 ? -5.261 3.433 -4.097 1.00 89.00 347 ARG A N 1
ATOM 2644 C CA . ARG A 1 347 ? -5.401 4.717 -4.780 1.00 89.00 347 ARG A CA 1
ATOM 2645 C C . ARG A 1 347 ? -6.570 5.512 -4.225 1.00 89.00 347 ARG A C 1
ATOM 2647 O O . ARG A 1 347 ? -7.718 5.210 -4.516 1.00 89.00 347 ARG A O 1
ATOM 2654 N N . ASP A 1 348 ? -6.252 6.589 -3.530 1.00 87.88 348 ASP A N 1
ATOM 2655 C CA . ASP A 1 348 ? -7.197 7.631 -3.163 1.00 87.88 348 ASP A CA 1
ATOM 2656 C C . ASP A 1 348 ? -7.152 8.787 -4.171 1.00 87.88 348 ASP A C 1
ATOM 2658 O O . ASP A 1 348 ? -6.095 9.349 -4.474 1.00 87.88 348 ASP A O 1
ATOM 2662 N N . GLY A 1 349 ? -8.322 9.140 -4.702 1.00 75.31 349 GLY A N 1
ATOM 2663 C CA . GLY A 1 349 ? -8.492 10.303 -5.565 1.00 75.31 349 GLY A CA 1
ATOM 2664 C C . GLY A 1 349 ? -8.369 11.635 -4.822 1.00 75.31 349 GLY A C 1
ATOM 2665 O O . GLY A 1 349 ? -7.584 12.493 -5.233 1.00 75.31 349 GLY A O 1
ATOM 2666 N N . SER A 1 350 ? -9.169 11.840 -3.779 1.00 76.75 350 SER A N 1
ATOM 2667 C CA . SER A 1 350 ? -9.384 13.168 -3.190 1.00 76.75 350 SER A CA 1
ATOM 2668 C C . SER A 1 350 ? -9.965 13.148 -1.771 1.00 76.75 350 SER A C 1
ATOM 2670 O O . SER A 1 350 ? -10.538 14.158 -1.357 1.00 76.75 350 SER A O 1
ATOM 2672 N N . ILE A 1 351 ? -9.828 12.053 -1.016 1.00 85.06 351 ILE A N 1
ATOM 2673 C CA . ILE A 1 351 ? -10.265 11.993 0.382 1.00 85.06 351 ILE A CA 1
ATOM 2674 C C . ILE A 1 351 ? -9.343 12.865 1.255 1.00 85.06 351 ILE A C 1
ATOM 2676 O O . ILE A 1 351 ? -8.131 12.654 1.257 1.00 85.06 351 ILE A O 1
ATOM 2680 N N . PRO A 1 352 ? -9.885 13.845 2.006 1.00 85.94 352 PRO A N 1
ATOM 2681 C CA . PRO A 1 352 ? -9.063 14.811 2.737 1.00 85.94 352 PRO A CA 1
ATOM 2682 C C . PRO A 1 352 ? -8.271 14.243 3.907 1.00 85.94 352 PRO A C 1
ATOM 2684 O O . PRO A 1 352 ? -7.188 14.744 4.193 1.00 85.94 352 PRO A O 1
ATOM 2687 N N . ASN A 1 353 ? -8.805 13.232 4.595 1.00 92.50 353 ASN A N 1
ATOM 2688 C CA . ASN A 1 353 ? -8.183 12.678 5.792 1.00 92.50 353 ASN A CA 1
ATOM 2689 C C . ASN A 1 353 ? -7.796 11.218 5.540 1.00 92.50 353 ASN A C 1
ATOM 2691 O O . ASN A 1 353 ? -8.664 10.363 5.369 1.00 92.50 353 ASN A O 1
ATOM 2695 N N . VAL A 1 354 ? -6.496 10.933 5.528 1.00 95.88 354 VAL A N 1
ATOM 2696 C CA . VAL A 1 354 ? -5.947 9.602 5.253 1.00 95.88 354 VAL A CA 1
ATOM 2697 C C . VAL A 1 354 ? -5.055 9.150 6.403 1.00 95.88 354 VAL A C 1
ATOM 2699 O O . VAL A 1 354 ? -4.155 9.886 6.807 1.00 95.88 354 VAL A O 1
ATOM 2702 N N . HIS A 1 355 ? -5.278 7.935 6.906 1.00 98.31 355 HIS A N 1
ATOM 2703 C CA . HIS A 1 355 ? -4.456 7.333 7.955 1.00 98.31 355 HIS A CA 1
ATOM 2704 C C . HIS A 1 355 ? -4.073 5.887 7.622 1.00 98.31 355 HIS A C 1
ATOM 2706 O O . HIS A 1 355 ? -4.931 5.046 7.363 1.00 98.31 355 HIS A O 1
ATOM 2712 N N . MET A 1 356 ? -2.779 5.572 7.646 1.00 98.69 356 MET A N 1
ATOM 2713 C CA . MET A 1 356 ? -2.284 4.214 7.422 1.00 98.69 356 MET A CA 1
ATOM 2714 C C . MET A 1 356 ? -1.217 3.836 8.439 1.00 98.69 356 MET A C 1
ATOM 2716 O O . MET A 1 356 ? -0.204 4.532 8.548 1.00 98.69 356 MET A O 1
ATOM 2720 N N . ARG A 1 357 ? -1.410 2.709 9.134 1.00 98.31 357 ARG A N 1
ATOM 2721 C CA . ARG A 1 357 ? -0.403 2.186 10.065 1.00 98.31 357 ARG A CA 1
ATOM 2722 C C . ARG A 1 357 ? -0.345 0.674 10.178 1.00 98.31 357 ARG A C 1
ATOM 2724 O O . ARG A 1 357 ? -1.372 0.018 10.068 1.00 98.31 357 ARG A O 1
ATOM 2731 N N . GLY A 1 358 ? 0.838 0.132 10.457 1.00 98.56 358 GLY A N 1
ATOM 2732 C CA . GLY A 1 358 ? 1.008 -1.296 10.739 1.00 98.56 358 GLY A CA 1
ATOM 2733 C C . GLY A 1 358 ? 0.701 -2.196 9.544 1.00 98.56 358 GLY A C 1
ATOM 2734 O O . GLY A 1 358 ? 0.293 -3.334 9.741 1.00 98.56 358 GLY A O 1
ATOM 2735 N N . ASN A 1 359 ? 0.819 -1.696 8.312 1.00 98.81 359 ASN A N 1
ATOM 2736 C CA . ASN A 1 359 ? 0.474 -2.476 7.127 1.00 98.81 359 ASN A CA 1
ATOM 2737 C C . ASN A 1 359 ? 1.697 -3.152 6.498 1.00 98.81 359 ASN A C 1
ATOM 2739 O O . ASN A 1 359 ? 2.809 -2.619 6.519 1.00 98.81 359 ASN A O 1
ATOM 2743 N N . ASP A 1 360 ? 1.460 -4.303 5.878 1.00 97.94 360 ASP A N 1
ATOM 2744 C CA . ASP A 1 360 ? 2.425 -5.066 5.086 1.00 97.94 360 ASP A CA 1
ATOM 2745 C C . ASP A 1 360 ? 1.972 -5.102 3.624 1.00 97.94 360 ASP A C 1
ATOM 2747 O O . ASP A 1 360 ? 0.927 -5.684 3.318 1.00 97.94 360 ASP A O 1
ATOM 2751 N N . MET A 1 361 ? 2.731 -4.463 2.729 1.00 98.12 361 MET A N 1
ATOM 2752 C CA . MET A 1 361 ? 2.360 -4.316 1.323 1.00 98.12 361 MET A CA 1
ATOM 2753 C C . MET A 1 361 ? 3.389 -4.924 0.368 1.00 98.12 361 MET A C 1
ATOM 2755 O O . MET A 1 361 ? 4.593 -4.690 0.473 1.00 98.12 361 MET A O 1
ATOM 2759 N N . PHE A 1 362 ? 2.900 -5.676 -0.617 1.00 96.25 362 PHE A N 1
ATOM 2760 C CA . PHE A 1 362 ? 3.707 -6.283 -1.672 1.00 96.25 362 PHE A CA 1
ATOM 2761 C C . PHE A 1 362 ? 2.962 -6.262 -3.010 1.00 96.25 362 PHE A C 1
ATOM 2763 O O . PHE A 1 362 ? 1.809 -6.693 -3.082 1.00 96.25 362 PHE A O 1
ATOM 2770 N N . HIS A 1 363 ? 3.624 -5.813 -4.079 1.00 91.62 363 HIS A N 1
ATOM 2771 C CA . HIS A 1 363 ? 3.128 -5.988 -5.446 1.00 91.62 363 HIS A CA 1
ATOM 2772 C C . HIS A 1 363 ? 4.274 -5.956 -6.471 1.00 91.62 363 HIS A C 1
ATOM 2774 O O . HIS A 1 363 ? 5.310 -5.339 -6.236 1.00 91.62 363 HIS A O 1
ATOM 2780 N N . THR A 1 364 ? 4.084 -6.601 -7.624 1.00 87.00 364 THR A N 1
ATOM 2781 C CA . THR A 1 364 ? 5.146 -6.848 -8.627 1.00 87.00 364 THR A CA 1
ATOM 2782 C C . THR A 1 364 ? 5.188 -5.814 -9.759 1.00 87.00 364 THR A C 1
ATOM 2784 O O . THR A 1 364 ? 5.916 -5.966 -10.738 1.00 87.00 364 THR A O 1
ATOM 2787 N N . ILE A 1 365 ? 4.383 -4.755 -9.658 1.00 84.31 365 ILE A N 1
ATOM 2788 C CA . ILE A 1 365 ? 4.122 -3.832 -10.772 1.00 84.31 365 ILE A CA 1
ATOM 2789 C C . ILE A 1 365 ? 5.169 -2.721 -10.792 1.00 84.31 365 ILE A C 1
ATOM 2791 O O . ILE A 1 365 ? 5.131 -1.805 -9.968 1.00 84.31 365 ILE A O 1
ATOM 2795 N N . SER A 1 366 ? 6.051 -2.739 -11.786 1.00 86.12 366 SER A N 1
ATOM 2796 C CA . SER A 1 366 ? 7.146 -1.776 -11.921 1.00 86.12 366 SER A CA 1
ATOM 2797 C C . SER A 1 366 ? 6.724 -0.406 -12.457 1.00 86.12 366 SER A C 1
ATOM 2799 O O . SER A 1 366 ? 7.566 0.471 -12.607 1.00 86.12 366 SER A O 1
ATOM 2801 N N . THR A 1 367 ? 5.438 -0.178 -12.731 1.00 86.25 367 THR A N 1
ATOM 2802 C CA . THR A 1 367 ? 4.927 1.095 -13.276 1.00 86.25 367 THR A CA 1
ATOM 2803 C C . THR A 1 367 ? 4.020 1.870 -12.319 1.00 86.25 367 THR A C 1
ATOM 2805 O O . THR A 1 367 ? 3.641 3.006 -12.616 1.00 86.25 367 THR A O 1
ATOM 2808 N N . TYR A 1 368 ? 3.700 1.311 -11.145 1.00 88.81 368 TYR A N 1
ATOM 2809 C CA . TYR A 1 368 ? 2.812 1.941 -10.163 1.00 88.81 368 TYR A CA 1
ATOM 2810 C C . TYR A 1 368 ? 3.355 1.875 -8.737 1.00 88.81 368 TYR A C 1
ATOM 2812 O O . TYR A 1 368 ? 4.169 1.025 -8.402 1.00 88.81 368 TYR A O 1
ATOM 2820 N N . THR A 1 369 ? 2.901 2.807 -7.900 1.00 93.12 369 THR A N 1
ATOM 2821 C CA . THR A 1 369 ? 3.249 2.884 -6.472 1.00 93.12 369 THR A CA 1
ATOM 2822 C C . THR A 1 369 ? 2.382 1.952 -5.628 1.00 93.12 369 THR A C 1
ATOM 2824 O O . THR A 1 369 ? 1.249 1.688 -6.036 1.00 93.12 369 THR A O 1
ATOM 2827 N N . HIS A 1 370 ? 2.825 1.580 -4.422 1.00 95.44 370 HIS A N 1
ATOM 2828 C CA . HIS A 1 370 ? 1.969 0.906 -3.430 1.00 95.44 370 HIS A CA 1
ATOM 2829 C C . HIS A 1 370 ? 0.778 1.783 -3.035 1.00 95.44 370 HIS A C 1
ATOM 2831 O O . HIS A 1 370 ? -0.383 1.395 -3.184 1.00 95.44 370 HIS A O 1
ATOM 2837 N N . VAL A 1 371 ? 1.082 2.996 -2.567 1.00 96.19 371 VAL A N 1
ATOM 2838 C CA . VAL A 1 371 ? 0.106 3.933 -2.009 1.00 96.19 371 VAL A CA 1
ATOM 2839 C C . VAL A 1 371 ? 0.117 5.237 -2.789 1.00 96.19 371 VAL A C 1
ATOM 2841 O O . VAL A 1 371 ? 1.112 5.956 -2.822 1.00 96.19 371 VAL A O 1
ATOM 2844 N N . LYS A 1 372 ? -1.021 5.575 -3.393 1.00 93.25 372 LYS A N 1
ATOM 2845 C CA . LYS A 1 372 ? -1.240 6.859 -4.059 1.00 93.25 372 LYS A CA 1
ATOM 2846 C C . LYS A 1 372 ? -2.402 7.579 -3.399 1.00 93.25 372 LYS A C 1
ATOM 2848 O O . LYS A 1 372 ? -3.540 7.182 -3.617 1.00 93.25 372 LYS A O 1
ATOM 2853 N N . VAL A 1 373 ? -2.149 8.619 -2.614 1.00 92.31 373 VAL A N 1
ATOM 2854 C CA . VAL A 1 373 ? -3.209 9.296 -1.843 1.00 92.31 373 VAL A CA 1
ATOM 2855 C C . VAL A 1 373 ? -3.148 10.801 -1.986 1.00 92.31 373 VAL A C 1
ATOM 2857 O O . VAL A 1 373 ? -2.133 11.345 -2.433 1.00 92.31 373 VAL A O 1
ATOM 2860 N N . ALA A 1 374 ? -4.271 11.464 -1.691 1.00 86.06 374 ALA A N 1
ATOM 2861 C CA . ALA A 1 374 ? -4.479 12.856 -2.063 1.00 86.06 374 ALA A CA 1
ATOM 2862 C C . ALA A 1 374 ? -4.049 13.082 -3.523 1.00 86.06 374 ALA A C 1
ATOM 2864 O O . ALA A 1 374 ? -3.345 14.037 -3.823 1.00 86.06 374 ALA A O 1
ATOM 2865 N N . ASN A 1 375 ? -4.359 12.137 -4.424 1.00 82.50 375 ASN A N 1
ATOM 2866 C CA . ASN A 1 375 ? -3.767 12.080 -5.762 1.00 82.50 375 ASN A CA 1
ATOM 2867 C C . ASN A 1 375 ? -4.104 13.326 -6.594 1.00 82.50 375 ASN A C 1
ATOM 2869 O O . ASN A 1 375 ? -3.272 13.811 -7.357 1.00 82.50 375 ASN A O 1
ATOM 2873 N N . THR A 1 376 ? -5.334 13.808 -6.450 1.00 76.75 376 THR A N 1
ATOM 2874 C CA . THR A 1 376 ? -5.883 15.022 -7.059 1.00 76.75 376 THR A CA 1
ATOM 2875 C C . THR A 1 376 ? -6.526 15.850 -5.945 1.00 76.75 376 THR A C 1
ATOM 2877 O O . THR A 1 376 ? -7.756 15.852 -5.830 1.00 76.75 376 THR A O 1
ATOM 2880 N N . PRO A 1 377 ? -5.723 16.474 -5.065 1.00 75.81 377 PRO A N 1
ATOM 2881 C CA . PRO A 1 377 ? -6.268 17.247 -3.960 1.00 75.81 377 PRO A CA 1
ATOM 2882 C C . PRO A 1 377 ? -7.032 18.440 -4.538 1.00 75.81 377 PRO A C 1
ATOM 2884 O O . PRO A 1 377 ? -6.608 19.045 -5.524 1.00 75.81 377 PRO A O 1
ATOM 2887 N N . ARG A 1 378 ? -8.192 18.743 -3.956 1.00 72.38 378 ARG A N 1
ATOM 2888 C CA . ARG A 1 378 ? -9.073 19.815 -4.438 1.00 72.38 378 ARG A CA 1
ATOM 2889 C C . ARG A 1 378 ? -9.067 21.048 -3.553 1.00 72.38 378 ARG A C 1
ATOM 2891 O O . ARG A 1 378 ? -9.736 22.005 -3.890 1.00 72.38 378 ARG A O 1
ATOM 2898 N N . GLU A 1 379 ? -8.351 21.029 -2.442 1.00 74.75 379 GLU A N 1
ATOM 2899 C CA . GLU A 1 379 ? -8.166 22.168 -1.549 1.00 74.75 379 GLU A CA 1
ATOM 2900 C C . GLU A 1 379 ? -6.897 21.959 -0.722 1.00 74.75 379 GLU A C 1
ATOM 2902 O O . GLU A 1 379 ? -6.343 20.857 -0.665 1.00 74.75 379 GLU A O 1
ATOM 2907 N N . ASN A 1 380 ? -6.426 23.032 -0.094 1.00 82.19 380 ASN A N 1
ATOM 2908 C CA . ASN A 1 380 ? -5.354 22.945 0.887 1.00 82.19 380 ASN A CA 1
ATOM 2909 C C . ASN A 1 380 ? -5.855 22.272 2.170 1.00 82.19 380 ASN A C 1
ATOM 2911 O O . ASN A 1 380 ? -7.048 22.249 2.463 1.00 82.19 380 ASN A O 1
ATOM 2915 N N . GLY A 1 381 ? -4.919 21.788 2.980 1.00 84.19 381 GLY A N 1
ATOM 2916 C CA . GLY A 1 381 ? -5.205 21.327 4.334 1.00 84.19 381 GLY A CA 1
ATOM 2917 C C . GLY A 1 381 ? -5.554 19.848 4.466 1.00 84.19 381 GLY A C 1
ATOM 2918 O O . GLY A 1 381 ? -5.851 19.438 5.586 1.00 84.19 381 GLY A O 1
ATOM 2919 N N . TYR A 1 382 ? -5.453 19.041 3.398 1.00 88.75 382 TYR A N 1
ATOM 2920 C CA . TYR A 1 382 ? -5.578 17.581 3.524 1.00 88.75 382 TYR A CA 1
ATOM 2921 C C . TYR A 1 382 ? -4.601 17.073 4.584 1.00 88.75 382 TYR A C 1
ATOM 2923 O O . TYR A 1 382 ? -3.467 17.548 4.672 1.00 88.75 382 TYR A O 1
ATOM 2931 N N . ILE A 1 383 ? -5.030 16.086 5.359 1.00 94.12 383 ILE A N 1
ATOM 2932 C CA . ILE A 1 383 ? -4.238 15.458 6.405 1.00 94.12 383 ILE A CA 1
ATOM 2933 C C . ILE A 1 383 ? -3.918 14.041 5.950 1.00 94.12 383 ILE A C 1
ATOM 2935 O O . ILE A 1 383 ? -4.816 13.214 5.807 1.00 94.12 383 ILE A O 1
ATOM 2939 N N . VAL A 1 384 ? -2.636 13.753 5.740 1.00 96.94 384 VAL A N 1
ATOM 2940 C CA . VAL A 1 384 ? -2.172 12.409 5.382 1.00 96.94 384 VAL A CA 1
ATOM 2941 C C . VAL A 1 384 ? -1.173 11.948 6.426 1.00 96.94 384 VAL A C 1
ATOM 2943 O O . VAL A 1 384 ? -0.167 12.612 6.661 1.00 96.94 384 VAL A O 1
ATOM 2946 N N . ASN A 1 385 ? -1.443 10.806 7.044 1.00 98.38 385 ASN A N 1
ATOM 2947 C CA . ASN A 1 385 ? -0.597 10.223 8.071 1.00 98.38 385 ASN A CA 1
ATOM 2948 C C . ASN A 1 385 ? -0.300 8.757 7.734 1.00 98.38 385 ASN A C 1
ATOM 2950 O O . ASN A 1 385 ? -1.201 7.921 7.772 1.00 98.38 385 ASN A O 1
ATOM 2954 N N . ILE A 1 386 ? 0.946 8.451 7.373 1.00 98.62 386 ILE A N 1
ATOM 2955 C CA . ILE A 1 386 ? 1.384 7.108 6.967 1.00 98.62 386 ILE A CA 1
ATOM 2956 C C . ILE A 1 386 ? 2.599 6.728 7.810 1.00 98.62 386 ILE A C 1
ATOM 2958 O O . ILE A 1 386 ? 3.690 7.267 7.618 1.00 98.62 386 ILE A O 1
ATOM 2962 N N . HIS A 1 387 ? 2.436 5.799 8.747 1.00 98.50 387 HIS A N 1
ATOM 2963 C CA . HIS A 1 387 ? 3.514 5.441 9.664 1.00 98.50 387 HIS A CA 1
ATOM 2964 C C . HIS A 1 387 ? 3.578 3.948 9.958 1.00 98.50 387 HIS A C 1
ATOM 2966 O O . HIS A 1 387 ? 2.554 3.278 9.943 1.00 98.50 387 HIS A O 1
ATOM 2972 N N . SER A 1 388 ? 4.753 3.418 10.294 1.00 98.44 388 SER A N 1
ATOM 2973 C CA . SER A 1 388 ? 4.889 2.020 10.734 1.00 98.44 388 SER A CA 1
ATOM 2974 C C . SER A 1 388 ? 4.390 0.998 9.701 1.00 98.44 388 SER A C 1
ATOM 2976 O O . SER A 1 388 ? 3.764 0.005 10.062 1.00 98.44 388 SER A O 1
ATOM 2978 N N . ASN A 1 389 ? 4.604 1.257 8.408 1.00 98.81 389 ASN A N 1
ATOM 2979 C CA . ASN A 1 389 ? 4.254 0.336 7.325 1.00 98.81 389 ASN A CA 1
ATOM 2980 C C . ASN A 1 389 ? 5.505 -0.253 6.679 1.00 98.81 389 ASN A C 1
ATOM 2982 O O . ASN A 1 389 ? 6.590 0.334 6.713 1.00 98.81 389 ASN A O 1
ATOM 2986 N N . SER A 1 390 ? 5.325 -1.398 6.034 1.00 98.50 390 SER A N 1
ATOM 2987 C CA . SER A 1 390 ? 6.344 -2.030 5.214 1.00 98.50 390 SER A CA 1
ATOM 2988 C C . SER A 1 390 ? 5.874 -2.177 3.767 1.00 98.50 390 SER A C 1
ATOM 2990 O O . SER A 1 390 ? 4.705 -2.463 3.500 1.00 98.50 390 SER A O 1
ATOM 2992 N N . PHE A 1 391 ? 6.795 -1.953 2.836 1.00 98.38 391 PHE A N 1
ATOM 2993 C CA . PHE A 1 391 ? 6.565 -1.995 1.398 1.00 98.38 391 PHE A CA 1
ATOM 2994 C C . PHE A 1 391 ? 7.652 -2.841 0.742 1.00 98.38 391 PHE A C 1
ATOM 2996 O O . PHE A 1 391 ? 8.840 -2.619 0.982 1.00 98.38 391 PHE A O 1
ATOM 3003 N N . GLU A 1 392 ? 7.269 -3.772 -0.123 1.00 97.50 392 GLU A N 1
ATOM 3004 C CA . GLU A 1 392 ? 8.199 -4.540 -0.948 1.00 97.50 392 GLU A CA 1
ATOM 3005 C C . GLU A 1 392 ? 7.819 -4.441 -2.426 1.00 97.50 392 GLU A C 1
ATOM 3007 O O . GLU A 1 392 ? 6.704 -4.791 -2.819 1.00 97.50 392 GLU A O 1
ATOM 3012 N N . GLY A 1 393 ? 8.771 -3.976 -3.230 1.00 94.25 393 GLY A N 1
ATOM 3013 C CA . GLY A 1 393 ? 8.630 -3.814 -4.671 1.00 94.25 393 GLY A CA 1
ATOM 3014 C C . GLY A 1 393 ? 7.842 -2.582 -5.090 1.00 94.25 393 GLY A C 1
ATOM 3015 O O . GLY A 1 393 ? 7.806 -1.583 -4.373 1.00 94.25 393 GLY A O 1
ATOM 3016 N N . GLY A 1 394 ? 7.222 -2.642 -6.267 1.00 91.50 394 GLY A N 1
ATOM 3017 C CA . GLY A 1 394 ? 6.522 -1.508 -6.867 1.00 91.50 394 GLY A CA 1
ATOM 3018 C C . GLY A 1 394 ? 7.462 -0.431 -7.419 1.00 91.50 394 GLY A C 1
ATOM 3019 O O . GLY A 1 394 ? 8.653 -0.386 -7.120 1.00 91.50 394 GLY A O 1
ATOM 3020 N N . TYR A 1 395 ? 6.929 0.483 -8.230 1.00 92.38 395 TYR A N 1
ATOM 3021 C CA . TYR A 1 395 ? 7.697 1.614 -8.771 1.00 92.38 395 TYR A CA 1
ATOM 3022 C C . TYR A 1 395 ? 8.130 2.605 -7.680 1.00 92.38 395 TYR A C 1
ATOM 3024 O O . TYR A 1 395 ? 9.206 3.206 -7.778 1.00 92.38 395 TYR A O 1
ATOM 3032 N N . GLN A 1 396 ? 7.266 2.761 -6.670 1.00 94.56 396 GLN A N 1
ATOM 3033 C CA . GLN A 1 396 ? 7.326 3.695 -5.544 1.00 94.56 396 GLN A CA 1
ATOM 3034 C C . GLN A 1 396 ? 6.614 3.109 -4.321 1.00 94.56 396 GLN A C 1
ATOM 3036 O O . GLN A 1 396 ? 5.637 2.376 -4.474 1.00 94.56 396 GLN A O 1
ATOM 3041 N N . ALA A 1 397 ? 7.024 3.495 -3.111 1.00 97.00 397 ALA A N 1
ATOM 3042 C CA . ALA A 1 397 ? 6.252 3.200 -1.906 1.00 97.00 397 ALA A CA 1
ATOM 3043 C C . ALA A 1 397 ? 5.039 4.135 -1.815 1.00 97.00 397 ALA A C 1
ATOM 3045 O O . ALA A 1 397 ? 3.894 3.681 -1.841 1.00 97.00 397 ALA A O 1
ATOM 3046 N N . VAL A 1 398 ? 5.275 5.451 -1.775 1.00 97.75 398 VAL A N 1
ATOM 3047 C CA . VAL A 1 398 ? 4.199 6.432 -1.577 1.00 97.75 398 VAL A CA 1
ATOM 3048 C C . VAL A 1 398 ? 4.293 7.600 -2.553 1.00 97.75 398 VAL A C 1
ATOM 3050 O O . VAL A 1 398 ? 5.333 8.246 -2.691 1.00 97.75 398 VAL A O 1
ATOM 3053 N N . ILE A 1 399 ? 3.154 7.921 -3.162 1.00 95.12 399 ILE A N 1
ATOM 3054 C CA . ILE A 1 399 ? 2.908 9.157 -3.899 1.00 95.12 399 ILE A CA 1
ATOM 3055 C C . ILE A 1 399 ? 1.856 9.984 -3.162 1.00 95.12 399 ILE A C 1
ATOM 3057 O O . ILE A 1 399 ? 0.732 9.519 -2.946 1.00 95.12 399 ILE A O 1
ATOM 3061 N N . ILE A 1 400 ? 2.184 11.248 -2.912 1.00 93.12 400 ILE A N 1
ATOM 3062 C CA . ILE A 1 400 ? 1.241 12.278 -2.477 1.00 93.12 400 ILE A CA 1
ATOM 3063 C C . ILE A 1 400 ? 1.047 13.294 -3.603 1.00 93.12 400 ILE A C 1
ATOM 3065 O O . ILE A 1 400 ? 2.017 13.703 -4.237 1.00 93.12 400 ILE A O 1
ATOM 3069 N N . ALA A 1 401 ? -0.197 13.703 -3.877 1.00 87.12 401 ALA A N 1
ATOM 3070 C CA . ALA A 1 401 ? -0.489 14.708 -4.909 1.00 87.12 401 ALA A CA 1
ATOM 3071 C C . ALA A 1 401 ? 0.116 14.363 -6.284 1.00 87.12 401 ALA A C 1
ATOM 3073 O O . ALA A 1 401 ? 0.735 15.186 -6.945 1.00 87.12 401 ALA A O 1
ATOM 3074 N N . GLY A 1 402 ? -0.035 13.111 -6.725 1.00 80.31 402 GLY A N 1
ATOM 3075 C CA . GLY A 1 402 ? 0.609 12.620 -7.948 1.00 80.31 402 GLY A CA 1
ATOM 3076 C C . GLY A 1 402 ? 0.069 13.171 -9.272 1.00 80.31 402 GLY A C 1
ATOM 3077 O O . GLY A 1 402 ? 0.770 13.101 -10.277 1.00 80.31 402 GLY A O 1
ATOM 3078 N N . ASN A 1 403 ? -1.178 13.651 -9.299 1.00 75.00 403 ASN A N 1
ATOM 3079 C CA . ASN A 1 403 ? -1.914 14.010 -10.515 1.00 75.00 403 ASN A CA 1
ATOM 3080 C C . ASN A 1 403 ? -2.527 15.420 -10.442 1.00 75.00 403 ASN A C 1
ATOM 3082 O O . ASN A 1 403 ? -3.636 15.622 -10.945 1.00 75.00 403 ASN A O 1
ATOM 3086 N N . VAL A 1 404 ? -1.834 16.406 -9.871 1.00 65.31 404 VAL A N 1
ATOM 3087 C CA . VAL A 1 404 ? -2.347 17.792 -9.790 1.00 65.31 404 VAL A CA 1
ATOM 3088 C C . VAL A 1 404 ? -2.724 18.364 -11.185 1.00 65.31 404 VAL A C 1
ATOM 3090 O O . VAL A 1 404 ? -3.539 19.269 -11.288 1.00 65.31 404 VAL A O 1
ATOM 3093 N N . GLU A 1 405 ? -2.254 17.754 -12.281 1.00 51.66 405 GLU A N 1
ATOM 3094 C CA . GLU A 1 405 ? -2.419 18.194 -13.682 1.00 51.66 405 GLU A CA 1
ATOM 3095 C C . GLU A 1 405 ? -3.718 17.863 -14.435 1.00 51.66 405 GLU A C 1
ATOM 3097 O O . GLU A 1 405 ? -3.983 18.441 -15.483 1.00 51.66 405 GLU A O 1
ATOM 3102 N N . SER A 1 406 ? -4.486 16.847 -14.047 1.00 42.78 406 SER A N 1
ATOM 3103 C CA . SER A 1 406 ? -5.249 16.110 -15.084 1.00 42.78 406 SER A CA 1
ATOM 3104 C C . SER A 1 406 ? -6.670 16.600 -15.402 1.00 42.78 406 SER A C 1
ATOM 3106 O O . SER A 1 406 ? -7.351 15.987 -16.224 1.00 42.78 406 SER A O 1
ATOM 3108 N N . SER A 1 407 ? -7.166 17.682 -14.799 1.00 42.09 407 SER A N 1
ATOM 3109 C CA . SER A 1 407 ? -8.607 17.970 -14.838 1.00 42.09 407 SER A CA 1
ATOM 3110 C C . SER A 1 407 ? -9.059 18.954 -15.938 1.00 42.09 407 SER A C 1
ATOM 3112 O O . SER A 1 407 ? -9.811 19.891 -15.673 1.00 42.09 407 SER A O 1
ATOM 3114 N N . LYS A 1 408 ? -8.721 18.682 -17.209 1.00 40.41 408 LYS A N 1
ATOM 3115 C CA . LYS A 1 408 ? -9.475 19.243 -18.353 1.00 40.41 408 LYS A CA 1
ATOM 3116 C C . LYS A 1 408 ? -10.930 18.752 -18.273 1.00 40.41 408 LYS A C 1
ATOM 3118 O O . LYS A 1 408 ? -11.177 17.568 -18.467 1.00 40.41 408 LYS A O 1
ATOM 3123 N N . GLY A 1 409 ? -11.895 19.625 -17.974 1.00 39.03 409 GLY A N 1
ATOM 3124 C CA . GLY A 1 409 ? -13.322 19.309 -18.160 1.00 39.03 409 GLY A CA 1
ATOM 3125 C C . GLY A 1 409 ? -14.281 19.866 -17.101 1.00 39.03 409 GLY A C 1
ATOM 3126 O O . GLY A 1 409 ? -14.253 19.437 -15.948 1.00 39.03 409 GLY A O 1
ATOM 3127 N N . SER A 1 410 ? -15.091 20.838 -17.533 1.00 36.72 410 SER A N 1
ATOM 3128 C CA . SER A 1 410 ? -16.536 21.064 -17.293 1.00 36.72 410 SER A CA 1
ATOM 3129 C C . SER A 1 410 ? -17.187 21.054 -15.898 1.00 36.72 410 SER A C 1
ATOM 3131 O O . SER A 1 410 ? -18.392 21.275 -15.842 1.00 36.72 410 SER A O 1
ATOM 3133 N N . ASP A 1 411 ? -16.483 20.815 -14.794 1.00 43.19 411 ASP A N 1
ATOM 3134 C CA . ASP A 1 411 ? -17.111 20.737 -13.462 1.00 43.19 411 ASP A CA 1
ATOM 3135 C C . ASP A 1 411 ? -17.100 22.116 -12.747 1.00 43.19 411 ASP A C 1
ATOM 3137 O O . ASP A 1 411 ? -16.013 22.586 -12.391 1.00 43.19 411 ASP A O 1
ATOM 3141 N N . PRO A 1 412 ? -18.253 22.795 -12.536 1.00 38.50 412 PRO A N 1
ATOM 3142 C CA . PRO A 1 412 ? -18.327 24.186 -12.056 1.00 38.50 412 PRO A CA 1
ATOM 3143 C C . PRO A 1 412 ? -17.925 24.402 -10.585 1.00 38.50 412 PRO A C 1
ATOM 3145 O O . PRO A 1 412 ? -18.019 25.523 -10.093 1.00 38.50 412 PRO A O 1
ATOM 3148 N N . GLY A 1 413 ? -17.513 23.348 -9.874 1.00 41.56 413 GLY A N 1
ATOM 3149 C CA . GLY A 1 413 ? -17.127 23.382 -8.457 1.00 41.56 413 GLY A CA 1
ATOM 3150 C C . GLY A 1 413 ? -15.686 22.954 -8.172 1.00 41.56 413 GLY A C 1
ATOM 3151 O O . GLY A 1 413 ? -15.338 22.716 -7.018 1.00 41.56 413 GLY A O 1
ATOM 3152 N N . LYS A 1 414 ? -14.834 22.811 -9.196 1.00 44.84 414 LYS A N 1
ATOM 3153 C CA . LYS A 1 414 ? -13.384 22.696 -8.973 1.00 44.84 414 LYS A CA 1
ATOM 3154 C C . LYS A 1 414 ? -12.899 23.973 -8.275 1.00 44.84 414 LYS A C 1
ATOM 3156 O O . LYS A 1 414 ? -13.487 25.033 -8.501 1.00 44.84 414 LYS A O 1
ATOM 3161 N N . LEU A 1 415 ? -11.801 23.913 -7.501 1.00 38.75 415 LEU A N 1
ATOM 3162 C CA . LEU A 1 415 ? -10.971 25.116 -7.354 1.00 38.75 415 LEU A CA 1
ATOM 3163 C C . LEU A 1 415 ? -10.876 25.707 -8.753 1.00 38.75 415 LEU A C 1
ATOM 3165 O O . LEU A 1 415 ? -10.598 24.937 -9.684 1.00 38.75 415 LEU A O 1
ATOM 3169 N N . PRO A 1 416 ? -11.202 26.992 -8.943 1.00 40.12 416 PRO A N 1
ATOM 3170 C CA . PRO A 1 416 ? -11.028 27.566 -10.253 1.00 40.12 416 PRO A CA 1
ATOM 3171 C C . PRO A 1 416 ? -9.591 27.223 -10.638 1.00 40.12 416 PRO A C 1
ATOM 3173 O O . PRO A 1 416 ? -8.660 27.421 -9.853 1.00 40.12 416 PRO A O 1
ATOM 3176 N N . ASN A 1 417 ? -9.433 26.572 -11.790 1.00 42.34 417 ASN A N 1
ATOM 3177 C CA . ASN A 1 417 ? -8.145 26.249 -12.386 1.00 42.34 417 ASN A CA 1
ATOM 3178 C C . ASN A 1 417 ? -7.481 27.563 -12.844 1.00 42.34 417 ASN A C 1
ATOM 3180 O O . ASN A 1 417 ? -7.110 27.721 -13.997 1.00 42.34 417 ASN A O 1
ATOM 3184 N N . THR A 1 418 ? -7.457 28.558 -11.956 1.00 38.72 418 THR A N 1
ATOM 3185 C CA . THR A 1 418 ? -7.027 29.933 -12.163 1.00 38.72 418 THR A CA 1
ATOM 3186 C C . THR A 1 418 ? -5.790 30.264 -11.341 1.00 38.72 418 THR A C 1
ATOM 3188 O O . THR A 1 418 ? -5.403 31.422 -11.274 1.00 38.72 418 THR A O 1
ATOM 3191 N N . SER A 1 419 ? -5.140 29.277 -10.725 1.00 41.44 419 SER A N 1
ATOM 3192 C CA . SER A 1 419 ? -3.790 29.453 -10.194 1.00 41.44 419 SER A CA 1
ATOM 3193 C C . SER A 1 419 ? -3.135 28.087 -10.059 1.00 41.44 419 SER A C 1
ATOM 3195 O O . SER A 1 419 ? -3.441 27.364 -9.116 1.00 41.44 419 SER A O 1
ATOM 3197 N N . GLY A 1 420 ? -2.280 27.712 -11.009 1.00 46.25 420 GLY A N 1
ATOM 3198 C CA . GLY A 1 420 ? -1.568 26.434 -11.047 1.00 46.25 420 GLY A CA 1
ATOM 3199 C C . GLY A 1 420 ? -0.573 26.219 -9.903 1.00 46.25 420 GLY A C 1
ATOM 3200 O O . GLY A 1 420 ? 0.581 25.941 -10.166 1.00 46.25 420 GLY A O 1
ATOM 3201 N N . THR A 1 421 ? -0.968 26.346 -8.639 1.00 54.47 421 THR A N 1
ATOM 3202 C CA . THR A 1 421 ? -0.082 26.202 -7.482 1.00 54.47 421 THR A CA 1
ATOM 3203 C C . THR A 1 421 ? -0.006 24.754 -6.997 1.00 54.47 421 THR A C 1
ATOM 3205 O O . THR A 1 421 ? -0.987 24.008 -6.999 1.00 54.47 421 THR A O 1
ATOM 3208 N N . SER A 1 422 ? 1.179 24.351 -6.533 1.00 68.50 422 SER A N 1
ATOM 3209 C CA . SER A 1 422 ? 1.330 23.160 -5.694 1.00 68.50 422 SER A CA 1
ATOM 3210 C C . SER A 1 422 ? 0.518 23.335 -4.402 1.00 68.50 422 SER A C 1
ATOM 3212 O O . SER A 1 422 ? 0.660 24.371 -3.746 1.00 68.50 422 SER A O 1
ATOM 3214 N N . PRO A 1 423 ? -0.316 22.358 -4.006 1.00 77.50 423 PRO A N 1
ATOM 3215 C CA . PRO A 1 423 ? -1.181 22.502 -2.842 1.00 77.50 423 PRO A CA 1
ATOM 3216 C C . PRO A 1 423 ? -0.373 22.428 -1.540 1.00 77.50 423 PRO A C 1
ATOM 3218 O O . PRO A 1 423 ? 0.674 21.779 -1.470 1.00 77.50 423 PRO A O 1
ATOM 3221 N N . VAL A 1 424 ? -0.894 23.070 -0.495 1.00 85.62 424 VAL A N 1
ATOM 3222 C CA . VAL A 1 424 ? -0.344 23.028 0.865 1.00 85.62 424 VAL A CA 1
ATOM 3223 C C . VAL A 1 424 ? -1.137 22.016 1.678 1.00 85.62 424 VAL A C 1
ATOM 3225 O O . VAL A 1 424 ? -2.319 22.228 1.957 1.00 85.62 424 VAL A O 1
ATOM 3228 N N . LEU A 1 425 ? -0.504 20.911 2.055 1.00 90.00 425 LEU A N 1
ATOM 3229 C CA . LEU A 1 425 ? -1.131 19.810 2.787 1.00 90.00 425 LEU A CA 1
ATOM 3230 C C . LEU A 1 425 ? -0.550 19.711 4.212 1.00 90.00 425 LEU A C 1
ATOM 3232 O O . LEU A 1 425 ? 0.262 20.529 4.632 1.00 90.00 425 LEU A O 1
ATOM 3236 N N . ASN A 1 426 ? -1.000 18.730 4.989 1.00 93.94 426 ASN A N 1
ATOM 3237 C CA . ASN A 1 426 ? -0.438 18.367 6.287 1.00 93.94 426 ASN A CA 1
ATOM 3238 C C . ASN A 1 426 ? -0.064 16.883 6.263 1.00 93.94 426 ASN A C 1
ATOM 3240 O O . ASN A 1 426 ? -0.814 16.031 6.746 1.00 93.94 426 ASN A O 1
ATOM 3244 N N . VAL A 1 427 ? 1.082 16.580 5.661 1.00 97.00 427 VAL A N 1
ATOM 3245 C CA . VAL A 1 427 ? 1.536 15.208 5.425 1.00 97.00 427 VAL A CA 1
ATOM 3246 C C . VAL A 1 427 ? 2.603 14.817 6.438 1.00 97.00 427 VAL A C 1
ATOM 3248 O O . VAL A 1 427 ? 3.596 15.522 6.598 1.00 97.00 427 VAL A O 1
ATOM 3251 N N . VAL A 1 428 ? 2.428 13.664 7.078 1.00 98.12 428 VAL A N 1
ATOM 3252 C CA . VAL A 1 428 ? 3.441 13.014 7.913 1.00 98.12 428 VAL A CA 1
ATOM 3253 C C . VAL A 1 428 ? 3.649 11.591 7.406 1.00 98.12 428 VAL A C 1
ATOM 3255 O O . VAL A 1 428 ? 2.723 10.780 7.413 1.00 98.12 428 VAL A O 1
ATOM 3258 N N . ILE A 1 429 ? 4.874 11.291 6.974 1.00 98.44 429 ILE A N 1
ATOM 3259 C CA . ILE A 1 429 ? 5.331 9.937 6.660 1.00 98.44 429 ILE A CA 1
ATOM 3260 C C . ILE A 1 429 ? 6.456 9.570 7.630 1.00 98.44 429 ILE A C 1
ATOM 3262 O O . ILE A 1 429 ? 7.565 10.100 7.531 1.00 98.44 429 ILE A O 1
ATOM 3266 N N . ASP A 1 430 ? 6.158 8.688 8.583 1.00 98.00 430 ASP A N 1
ATOM 3267 C CA . ASP A 1 430 ? 6.990 8.460 9.771 1.00 98.00 430 ASP A CA 1
ATOM 3268 C C . ASP A 1 430 ? 7.271 6.973 10.018 1.00 98.00 430 ASP A C 1
ATOM 3270 O O . ASP A 1 430 ? 6.369 6.213 10.354 1.00 98.00 430 ASP A O 1
ATOM 3274 N N . GLY A 1 431 ? 8.527 6.541 9.934 1.00 97.31 431 GLY A N 1
ATOM 3275 C CA . GLY A 1 431 ? 8.880 5.193 10.376 1.00 97.31 431 GLY A CA 1
ATOM 3276 C C . GLY A 1 431 ? 8.345 4.099 9.460 1.00 97.31 431 GLY A C 1
ATOM 3277 O O . GLY A 1 431 ? 7.637 3.225 9.934 1.00 97.31 431 GLY A O 1
ATOM 3278 N N . ASN A 1 432 ? 8.615 4.157 8.157 1.00 98.62 432 ASN A N 1
ATOM 3279 C CA . ASN A 1 432 ? 8.236 3.103 7.211 1.00 98.62 432 ASN A CA 1
ATOM 3280 C C . ASN A 1 432 ? 9.477 2.405 6.634 1.00 98.62 432 ASN A C 1
ATOM 3282 O O . ASN A 1 432 ? 10.525 3.033 6.476 1.00 98.62 432 ASN A O 1
ATOM 3286 N N . ILE A 1 433 ? 9.350 1.123 6.278 1.00 98.50 433 ILE A N 1
ATOM 3287 C CA . ILE A 1 433 ? 10.396 0.344 5.595 1.00 98.50 433 ILE A CA 1
ATOM 3288 C C . ILE A 1 433 ? 9.981 0.117 4.142 1.00 98.50 433 ILE A C 1
ATOM 3290 O O . ILE A 1 433 ? 8.892 -0.380 3.877 1.00 98.50 433 ILE A O 1
ATOM 3294 N N . HIS A 1 434 ? 10.862 0.435 3.199 1.00 98.38 434 HIS A N 1
ATOM 3295 C CA . HIS A 1 434 ? 10.685 0.128 1.784 1.00 98.38 434 HIS A CA 1
ATOM 3296 C C . HIS A 1 434 ? 11.849 -0.713 1.262 1.00 98.38 434 HIS A C 1
ATOM 3298 O O . HIS A 1 434 ? 13.005 -0.290 1.309 1.00 98.38 434 HIS A O 1
ATOM 3304 N N . ILE A 1 435 ? 11.541 -1.892 0.732 1.00 97.38 435 ILE A N 1
ATOM 3305 C CA . ILE A 1 435 ? 12.489 -2.743 0.022 1.00 97.38 435 ILE A CA 1
ATOM 3306 C C . ILE A 1 435 ? 12.284 -2.547 -1.474 1.00 97.38 435 ILE A C 1
ATOM 3308 O O . ILE A 1 435 ? 11.313 -3.034 -2.052 1.00 97.38 435 ILE A O 1
ATOM 3312 N N . ALA A 1 436 ? 13.221 -1.827 -2.083 1.00 95.38 436 ALA A N 1
ATOM 3313 C CA . ALA A 1 436 ? 13.217 -1.535 -3.504 1.00 95.38 436 ALA A CA 1
ATOM 3314 C C . ALA A 1 436 ? 13.727 -2.753 -4.298 1.00 95.38 436 ALA A C 1
ATOM 3316 O O . ALA A 1 436 ? 14.879 -3.191 -4.138 1.00 95.38 436 ALA A O 1
ATOM 3317 N N . ASP A 1 437 ? 12.868 -3.296 -5.158 1.00 91.94 437 ASP A N 1
ATOM 3318 C CA . ASP A 1 437 ? 13.124 -4.464 -6.005 1.00 91.94 437 ASP A CA 1
ATOM 3319 C C . ASP A 1 437 ? 13.481 -4.052 -7.442 1.00 91.94 437 ASP A C 1
ATOM 3321 O O . ASP A 1 437 ? 13.793 -2.887 -7.717 1.00 91.94 437 ASP A O 1
ATOM 3325 N N . TYR A 1 438 ? 13.479 -5.010 -8.371 1.00 89.12 438 TYR A N 1
ATOM 3326 C CA . TYR A 1 438 ? 13.798 -4.772 -9.777 1.00 89.12 438 TYR A CA 1
ATOM 3327 C C . TYR A 1 438 ? 12.944 -3.672 -10.431 1.00 89.12 438 TYR A C 1
ATOM 3329 O O . TYR A 1 438 ? 13.421 -3.015 -11.357 1.00 89.12 438 TYR A O 1
ATOM 3337 N N . GLY A 1 439 ? 11.704 -3.473 -9.983 1.00 88.69 439 GLY A N 1
ATOM 3338 C CA . GLY A 1 439 ? 10.753 -2.525 -10.548 1.00 88.69 439 GLY A CA 1
ATOM 3339 C C . GLY A 1 439 ? 10.819 -1.134 -9.924 1.00 88.69 439 GLY A C 1
ATOM 3340 O O . GLY A 1 439 ? 10.249 -0.192 -10.475 1.00 88.69 439 GLY A O 1
ATOM 3341 N N . THR A 1 440 ? 11.532 -0.967 -8.813 1.00 92.81 440 THR A N 1
ATOM 3342 C CA . THR A 1 440 ? 11.529 0.286 -8.057 1.00 92.81 440 THR A CA 1
ATOM 3343 C C . THR A 1 440 ? 12.458 1.345 -8.633 1.00 92.81 440 THR A C 1
ATOM 3345 O O . THR A 1 440 ? 13.669 1.149 -8.750 1.00 92.81 440 THR A O 1
ATOM 3348 N N . LYS A 1 441 ? 11.903 2.532 -8.897 1.00 91.12 441 LYS A N 1
ATOM 3349 C CA . LYS A 1 441 ? 12.664 3.700 -9.361 1.00 91.12 441 LYS A CA 1
ATOM 3350 C C . LYS A 1 441 ? 12.957 4.707 -8.253 1.00 91.12 441 LYS A C 1
ATOM 3352 O O . LYS A 1 441 ? 13.988 5.372 -8.293 1.00 91.12 441 LYS A O 1
ATOM 3357 N N . MET A 1 442 ? 12.057 4.866 -7.290 1.00 93.62 442 MET A N 1
ATOM 3358 C CA . MET A 1 442 ? 12.232 5.786 -6.161 1.00 93.62 442 MET A CA 1
ATOM 3359 C C . MET A 1 442 ? 11.347 5.360 -4.987 1.00 93.62 442 MET A C 1
ATOM 3361 O O . MET A 1 442 ? 10.474 4.526 -5.186 1.00 93.62 442 MET A O 1
ATOM 3365 N N . SER A 1 443 ? 11.523 5.909 -3.783 1.00 97.38 443 SER A N 1
ATOM 3366 C CA . SER A 1 443 ? 10.673 5.523 -2.636 1.00 97.38 443 SER A CA 1
ATOM 3367 C C . SER A 1 443 ? 9.472 6.436 -2.436 1.00 97.38 443 SER A C 1
ATOM 3369 O O . SER A 1 443 ? 8.344 5.956 -2.335 1.00 97.38 443 SER A O 1
ATOM 3371 N N . TYR A 1 444 ? 9.705 7.745 -2.396 1.00 98.12 444 TYR A N 1
ATOM 3372 C CA . TYR A 1 444 ? 8.689 8.730 -2.037 1.00 98.12 444 TYR A CA 1
ATOM 3373 C C . TYR A 1 444 ? 8.584 9.815 -3.109 1.00 98.12 444 TYR A C 1
ATOM 3375 O O . TYR A 1 444 ? 9.586 10.193 -3.720 1.00 98.12 444 TYR A O 1
ATOM 3383 N N . TYR A 1 445 ? 7.378 10.339 -3.322 1.00 95.38 445 TYR A N 1
ATOM 3384 C CA . TYR A 1 445 ? 7.121 11.371 -4.324 1.00 95.38 445 TYR A CA 1
ATOM 3385 C C . TYR A 1 445 ? 6.032 12.348 -3.874 1.00 95.38 445 TYR A C 1
ATOM 3387 O O . TYR A 1 445 ? 4.977 11.923 -3.396 1.00 95.38 445 TYR A O 1
ATOM 3395 N N . THR A 1 446 ? 6.245 13.648 -4.095 1.00 92.50 446 THR A N 1
ATOM 3396 C CA . THR A 1 446 ? 5.220 14.680 -3.875 1.00 92.50 446 THR A CA 1
ATOM 3397 C C . THR A 1 446 ? 5.247 15.800 -4.920 1.00 92.50 446 THR A C 1
ATOM 3399 O O . THR A 1 446 ? 6.310 16.194 -5.407 1.00 92.50 446 THR A O 1
ATOM 3402 N N . GLN A 1 447 ? 4.067 16.354 -5.221 1.00 87.88 447 GLN A N 1
ATOM 3403 C CA . GLN A 1 447 ? 3.903 17.661 -5.888 1.00 87.88 447 GLN A CA 1
ATOM 3404 C C . GLN A 1 447 ? 3.335 18.745 -4.952 1.00 87.88 447 GLN A C 1
ATOM 3406 O O . GLN A 1 447 ? 2.929 19.812 -5.412 1.00 87.88 447 GLN A O 1
ATOM 3411 N N . ALA A 1 448 ? 3.269 18.472 -3.650 1.00 86.81 448 ALA A N 1
ATOM 3412 C CA . ALA A 1 448 ? 2.678 19.330 -2.627 1.00 86.81 448 ALA A CA 1
ATOM 3413 C C . ALA A 1 448 ? 3.697 19.746 -1.556 1.00 86.81 448 ALA A C 1
ATOM 3415 O O . ALA A 1 448 ? 4.654 19.007 -1.305 1.00 86.81 448 ALA A O 1
ATOM 3416 N N . SER A 1 449 ? 3.451 20.879 -0.889 1.00 89.69 449 SER A N 1
ATOM 3417 C CA . SER A 1 449 ? 4.197 21.295 0.308 1.00 89.69 449 SER A CA 1
ATOM 3418 C C . SER A 1 449 ? 3.437 20.999 1.608 1.00 89.69 449 SER A C 1
ATOM 3420 O O . SER A 1 449 ? 2.331 20.453 1.574 1.00 89.69 449 SER A O 1
ATOM 3422 N N . GLY A 1 450 ? 4.041 21.307 2.762 1.00 92.69 450 GLY A N 1
ATOM 3423 C CA . GLY A 1 450 ? 3.501 20.951 4.078 1.00 92.69 450 GLY A CA 1
ATOM 3424 C C . GLY A 1 450 ? 3.673 19.462 4.385 1.00 92.69 450 GLY A C 1
ATOM 3425 O O . GLY A 1 450 ? 2.712 18.728 4.633 1.00 92.69 450 GLY A O 1
ATOM 3426 N N . TYR A 1 451 ? 4.920 19.004 4.289 1.00 95.50 451 TYR A N 1
ATOM 3427 C CA . TYR A 1 451 ? 5.274 17.590 4.251 1.00 95.50 451 TYR A CA 1
ATOM 3428 C C . TYR A 1 451 ? 6.425 17.297 5.208 1.00 95.50 451 TYR A C 1
ATOM 3430 O O . TYR A 1 451 ? 7.467 17.937 5.121 1.00 95.50 451 TYR A O 1
ATOM 3438 N N . THR A 1 452 ? 6.275 16.286 6.060 1.00 97.75 452 THR A N 1
ATOM 3439 C CA . THR A 1 452 ? 7.352 15.750 6.902 1.00 97.75 452 THR A CA 1
ATOM 3440 C C . THR A 1 452 ? 7.614 14.284 6.546 1.00 97.75 452 THR A C 1
ATOM 3442 O O . THR A 1 452 ? 6.727 13.445 6.699 1.00 97.75 452 THR A O 1
ATOM 3445 N N . LEU A 1 453 ? 8.833 13.967 6.100 1.00 98.12 453 LEU A N 1
ATOM 3446 C CA . LEU A 1 453 ? 9.345 12.610 5.874 1.00 98.12 453 LEU A CA 1
ATOM 3447 C C . LEU A 1 453 ? 10.406 12.294 6.935 1.00 98.12 453 LEU A C 1
ATOM 3449 O O . LEU A 1 453 ? 11.496 12.867 6.894 1.00 98.12 453 LEU A O 1
ATOM 3453 N N . ARG A 1 454 ? 10.127 11.384 7.874 1.00 97.62 454 ARG A N 1
ATOM 3454 C CA . ARG A 1 454 ? 11.087 11.050 8.938 1.00 97.62 454 ARG A CA 1
ATOM 3455 C C . ARG A 1 454 ? 11.129 9.591 9.359 1.00 97.62 454 ARG A C 1
ATOM 3457 O O . ARG A 1 454 ? 10.146 8.876 9.225 1.00 97.62 454 ARG A O 1
ATOM 3464 N N . ASN A 1 455 ? 12.258 9.152 9.910 1.00 97.56 455 ASN A N 1
ATOM 3465 C CA . ASN A 1 455 ? 12.475 7.776 10.380 1.00 97.56 455 ASN A CA 1
ATOM 3466 C C . ASN A 1 455 ? 12.236 6.690 9.323 1.00 97.56 455 ASN A C 1
ATOM 3468 O O . ASN A 1 455 ? 12.023 5.539 9.677 1.00 97.56 455 ASN A O 1
ATOM 3472 N N . ASN A 1 456 ? 12.235 7.006 8.027 1.00 98.62 456 ASN A N 1
ATOM 3473 C CA . ASN A 1 456 ? 11.958 6.000 7.006 1.00 98.62 456 ASN A CA 1
ATOM 3474 C C . ASN A 1 456 ? 13.246 5.307 6.562 1.00 98.62 456 ASN A C 1
ATOM 3476 O O . ASN A 1 456 ? 14.269 5.957 6.353 1.00 98.62 456 ASN A O 1
ATOM 3480 N N . LEU A 1 457 ? 13.174 3.995 6.356 1.00 98.44 457 LEU A N 1
ATOM 3481 C CA . LEU A 1 457 ? 14.237 3.179 5.782 1.00 98.44 457 LEU A CA 1
ATOM 3482 C C . LEU A 1 457 ? 13.877 2.810 4.340 1.00 98.44 457 LEU A C 1
ATOM 3484 O O . LEU A 1 457 ? 12.791 2.310 4.062 1.00 98.44 457 LEU A O 1
ATOM 3488 N N . THR A 1 458 ? 14.805 3.004 3.409 1.00 98.50 458 THR A N 1
ATOM 3489 C CA . THR A 1 458 ? 14.779 2.342 2.101 1.00 98.50 458 THR A CA 1
ATOM 3490 C C . THR A 1 458 ? 16.023 1.492 1.934 1.00 98.50 458 THR A C 1
ATOM 3492 O O . THR A 1 458 ? 17.132 2.011 2.055 1.00 98.50 458 THR A O 1
ATOM 3495 N N . VAL A 1 459 ? 15.836 0.217 1.592 1.00 97.75 459 VAL A N 1
ATOM 3496 C CA . VAL A 1 459 ? 16.915 -0.675 1.163 1.00 97.75 459 VAL A CA 1
ATOM 3497 C C . VAL A 1 459 ? 16.742 -0.992 -0.317 1.00 97.75 459 VAL A C 1
ATOM 3499 O O . VAL A 1 459 ? 15.746 -1.582 -0.729 1.00 97.75 459 VAL A O 1
ATOM 3502 N N . VAL A 1 460 ? 17.723 -0.608 -1.129 1.00 96.31 460 VAL A N 1
ATOM 3503 C CA . VAL A 1 460 ? 17.793 -0.951 -2.550 1.00 96.31 460 VAL A CA 1
ATOM 3504 C C . VAL A 1 460 ? 18.566 -2.253 -2.697 1.00 96.31 460 VAL A C 1
ATOM 3506 O O . VAL A 1 460 ? 19.781 -2.290 -2.502 1.00 96.31 460 VAL A O 1
ATOM 3509 N N . SER A 1 461 ? 17.843 -3.321 -3.026 1.00 93.31 461 SER A N 1
ATOM 3510 C CA . SER A 1 461 ? 18.354 -4.694 -3.084 1.00 93.31 461 SER A CA 1
ATOM 3511 C C . SER A 1 461 ? 19.502 -4.886 -4.081 1.00 93.31 461 SER A C 1
ATOM 3513 O O . SER A 1 461 ? 19.431 -4.385 -5.198 1.00 93.31 461 SER A O 1
ATOM 3515 N N . GLY A 1 462 ? 20.523 -5.678 -3.731 1.00 85.56 462 GLY A N 1
ATOM 3516 C CA . GLY A 1 462 ? 21.748 -5.900 -4.523 1.00 85.56 462 GLY A CA 1
ATOM 3517 C C . GLY A 1 462 ? 21.612 -6.725 -5.816 1.00 85.56 462 GLY A C 1
ATOM 3518 O O . GLY A 1 462 ? 22.508 -7.506 -6.142 1.00 85.56 462 GLY A O 1
ATOM 3519 N N . LYS A 1 463 ? 20.504 -6.605 -6.557 1.00 81.81 463 LYS A N 1
ATOM 3520 C CA . LYS A 1 463 ? 20.253 -7.298 -7.838 1.00 81.81 463 LYS A CA 1
ATOM 3521 C C . LYS A 1 463 ? 20.103 -6.332 -9.003 1.00 81.81 463 LYS A C 1
ATOM 3523 O O . LYS A 1 463 ? 19.945 -5.130 -8.807 1.00 81.81 463 LYS A O 1
ATOM 3528 N N . ALA A 1 464 ? 20.206 -6.891 -10.212 1.00 68.88 464 ALA A N 1
ATOM 3529 C CA . ALA A 1 464 ? 19.932 -6.170 -11.448 1.00 68.88 464 ALA A CA 1
ATOM 3530 C C . ALA A 1 464 ? 18.487 -5.665 -11.442 1.00 68.88 464 ALA A C 1
ATOM 3532 O O . ALA A 1 464 ? 17.597 -6.333 -10.914 1.00 68.88 464 ALA A O 1
ATOM 3533 N N . ALA A 1 465 ? 18.284 -4.480 -12.003 1.00 71.44 465 ALA A N 1
ATOM 3534 C CA . ALA A 1 465 ? 17.001 -3.813 -11.990 1.00 71.44 465 ALA A CA 1
ATOM 3535 C C . ALA A 1 465 ? 16.426 -3.690 -13.398 1.00 71.44 465 ALA A C 1
ATOM 3537 O O . ALA A 1 465 ? 17.166 -3.483 -14.356 1.00 71.44 465 ALA A O 1
ATOM 3538 N N . ASN A 1 466 ? 15.103 -3.763 -13.491 1.00 76.38 466 ASN A N 1
ATOM 3539 C CA . ASN A 1 466 ? 14.366 -3.305 -14.660 1.00 76.38 466 ASN A CA 1
ATOM 3540 C C . ASN A 1 466 ? 14.387 -1.767 -14.702 1.00 76.38 466 ASN A C 1
ATOM 3542 O O . ASN A 1 466 ? 14.768 -1.130 -15.684 1.00 76.38 466 ASN A O 1
ATOM 3546 N N . ASN A 1 467 ? 14.093 -1.161 -13.548 1.00 80.75 467 ASN A N 1
ATOM 3547 C CA . ASN A 1 467 ? 14.182 0.271 -13.317 1.00 80.75 467 ASN A CA 1
ATOM 3548 C C . ASN A 1 467 ? 15.419 0.611 -12.482 1.00 80.75 467 ASN A C 1
ATOM 3550 O O . ASN A 1 467 ? 15.576 0.151 -11.352 1.00 80.75 467 ASN A O 1
ATOM 3554 N N . ALA A 1 468 ? 16.279 1.489 -12.999 1.00 87.19 468 ALA A N 1
ATOM 3555 C CA . ALA A 1 468 ? 17.343 2.065 -12.184 1.00 87.19 468 ALA A CA 1
ATOM 3556 C C . ALA A 1 468 ? 16.728 2.839 -11.012 1.00 87.19 468 ALA A C 1
ATOM 3558 O O . ALA A 1 468 ? 15.895 3.722 -11.231 1.00 87.19 468 ALA A O 1
ATOM 3559 N N . PHE A 1 469 ? 17.167 2.551 -9.786 1.00 92.38 469 PHE A N 1
ATOM 3560 C CA . PHE A 1 469 ? 16.764 3.341 -8.631 1.00 92.38 469 PHE A CA 1
ATOM 3561 C C . PHE A 1 469 ? 17.472 4.696 -8.698 1.00 92.38 469 PHE A C 1
ATOM 3563 O O . PHE A 1 469 ? 18.692 4.762 -8.865 1.00 92.38 469 PHE A O 1
ATOM 3570 N N . GLN A 1 470 ? 16.711 5.779 -8.592 1.00 92.31 470 GLN A N 1
ATOM 3571 C CA . GLN A 1 470 ? 17.197 7.137 -8.814 1.00 92.31 470 GLN A CA 1
ATOM 3572 C C . GLN A 1 470 ? 17.177 7.967 -7.535 1.00 92.31 470 GLN A C 1
ATOM 3574 O O . GLN A 1 470 ? 18.174 8.617 -7.231 1.00 92.31 470 GLN A O 1
ATOM 3579 N N . TYR A 1 471 ? 16.071 7.952 -6.786 1.00 94.06 471 TYR A N 1
ATOM 3580 C CA . TYR A 1 471 ? 15.845 8.909 -5.700 1.00 94.06 471 TYR A CA 1
ATOM 3581 C C . TYR A 1 471 ? 15.237 8.236 -4.477 1.00 94.06 471 TYR A C 1
ATOM 3583 O O . TYR A 1 471 ? 14.298 7.452 -4.597 1.00 94.06 471 TYR A O 1
ATOM 3591 N N . PHE A 1 472 ? 15.706 8.590 -3.286 1.00 97.44 472 PHE A N 1
ATOM 3592 C CA . PHE A 1 472 ? 14.955 8.278 -2.074 1.00 97.44 472 PHE A CA 1
ATOM 3593 C C . PHE A 1 472 ? 13.670 9.113 -2.010 1.00 97.44 472 PHE A C 1
ATOM 3595 O O . PHE A 1 472 ? 12.588 8.552 -1.825 1.00 97.44 472 PHE A O 1
ATOM 3602 N N . PHE A 1 473 ? 13.759 10.417 -2.283 1.00 97.69 473 PHE A N 1
ATOM 3603 C CA . PHE A 1 473 ? 12.596 11.298 -2.365 1.00 97.69 473 PHE A CA 1
ATOM 3604 C C . PHE A 1 473 ? 12.630 12.213 -3.592 1.00 97.69 473 PHE A C 1
ATOM 3606 O O . PHE A 1 473 ? 13.642 12.845 -3.896 1.00 97.69 473 PHE A O 1
ATOM 3613 N N . GLU A 1 474 ? 11.505 12.319 -4.294 1.00 95.50 474 GLU A N 1
ATOM 3614 C CA . GLU A 1 474 ? 11.313 13.291 -5.367 1.00 95.50 474 GLU A CA 1
ATOM 3615 C C . GLU A 1 474 ? 10.270 14.337 -4.964 1.00 95.50 474 GLU A C 1
ATOM 3617 O O . GLU A 1 474 ? 9.128 14.023 -4.625 1.00 95.50 474 GLU A O 1
ATOM 3622 N N . VAL A 1 475 ? 10.668 15.601 -5.067 1.00 92.62 475 VAL A N 1
ATOM 3623 C CA . VAL A 1 475 ? 9.791 16.759 -4.951 1.00 92.62 475 VAL A CA 1
ATOM 3624 C C . VAL A 1 475 ? 9.724 17.417 -6.319 1.00 92.62 475 VAL A C 1
ATOM 3626 O O . VAL A 1 475 ? 10.746 17.811 -6.891 1.00 92.62 475 VAL A O 1
ATOM 3629 N N . LYS A 1 476 ? 8.511 17.531 -6.854 1.00 88.69 476 LYS A N 1
ATOM 3630 C CA . LYS A 1 476 ? 8.290 18.080 -8.185 1.00 88.69 476 LYS A CA 1
ATOM 3631 C C . LYS A 1 476 ? 7.349 19.272 -8.131 1.00 88.69 476 LYS A C 1
ATOM 3633 O O . LYS A 1 476 ? 6.153 19.106 -7.912 1.00 88.69 476 LYS A O 1
ATOM 3638 N N . ALA A 1 477 ? 7.880 20.459 -8.401 1.00 80.69 477 ALA A N 1
ATOM 3639 C CA . ALA A 1 477 ? 7.055 21.616 -8.710 1.00 80.69 477 ALA A CA 1
ATOM 3640 C C . ALA A 1 477 ? 6.584 21.526 -10.166 1.00 80.69 477 ALA A C 1
ATOM 3642 O O . ALA A 1 477 ? 7.298 21.040 -11.050 1.00 80.69 477 ALA A O 1
ATOM 3643 N N . ARG A 1 478 ? 5.372 21.982 -10.454 1.00 70.00 478 ARG A N 1
ATOM 3644 C CA . ARG A 1 478 ? 4.884 22.017 -11.829 1.00 70.00 478 ARG A CA 1
ATOM 3645 C C . ARG A 1 478 ? 4.047 23.261 -12.050 1.00 70.00 478 ARG A C 1
ATOM 3647 O O . ARG A 1 478 ? 3.114 23.509 -11.301 1.00 70.00 478 ARG A O 1
ATOM 3654 N N . ASP A 1 479 ? 4.393 23.991 -13.099 1.00 61.41 479 ASP A N 1
ATOM 3655 C CA . ASP A 1 479 ? 3.529 24.980 -13.725 1.00 61.41 479 ASP A CA 1
ATOM 3656 C C . ASP A 1 479 ? 2.851 24.271 -14.906 1.00 61.41 479 ASP A C 1
ATOM 3658 O O . ASP A 1 479 ? 3.400 23.328 -15.489 1.00 61.41 479 ASP A O 1
ATOM 3662 N N . GLN A 1 480 ? 1.632 24.640 -15.253 1.00 54.97 480 GLN A N 1
ATOM 3663 C CA . GLN A 1 480 ? 1.092 24.282 -16.554 1.00 54.97 480 GLN A CA 1
ATOM 3664 C C . GLN A 1 480 ? 0.552 25.565 -17.172 1.00 54.97 480 GLN A C 1
ATOM 3666 O O . GLN A 1 480 ? -0.511 26.024 -16.757 1.00 54.97 480 GLN A O 1
ATOM 3671 N N . PRO A 1 481 ? 1.234 26.136 -18.182 1.00 45.78 481 PRO A N 1
ATOM 3672 C CA . PRO A 1 481 ? 0.571 27.086 -19.048 1.00 45.78 481 PRO A CA 1
ATOM 3673 C C . PRO A 1 481 ? -0.510 26.307 -19.798 1.00 45.78 481 PRO A C 1
ATOM 3675 O O . PRO A 1 481 ? -0.206 25.398 -20.578 1.00 45.78 481 PRO A O 1
ATOM 3678 N N . ASP A 1 482 ? -1.778 26.621 -19.535 1.00 45.66 482 ASP A N 1
ATOM 3679 C CA . ASP A 1 482 ? -2.861 26.173 -20.401 1.00 45.66 482 ASP A CA 1
ATOM 3680 C C . ASP A 1 482 ? -2.513 26.605 -21.830 1.00 45.66 482 ASP A C 1
ATOM 3682 O O . ASP A 1 482 ? -2.235 27.778 -22.095 1.00 45.66 482 ASP A O 1
ATOM 3686 N N . SER A 1 483 ? -2.521 25.655 -22.767 1.00 40.91 483 SER A N 1
ATOM 3687 C CA . SER A 1 483 ? -2.288 25.950 -24.183 1.00 40.91 483 SER A CA 1
ATOM 3688 C C . SER A 1 483 ? -3.386 26.822 -24.795 1.00 40.91 483 SER A C 1
ATOM 3690 O O . SER A 1 483 ? -3.229 27.239 -25.931 1.00 40.91 483 SER A O 1
ATOM 3692 N N . ASP A 1 484 ? -4.458 27.126 -24.058 1.00 40.91 484 ASP A N 1
ATOM 3693 C CA . ASP A 1 484 ? -5.531 28.021 -24.481 1.00 40.91 484 ASP A CA 1
ATOM 3694 C C . ASP A 1 484 ? -6.104 28.801 -23.279 1.00 40.91 484 ASP A C 1
ATOM 3696 O O . ASP A 1 484 ? -7.206 28.539 -22.809 1.00 40.91 484 ASP A O 1
ATOM 3700 N N . GLY A 1 485 ? -5.352 29.798 -22.801 1.00 40.00 485 GLY A N 1
ATOM 3701 C CA . GLY A 1 485 ? -5.917 30.974 -22.129 1.00 40.00 485 GLY A CA 1
ATOM 3702 C C . GLY A 1 485 ? -6.066 30.936 -20.601 1.00 40.00 485 GLY A C 1
ATOM 3703 O O . GLY A 1 485 ? -7.103 30.553 -20.074 1.00 40.00 485 GLY A O 1
ATOM 3704 N N . GLY A 1 486 ? -5.130 31.605 -19.918 1.00 39.59 486 GLY A N 1
ATOM 3705 C CA . GLY A 1 486 ? -5.543 32.727 -19.065 1.00 39.59 486 GLY A CA 1
ATOM 3706 C C . GLY A 1 486 ? -5.535 32.563 -17.545 1.00 39.59 486 GLY A C 1
ATOM 3707 O O . GLY A 1 486 ? -6.358 33.199 -16.892 1.00 39.59 486 GLY A O 1
ATOM 3708 N N . ALA A 1 487 ? -4.587 31.826 -16.968 1.00 39.22 487 ALA A N 1
ATOM 3709 C CA . ALA A 1 487 ? -4.198 32.048 -15.577 1.00 39.22 487 ALA A CA 1
ATOM 3710 C C . ALA A 1 487 ? -2.674 32.060 -15.446 1.00 39.22 487 ALA A C 1
ATOM 3712 O O . ALA A 1 487 ? -2.017 31.043 -15.657 1.00 39.22 487 ALA A O 1
ATOM 3713 N N . GLU A 1 488 ? -2.106 33.229 -15.145 1.00 40.97 488 GLU A N 1
ATOM 3714 C CA . GLU A 1 488 ? -0.690 33.337 -14.805 1.00 40.97 488 GLU A CA 1
ATOM 3715 C C . GLU A 1 488 ? -0.454 32.655 -13.454 1.00 40.97 488 GLU A C 1
ATOM 3717 O O . GLU A 1 488 ? -1.090 32.983 -12.452 1.00 40.97 488 GLU A O 1
ATOM 3722 N N . TYR A 1 489 ? 0.462 31.689 -13.439 1.00 42.38 489 TYR A N 1
ATOM 3723 C CA . TYR A 1 489 ? 1.065 31.155 -12.225 1.00 42.38 489 TYR A CA 1
ATOM 3724 C C . TYR A 1 489 ? 1.578 32.319 -11.365 1.00 42.38 489 TYR A C 1
ATOM 3726 O O . TYR A 1 489 ? 2.316 33.172 -11.871 1.00 42.38 489 TYR A O 1
ATOM 3734 N N . ASP A 1 490 ? 1.237 32.364 -10.072 1.00 45.53 490 ASP A N 1
ATOM 3735 C CA . ASP A 1 490 ? 1.918 33.280 -9.157 1.00 45.53 490 ASP A CA 1
ATOM 3736 C C . ASP A 1 490 ? 3.346 32.770 -8.943 1.00 45.53 490 ASP A C 1
ATOM 3738 O O . ASP A 1 490 ? 3.632 31.926 -8.095 1.00 45.53 490 ASP A O 1
ATOM 3742 N N . ARG A 1 491 ? 4.262 33.291 -9.761 1.00 47.81 491 ARG A N 1
ATOM 3743 C CA . ARG A 1 491 ? 5.690 32.947 -9.765 1.00 47.81 491 ARG A CA 1
ATOM 3744 C C . ARG A 1 491 ? 6.396 33.284 -8.453 1.00 47.81 491 ARG A C 1
ATOM 3746 O O . ARG A 1 491 ? 7.582 32.983 -8.327 1.00 47.81 491 ARG A O 1
ATOM 3753 N N . THR A 1 492 ? 5.711 33.921 -7.503 1.00 43.75 492 THR A N 1
ATOM 3754 C CA . THR A 1 492 ? 6.285 34.324 -6.220 1.00 43.75 492 THR A CA 1
ATOM 3755 C C . THR A 1 492 ? 6.014 33.341 -5.080 1.00 43.75 492 THR A C 1
ATOM 3757 O O . THR A 1 492 ? 6.729 33.412 -4.083 1.00 43.75 492 THR A O 1
ATOM 3760 N N . VAL A 1 493 ? 5.082 32.382 -5.224 1.00 48.47 493 VAL A N 1
ATOM 3761 C CA . VAL A 1 493 ? 4.724 31.437 -4.146 1.00 48.47 493 VAL A CA 1
ATOM 3762 C C . VAL A 1 493 ? 4.553 30.005 -4.669 1.00 48.47 493 VAL A C 1
ATOM 3764 O O . VAL A 1 493 ? 3.531 29.651 -5.252 1.00 48.47 493 VAL A O 1
ATOM 3767 N N . VAL A 1 494 ? 5.531 29.136 -4.383 1.00 54.88 494 VAL A N 1
ATOM 3768 C CA . VAL A 1 494 ? 5.389 27.672 -4.510 1.00 54.88 494 VAL A CA 1
ATOM 3769 C C . VAL A 1 494 ? 5.282 27.083 -3.108 1.00 54.88 494 VAL A C 1
ATOM 3771 O O . VAL A 1 494 ? 6.287 26.700 -2.520 1.00 54.88 494 VAL A O 1
ATOM 3774 N N . GLY A 1 495 ? 4.058 27.073 -2.569 1.00 58.75 495 GLY A N 1
ATOM 3775 C CA . GLY A 1 495 ? 3.688 26.465 -1.287 1.00 58.75 495 GLY A CA 1
ATOM 3776 C C . GLY A 1 495 ? 4.557 26.877 -0.089 1.00 58.75 495 GLY A C 1
ATOM 3777 O O . GLY A 1 495 ? 5.515 26.184 0.227 1.00 58.75 495 GLY A O 1
ATOM 3778 N N . ASP A 1 496 ? 4.167 27.920 0.651 1.00 68.69 496 ASP A N 1
ATOM 3779 C CA . ASP A 1 496 ? 4.942 28.480 1.782 1.00 68.69 496 ASP A CA 1
ATOM 3780 C C . ASP A 1 496 ? 5.253 27.496 2.929 1.00 68.69 496 ASP A C 1
ATOM 3782 O O . ASP A 1 496 ? 6.183 27.713 3.713 1.00 68.69 496 ASP A O 1
ATOM 3786 N N . ALA A 1 497 ? 4.485 26.409 3.055 1.00 86.31 497 ALA A N 1
ATOM 3787 C CA . ALA A 1 497 ? 4.711 25.412 4.095 1.00 86.31 497 ALA A CA 1
ATOM 3788 C C . ALA A 1 497 ? 5.980 24.576 3.824 1.00 86.31 497 ALA A C 1
ATOM 3790 O O . ALA A 1 497 ? 6.205 24.152 2.689 1.00 86.31 497 ALA A O 1
ATOM 3791 N N . PRO A 1 498 ? 6.802 24.290 4.847 1.00 92.25 498 PRO A N 1
ATOM 3792 C CA . PRO A 1 498 ? 8.057 23.576 4.660 1.00 92.25 498 PRO A CA 1
ATOM 3793 C C . PRO A 1 498 ? 7.856 22.123 4.206 1.00 92.25 498 PRO A C 1
ATOM 3795 O O . PRO A 1 498 ? 6.873 21.459 4.545 1.00 92.25 498 PRO A O 1
ATOM 3798 N N . ILE A 1 499 ? 8.840 21.624 3.459 1.00 95.19 499 ILE A N 1
ATOM 3799 C CA . ILE A 1 499 ? 9.047 20.199 3.192 1.00 95.19 499 ILE A CA 1
ATOM 3800 C C . ILE A 1 499 ? 10.267 19.775 4.005 1.00 95.19 499 ILE A C 1
ATOM 3802 O O . ILE A 1 499 ? 11.376 20.224 3.726 1.00 95.19 499 ILE A O 1
ATOM 3806 N N . LYS A 1 500 ? 10.067 18.928 5.011 1.00 96.62 500 LYS A N 1
ATOM 3807 C CA . LYS A 1 500 ? 11.082 18.514 5.983 1.00 96.62 500 LYS A CA 1
ATOM 3808 C C . LYS A 1 500 ? 11.405 17.042 5.824 1.00 96.62 500 LYS A C 1
ATOM 3810 O O . LYS A 1 500 ? 10.504 16.205 5.821 1.00 96.62 500 LYS A O 1
ATOM 3815 N N . ILE A 1 501 ? 12.685 16.723 5.684 1.00 97.75 501 ILE A N 1
ATOM 3816 C CA . ILE A 1 501 ? 13.168 15.361 5.453 1.00 97.75 501 ILE A CA 1
ATOM 3817 C C . ILE A 1 501 ? 14.296 15.095 6.440 1.00 97.75 501 ILE A C 1
ATOM 3819 O O . ILE A 1 501 ? 15.400 15.613 6.262 1.00 97.75 501 ILE A O 1
ATOM 3823 N N . TYR A 1 502 ? 14.047 14.308 7.484 1.00 97.88 502 TYR A N 1
ATOM 3824 C CA . TYR A 1 502 ? 15.071 14.086 8.503 1.00 97.88 502 TYR A CA 1
ATOM 3825 C C . TYR A 1 502 ? 15.060 12.714 9.158 1.00 97.88 502 TYR A C 1
ATOM 3827 O O . TYR A 1 502 ? 14.035 12.042 9.198 1.00 97.88 502 TYR A O 1
ATOM 3835 N N . ASN A 1 503 ? 16.213 12.288 9.682 1.00 97.69 503 ASN A N 1
ATOM 3836 C CA . ASN A 1 503 ? 16.390 10.960 10.278 1.00 97.69 503 ASN A CA 1
ATOM 3837 C C . ASN A 1 503 ? 15.908 9.821 9.368 1.00 97.69 503 ASN A C 1
ATOM 3839 O O . ASN A 1 503 ? 15.321 8.862 9.839 1.00 97.69 503 ASN A O 1
ATOM 3843 N N . ASN A 1 504 ? 16.103 9.897 8.057 1.00 98.62 504 ASN A N 1
ATOM 3844 C CA . ASN A 1 504 ? 15.809 8.783 7.154 1.00 98.62 504 ASN A CA 1
ATOM 3845 C C . ASN A 1 504 ? 17.087 8.010 6.828 1.00 98.62 504 ASN A C 1
ATOM 3847 O O . ASN A 1 504 ? 18.172 8.581 6.854 1.00 98.62 504 ASN A O 1
ATOM 3851 N N . THR A 1 505 ? 16.972 6.731 6.480 1.00 98.50 505 THR A N 1
ATOM 3852 C CA . THR A 1 505 ? 18.096 5.911 6.018 1.00 98.50 505 THR A CA 1
ATOM 3853 C C . THR A 1 505 ? 17.857 5.447 4.585 1.00 98.50 505 THR A C 1
ATOM 3855 O O . THR A 1 505 ? 16.892 4.735 4.311 1.00 98.50 505 THR A O 1
ATOM 3858 N N . LEU A 1 506 ? 18.771 5.790 3.677 1.00 98.25 506 LEU A N 1
ATOM 3859 C CA . LEU A 1 506 ? 18.878 5.189 2.349 1.00 98.25 506 LEU A CA 1
ATOM 3860 C C . LEU A 1 506 ? 20.080 4.242 2.328 1.00 98.25 506 LEU A C 1
ATOM 3862 O O . LEU A 1 506 ? 21.230 4.678 2.407 1.00 98.25 506 LEU A O 1
ATOM 3866 N N . ARG A 1 507 ? 19.810 2.950 2.161 1.00 97.38 507 ARG A N 1
ATOM 3867 C CA . ARG A 1 507 ? 20.819 1.907 2.004 1.00 97.38 507 ARG A CA 1
ATOM 3868 C C . ARG A 1 507 ? 20.754 1.325 0.598 1.00 97.38 507 ARG A C 1
ATOM 3870 O O . ARG A 1 507 ? 19.700 0.869 0.172 1.00 97.38 507 ARG A O 1
ATOM 3877 N N . VAL A 1 508 ? 21.866 1.325 -0.128 1.00 96.56 508 VAL A N 1
ATOM 3878 C CA . VAL A 1 508 ? 21.939 0.824 -1.506 1.00 96.56 508 VAL A CA 1
ATOM 3879 C C . VAL A 1 508 ? 22.945 -0.312 -1.587 1.00 96.56 508 VAL A C 1
ATOM 3881 O O . VAL A 1 508 ? 24.150 -0.082 -1.587 1.00 96.56 508 VAL A O 1
ATOM 3884 N N . GLU A 1 509 ? 22.440 -1.536 -1.712 1.00 95.56 509 GLU A N 1
ATOM 3885 C CA . GLU A 1 509 ? 23.261 -2.737 -1.895 1.00 95.56 509 GLU A CA 1
ATOM 3886 C C . GLU A 1 509 ? 23.572 -3.016 -3.375 1.00 95.56 509 GLU A C 1
ATOM 3888 O O . GLU A 1 509 ? 24.397 -3.874 -3.688 1.00 95.56 509 GLU A O 1
ATOM 3893 N N . ARG A 1 510 ? 22.952 -2.287 -4.314 1.00 90.88 510 ARG A N 1
ATOM 3894 C CA . ARG A 1 510 ? 23.272 -2.380 -5.749 1.00 90.88 510 ARG A CA 1
ATOM 3895 C C . ARG A 1 510 ? 24.649 -1.820 -6.060 1.00 90.88 510 ARG A C 1
ATOM 3897 O O . ARG A 1 510 ? 25.009 -0.737 -5.607 1.00 90.88 510 ARG A O 1
ATOM 3904 N N . SER A 1 511 ? 25.360 -2.512 -6.943 1.00 91.25 511 SER A N 1
ATOM 3905 C CA . SER A 1 511 ? 26.506 -1.938 -7.649 1.00 91.25 511 SER A CA 1
ATOM 3906 C C . SER A 1 511 ? 26.080 -1.011 -8.788 1.00 91.25 511 SER A C 1
ATOM 3908 O O . SER A 1 511 ? 24.965 -1.113 -9.308 1.00 91.25 511 SER A O 1
ATOM 3910 N N . SER A 1 512 ? 26.993 -0.150 -9.251 1.00 87.00 512 SER A N 1
ATOM 3911 C CA . SER A 1 512 ? 26.760 0.714 -10.422 1.00 87.00 512 SER A CA 1
ATOM 3912 C C . SER A 1 512 ? 26.331 -0.070 -11.665 1.00 87.00 512 SER A C 1
ATOM 3914 O O . SER A 1 512 ? 25.508 0.393 -12.450 1.00 87.00 512 SER A O 1
ATOM 3916 N N . ALA A 1 513 ? 26.880 -1.274 -11.861 1.00 84.56 513 ALA A N 1
ATOM 3917 C CA . ALA A 1 513 ? 26.524 -2.132 -12.986 1.00 84.56 513 ALA A CA 1
ATOM 3918 C C . ALA A 1 513 ? 25.085 -2.654 -12.886 1.00 84.56 513 ALA A C 1
ATOM 3920 O O . ALA A 1 513 ? 24.409 -2.773 -13.904 1.00 84.56 513 ALA A O 1
ATOM 3921 N N . GLN A 1 514 ? 24.623 -2.937 -11.667 1.00 86.69 514 GLN A N 1
ATOM 3922 C CA . GLN A 1 514 ? 23.277 -3.439 -11.396 1.00 86.69 514 GLN A CA 1
ATOM 3923 C C . GLN A 1 514 ? 22.213 -2.335 -11.394 1.00 86.69 514 GLN A C 1
ATOM 3925 O O . GLN A 1 514 ? 21.045 -2.636 -11.613 1.00 86.69 514 GLN A O 1
ATOM 3930 N N . ASN A 1 515 ? 22.599 -1.072 -11.180 1.00 84.38 515 ASN A N 1
ATOM 3931 C CA . ASN A 1 515 ? 21.686 0.076 -11.183 1.00 84.38 515 ASN A CA 1
ATOM 3932 C C . ASN A 1 515 ? 21.549 0.767 -12.559 1.00 84.38 515 ASN A C 1
ATOM 3934 O O . ASN A 1 515 ? 21.249 1.960 -12.639 1.00 84.38 515 ASN A O 1
ATOM 3938 N N . LYS A 1 516 ? 21.795 0.044 -13.655 1.00 75.94 516 LYS A N 1
ATOM 3939 C CA . LYS A 1 516 ? 21.553 0.533 -15.021 1.00 75.94 516 LYS A CA 1
ATOM 3940 C C . LYS A 1 516 ? 20.098 0.281 -15.410 1.00 75.94 516 LYS A C 1
ATOM 3942 O O . LYS A 1 516 ? 19.556 -0.765 -15.084 1.00 75.94 516 LYS A O 1
ATOM 3947 N N . SER A 1 517 ? 19.483 1.237 -16.103 1.00 68.69 517 SER A N 1
ATOM 3948 C CA . SER A 1 517 ? 18.143 1.049 -16.692 1.00 68.69 517 SER A CA 1
ATOM 3949 C C . SER A 1 517 ? 18.226 0.373 -18.064 1.00 68.69 517 SER A C 1
ATOM 3951 O O . SER A 1 517 ? 19.296 0.378 -18.676 1.00 68.69 517 SER A O 1
ATOM 3953 N N . GLU A 1 518 ? 17.094 -0.099 -18.599 1.00 58.12 518 GLU A N 1
ATOM 3954 C CA . GLU A 1 518 ? 16.961 -0.567 -19.994 1.00 58.12 518 GLU A CA 1
ATOM 3955 C C . GLU A 1 518 ? 17.500 0.448 -21.027 1.00 58.12 518 GLU A C 1
ATOM 3957 O O . GLU A 1 518 ? 18.049 0.069 -22.058 1.00 58.12 518 GLU A O 1
ATOM 3962 N N . SER A 1 519 ? 17.442 1.754 -20.717 1.00 57.00 519 SER A N 1
ATOM 3963 C CA . SER A 1 519 ? 18.025 2.829 -21.543 1.00 57.00 519 SER A CA 1
ATOM 3964 C C . SER A 1 519 ? 19.563 2.933 -21.473 1.00 57.00 519 SER A C 1
ATOM 3966 O O . SER A 1 519 ? 20.144 3.886 -21.987 1.00 57.00 519 SER A O 1
ATOM 3968 N N . LEU A 1 520 ? 20.233 1.978 -20.812 1.00 56.75 520 LEU A N 1
ATOM 3969 C CA . LEU A 1 520 ? 21.682 1.870 -20.567 1.00 56.75 520 LEU A CA 1
ATOM 3970 C C . LEU A 1 520 ? 22.321 3.023 -19.774 1.00 56.75 520 LEU A C 1
ATOM 3972 O O . LEU A 1 520 ? 23.519 2.981 -19.481 1.00 56.75 520 LEU A O 1
ATOM 3976 N N . ASN A 1 521 ? 21.539 4.017 -19.351 1.00 65.94 521 ASN A N 1
ATOM 3977 C CA . ASN A 1 521 ? 22.016 5.083 -18.481 1.00 65.94 521 ASN A CA 1
ATOM 3978 C C . ASN A 1 521 ? 22.200 4.561 -17.048 1.00 65.94 521 ASN A C 1
ATOM 3980 O O . ASN A 1 521 ? 21.266 4.024 -16.442 1.00 65.94 521 ASN A O 1
ATOM 3984 N N . SER A 1 522 ? 23.418 4.723 -16.523 1.00 66.75 522 SER A N 1
ATOM 3985 C CA . SER A 1 522 ? 23.729 4.512 -15.108 1.00 66.75 522 SER A CA 1
ATOM 3986 C C . SER A 1 522 ? 23.235 5.709 -14.301 1.00 66.75 522 SER A C 1
ATOM 3988 O O . SER A 1 522 ? 23.536 6.852 -14.649 1.00 66.75 522 SER A O 1
ATOM 3990 N N . TYR A 1 523 ? 22.500 5.447 -13.223 1.00 81.00 523 TYR A N 1
ATOM 3991 C CA . TYR A 1 523 ? 22.115 6.463 -12.249 1.00 81.00 523 TYR A CA 1
ATOM 3992 C C . TYR A 1 523 ? 22.840 6.198 -10.935 1.00 81.00 523 TYR A C 1
ATOM 3994 O O . TYR A 1 523 ? 22.863 5.069 -10.447 1.00 81.00 523 TYR A O 1
ATOM 4002 N N . VAL A 1 524 ? 23.410 7.248 -10.349 1.00 86.56 524 VAL A N 1
ATOM 4003 C CA . VAL A 1 524 ? 23.846 7.223 -8.951 1.00 86.56 524 VAL A CA 1
ATOM 4004 C C . VAL A 1 524 ? 22.629 7.602 -8.113 1.00 86.56 524 VAL A C 1
ATOM 4006 O O . VAL A 1 524 ? 22.120 8.709 -8.310 1.00 86.56 524 VAL A O 1
ATOM 4009 N N . PRO A 1 525 ? 22.132 6.718 -7.226 1.00 91.38 525 PRO A N 1
ATOM 4010 C CA . PRO A 1 525 ? 21.029 7.053 -6.340 1.00 91.38 525 PRO A CA 1
ATOM 4011 C C . PRO A 1 525 ? 21.308 8.329 -5.549 1.00 91.38 525 PRO A C 1
ATOM 4013 O O . PRO A 1 525 ? 22.412 8.533 -5.046 1.00 91.38 525 PRO A O 1
ATOM 4016 N N . GLN A 1 526 ? 20.303 9.187 -5.434 1.00 93.88 526 GLN A N 1
ATOM 4017 C CA . GLN A 1 526 ? 20.382 10.436 -4.685 1.00 93.88 526 GLN A CA 1
ATOM 4018 C C . GLN A 1 526 ? 19.378 10.420 -3.538 1.00 93.88 526 GLN A C 1
ATOM 4020 O O . GLN A 1 526 ? 18.329 9.780 -3.608 1.00 93.88 526 GLN A O 1
ATOM 4025 N N . GLU A 1 527 ? 19.691 11.163 -2.484 1.00 94.75 527 GLU A N 1
ATOM 4026 C CA . GLU A 1 527 ? 18.771 11.365 -1.367 1.00 94.75 527 GLU A CA 1
ATOM 4027 C C . GLU A 1 527 ? 17.508 12.113 -1.808 1.00 94.75 527 GLU A C 1
ATOM 4029 O O . GLU A 1 527 ? 16.391 11.682 -1.526 1.00 94.75 527 GLU A O 1
ATOM 4034 N N . ILE A 1 528 ? 17.680 13.198 -2.566 1.00 95.88 528 ILE A N 1
ATOM 4035 C CA . ILE A 1 528 ? 16.574 14.024 -3.033 1.00 95.88 528 ILE A CA 1
ATOM 4036 C C . ILE A 1 528 ? 16.750 14.455 -4.485 1.00 95.88 528 ILE A C 1
ATOM 4038 O O . ILE A 1 528 ? 17.856 14.762 -4.935 1.00 95.88 528 ILE A O 1
ATOM 4042 N N . ARG A 1 529 ? 15.624 14.580 -5.187 1.00 95.06 529 ARG A N 1
ATOM 4043 C CA . ARG A 1 529 ? 15.498 15.401 -6.390 1.00 95.06 529 ARG A CA 1
ATOM 4044 C C . ARG A 1 529 ? 14.438 16.478 -6.176 1.00 95.06 529 ARG A C 1
ATOM 4046 O O . ARG A 1 529 ? 13.266 16.152 -6.049 1.00 95.06 529 ARG A O 1
ATOM 4053 N N . ASN A 1 530 ? 14.848 17.746 -6.192 1.00 92.19 530 ASN A N 1
ATOM 4054 C CA . ASN A 1 530 ? 13.951 18.906 -6.227 1.00 92.19 530 ASN A CA 1
ATOM 4055 C C . ASN A 1 530 ? 14.047 19.553 -7.609 1.00 92.19 530 ASN A C 1
ATOM 4057 O O . ASN A 1 530 ? 15.119 20.020 -8.000 1.00 92.19 530 ASN A O 1
ATOM 4061 N N . TRP A 1 531 ? 12.959 19.526 -8.372 1.00 90.25 531 TRP A N 1
ATOM 4062 C CA . TRP A 1 531 ? 12.954 20.056 -9.731 1.00 90.25 531 TRP A CA 1
ATOM 4063 C C . TRP A 1 531 ? 11.575 20.546 -10.153 1.00 90.25 531 TRP A C 1
ATOM 4065 O O . TRP A 1 531 ? 10.560 20.214 -9.536 1.00 90.25 531 TRP A O 1
ATOM 4075 N N . SER A 1 532 ? 11.551 21.302 -11.246 1.00 82.62 532 SER A N 1
ATOM 4076 C CA . SER A 1 532 ? 10.343 21.877 -11.805 1.00 82.62 532 SER A CA 1
ATOM 4077 C C . SER A 1 532 ? 10.113 21.476 -13.258 1.00 82.62 532 SER A C 1
ATOM 4079 O O . SER A 1 532 ? 11.017 21.030 -13.969 1.00 82.62 532 SER A O 1
ATOM 4081 N N . VAL A 1 533 ? 8.865 21.614 -13.699 1.00 73.06 533 VAL A N 1
ATOM 4082 C CA . VAL A 1 533 ? 8.442 21.417 -15.091 1.00 73.06 533 VAL A CA 1
ATOM 4083 C C . VAL A 1 533 ? 7.663 22.642 -15.562 1.00 73.06 533 VAL A C 1
ATOM 4085 O O . VAL A 1 533 ? 6.916 23.223 -14.777 1.00 73.06 533 VAL A O 1
ATOM 4088 N N . ASN A 1 534 ? 7.823 22.987 -16.845 1.00 71.75 534 ASN A N 1
ATOM 4089 C CA . ASN A 1 534 ? 7.180 24.118 -17.531 1.00 71.75 534 ASN A CA 1
ATOM 4090 C C . ASN A 1 534 ? 7.458 25.490 -16.887 1.00 71.75 534 ASN A C 1
ATOM 4092 O O . ASN A 1 534 ? 6.541 26.277 -16.714 1.00 71.75 534 ASN A O 1
ATOM 4096 N N . ASP A 1 535 ? 8.711 25.769 -16.526 1.00 73.25 535 ASP A N 1
ATOM 4097 C CA . ASP A 1 535 ? 9.146 27.053 -15.946 1.00 73.25 535 ASP A CA 1
ATOM 4098 C C . ASP A 1 535 ? 8.610 27.379 -14.535 1.00 73.25 535 ASP A C 1
ATOM 4100 O O . ASP A 1 535 ? 8.850 28.480 -14.033 1.00 73.25 535 ASP A O 1
ATOM 4104 N N . ALA A 1 536 ? 7.976 26.422 -13.838 1.00 72.75 536 ALA A N 1
ATOM 4105 C CA . ALA A 1 536 ? 7.689 26.572 -12.408 1.00 72.75 536 ALA A CA 1
ATOM 4106 C C . ALA A 1 536 ? 8.977 26.873 -11.617 1.00 72.75 536 ALA A C 1
ATOM 4108 O O . ALA A 1 536 ? 10.031 26.290 -11.906 1.00 72.75 536 ALA A O 1
ATOM 4109 N N . PRO A 1 537 ? 8.918 27.699 -10.560 1.00 78.56 537 PRO A N 1
ATOM 4110 C CA . PRO A 1 537 ? 9.983 27.727 -9.572 1.00 78.56 537 PRO A CA 1
ATOM 4111 C C . PRO A 1 537 ? 10.063 26.371 -8.858 1.00 78.56 537 PRO A C 1
ATOM 4113 O O . PRO A 1 537 ? 9.050 25.711 -8.631 1.00 78.56 537 PRO A O 1
ATOM 4116 N N . ASN A 1 538 ? 11.265 25.956 -8.463 1.00 84.94 538 ASN A N 1
ATOM 4117 C CA . ASN A 1 538 ? 11.411 24.855 -7.509 1.00 84.94 538 ASN A CA 1
ATOM 4118 C C . ASN A 1 538 ? 10.822 25.253 -6.148 1.00 84.94 538 ASN A C 1
ATOM 4120 O O . ASN A 1 538 ? 10.782 26.437 -5.808 1.00 84.94 538 ASN A O 1
ATOM 4124 N N . PHE A 1 539 ? 10.468 24.265 -5.323 1.00 85.94 539 PHE A N 1
ATOM 4125 C CA . PHE A 1 539 ? 10.175 24.535 -3.916 1.00 85.94 539 PHE A CA 1
ATOM 4126 C C . PHE A 1 539 ? 11.410 25.127 -3.235 1.00 85.94 539 PHE A C 1
ATOM 4128 O O . PHE A 1 539 ? 12.513 24.584 -3.350 1.00 85.94 539 PHE A O 1
ATOM 4135 N N . THR A 1 540 ? 11.216 26.234 -2.526 1.00 86.44 540 THR A N 1
ATOM 4136 C CA . THR A 1 540 ? 12.297 26.998 -1.889 1.00 86.44 540 THR A CA 1
ATOM 4137 C C . THR A 1 540 ? 12.528 26.596 -0.434 1.00 86.44 540 THR A C 1
ATOM 4139 O O . THR A 1 540 ? 13.637 26.757 0.068 1.00 86.44 540 THR A O 1
ATOM 4142 N N . ASN A 1 541 ? 11.517 26.033 0.233 1.00 90.25 541 ASN A N 1
ATOM 4143 C CA . ASN A 1 541 ? 11.563 25.635 1.641 1.00 90.25 541 ASN A CA 1
ATOM 4144 C C . ASN A 1 541 ? 11.667 24.107 1.804 1.00 90.25 541 ASN A C 1
ATOM 4146 O O . ASN A 1 541 ? 10.829 23.474 2.448 1.00 90.25 541 ASN A O 1
ATOM 4150 N N . VAL A 1 542 ? 12.677 23.513 1.164 1.00 93.69 542 VAL A N 1
ATOM 4151 C CA . VAL A 1 542 ? 13.003 22.084 1.292 1.00 93.69 542 VAL A CA 1
ATOM 4152 C C . VAL A 1 542 ? 14.182 21.931 2.248 1.00 93.69 542 VAL A C 1
ATOM 4154 O O . VAL A 1 542 ? 15.276 22.418 1.971 1.00 93.69 542 VAL A O 1
ATOM 4157 N N . GLN A 1 543 ? 13.949 21.264 3.374 1.00 95.12 543 GLN A N 1
ATOM 4158 C CA . GLN A 1 543 ? 14.883 21.126 4.489 1.00 95.12 543 GLN A CA 1
ATOM 4159 C C . GLN A 1 543 ? 15.292 19.658 4.642 1.00 95.12 543 GLN A C 1
ATOM 4161 O O . GLN A 1 543 ? 14.437 18.772 4.663 1.00 95.12 543 GLN A O 1
ATOM 4166 N N . MET A 1 544 ? 16.598 19.403 4.755 1.00 96.62 544 MET A N 1
ATOM 4167 C CA . MET A 1 544 ? 17.154 18.063 4.953 1.00 96.62 544 MET A CA 1
ATOM 4168 C C . MET A 1 544 ? 18.104 18.057 6.143 1.00 96.62 544 MET A C 1
ATOM 4170 O O . MET A 1 544 ? 19.083 18.803 6.143 1.00 96.62 544 MET A O 1
ATOM 4174 N N . HIS A 1 545 ? 17.844 17.205 7.132 1.00 97.00 545 HIS A N 1
ATOM 4175 C CA . HIS A 1 545 ? 18.661 17.109 8.342 1.00 97.00 545 HIS A CA 1
ATOM 4176 C C . HIS A 1 545 ? 18.883 15.650 8.734 1.00 97.00 545 HIS A C 1
ATOM 4178 O O . HIS A 1 545 ? 17.970 14.842 8.669 1.00 97.00 545 HIS A O 1
ATOM 4184 N N . ASN A 1 546 ? 20.077 15.298 9.206 1.00 97.56 546 ASN A N 1
ATOM 4185 C CA . ASN A 1 546 ? 20.302 14.035 9.920 1.00 97.56 546 ASN A CA 1
ATOM 4186 C C . ASN A 1 546 ? 19.854 12.757 9.176 1.00 97.56 546 ASN A C 1
ATOM 4188 O O . ASN A 1 546 ? 19.496 11.768 9.810 1.00 97.56 546 ASN A O 1
ATOM 4192 N N . ASN A 1 547 ? 19.864 12.746 7.841 1.00 98.12 547 ASN A N 1
ATOM 4193 C CA . ASN A 1 547 ? 19.608 11.544 7.048 1.00 98.12 547 ASN A CA 1
ATOM 4194 C C . ASN A 1 547 ? 20.908 10.753 6.845 1.00 98.12 547 ASN A C 1
ATOM 4196 O O . ASN A 1 547 ? 21.988 11.325 6.693 1.00 98.12 547 ASN A O 1
ATOM 4200 N N . LEU A 1 548 ? 20.807 9.427 6.836 1.00 97.81 548 LEU A N 1
ATOM 4201 C CA . LEU A 1 548 ? 21.922 8.508 6.653 1.00 97.81 548 LEU A CA 1
ATOM 4202 C C . LEU A 1 548 ? 21.882 7.920 5.242 1.00 97.81 548 LEU A C 1
ATOM 4204 O O . LEU A 1 548 ? 20.905 7.286 4.844 1.00 97.81 548 LEU A O 1
ATOM 4208 N N . ILE A 1 549 ? 22.980 8.076 4.505 1.00 97.81 549 ILE A N 1
ATOM 4209 C CA . ILE A 1 549 ? 23.187 7.439 3.202 1.00 97.81 549 ILE A CA 1
ATOM 4210 C C . ILE A 1 549 ? 24.298 6.396 3.324 1.00 97.81 549 ILE A C 1
ATOM 4212 O O . ILE A 1 549 ? 25.402 6.708 3.776 1.00 97.81 549 ILE A O 1
ATOM 4216 N N . HIS A 1 550 ? 24.023 5.171 2.879 1.00 97.56 550 HIS A N 1
ATOM 4217 C CA . HIS A 1 550 ? 24.995 4.083 2.841 1.00 97.56 550 HIS A CA 1
ATOM 4218 C C . HIS A 1 550 ? 24.931 3.338 1.503 1.00 97.56 550 HIS A C 1
ATOM 4220 O O . HIS A 1 550 ? 23.942 2.677 1.202 1.00 97.56 550 HIS A O 1
ATOM 4226 N N . MET A 1 551 ? 25.975 3.453 0.684 1.00 96.81 551 MET A N 1
ATOM 4227 C CA . MET A 1 551 ? 26.052 2.883 -0.667 1.00 96.81 551 MET A CA 1
ATOM 4228 C C . MET A 1 551 ? 27.416 2.201 -0.881 1.00 96.81 551 MET A C 1
ATOM 4230 O O . MET A 1 551 ? 28.269 2.742 -1.590 1.00 96.81 551 MET A O 1
ATOM 4234 N N . PRO A 1 552 ? 27.686 1.058 -0.226 1.00 96.38 552 PRO A N 1
ATOM 4235 C CA . PRO A 1 552 ? 29.020 0.454 -0.195 1.00 96.38 552 PRO A CA 1
ATOM 4236 C C . PRO A 1 552 ? 29.475 -0.136 -1.537 1.00 96.38 552 PRO A C 1
ATOM 4238 O O . PRO A 1 552 ? 30.676 -0.230 -1.772 1.00 96.38 552 PRO A O 1
ATOM 4241 N N . ASN A 1 553 ? 28.542 -0.510 -2.419 1.00 94.81 553 ASN A N 1
ATOM 4242 C CA . ASN A 1 553 ? 28.842 -1.294 -3.626 1.00 94.81 553 ASN A CA 1
ATOM 4243 C C . ASN A 1 553 ? 28.929 -0.461 -4.921 1.00 94.81 553 ASN A C 1
ATOM 4245 O O . ASN A 1 553 ? 29.112 -1.025 -6.001 1.00 94.81 553 ASN A O 1
ATOM 4249 N N . LEU A 1 554 ? 28.781 0.866 -4.846 1.00 92.75 554 LEU A N 1
ATOM 4250 C CA . LEU A 1 554 ? 28.949 1.750 -6.006 1.00 92.75 554 LEU A CA 1
ATOM 4251 C C . LEU A 1 554 ? 30.423 1.874 -6.411 1.00 92.75 554 LEU A C 1
ATOM 4253 O O . LEU A 1 554 ? 31.313 1.671 -5.592 1.00 92.75 554 LEU A O 1
ATOM 4257 N N . ASP A 1 555 ? 30.683 2.292 -7.655 1.00 92.56 555 ASP A N 1
ATOM 4258 C CA . ASP A 1 555 ? 32.058 2.559 -8.125 1.00 92.56 555 ASP A CA 1
ATOM 4259 C C . ASP A 1 555 ? 32.772 3.607 -7.249 1.00 92.56 555 ASP A C 1
ATOM 4261 O O . ASP A 1 555 ? 33.983 3.535 -7.043 1.00 92.56 555 ASP A O 1
ATOM 4265 N N . SER A 1 556 ? 31.995 4.552 -6.707 1.00 93.31 556 SER A N 1
ATOM 4266 C CA . SER A 1 556 ? 32.402 5.500 -5.667 1.00 93.31 556 SER A CA 1
ATOM 4267 C C . SER A 1 556 ? 31.569 5.241 -4.405 1.00 93.31 556 SER A C 1
ATOM 4269 O O . SER A 1 556 ? 30.488 5.823 -4.273 1.00 93.31 556 SER A O 1
ATOM 4271 N N . PRO A 1 557 ? 32.024 4.358 -3.496 1.00 96.00 557 PRO A N 1
ATOM 4272 C CA . PRO A 1 557 ? 31.261 3.995 -2.308 1.00 96.00 557 PRO A CA 1
ATOM 4273 C C . PRO A 1 557 ? 30.955 5.187 -1.396 1.00 96.00 557 PRO A C 1
ATOM 4275 O O . PRO A 1 557 ? 31.813 6.036 -1.150 1.00 96.00 557 PRO A O 1
ATOM 4278 N N . VAL A 1 558 ? 29.750 5.208 -0.823 1.00 96.75 558 VAL A N 1
ATOM 4279 C CA . VAL A 1 558 ? 29.352 6.164 0.224 1.00 96.75 558 VAL A CA 1
ATOM 4280 C C . VAL A 1 558 ? 29.203 5.409 1.537 1.00 96.75 558 VAL A C 1
ATOM 4282 O O . VAL A 1 558 ? 28.185 4.771 1.788 1.00 96.75 558 VAL A O 1
ATOM 4285 N N . THR A 1 559 ? 30.230 5.454 2.382 1.00 96.94 559 THR A N 1
ATOM 4286 C CA . THR A 1 559 ? 30.270 4.693 3.645 1.00 96.94 559 THR A CA 1
ATOM 4287 C C . THR A 1 559 ? 30.618 5.552 4.857 1.00 96.94 559 THR A C 1
ATOM 4289 O O . THR A 1 559 ? 30.951 5.006 5.904 1.00 96.94 559 THR A O 1
ATOM 4292 N N . THR A 1 560 ? 30.527 6.882 4.734 1.00 96.88 560 THR A N 1
ATOM 4293 C CA . THR A 1 560 ? 30.917 7.869 5.761 1.00 96.88 560 THR A CA 1
ATOM 4294 C C . THR A 1 560 ? 30.344 7.566 7.145 1.00 96.88 560 THR A C 1
ATOM 4296 O O . THR A 1 560 ? 31.015 7.793 8.143 1.00 96.88 560 THR A O 1
ATOM 4299 N N . TYR A 1 561 ? 29.129 7.020 7.193 1.00 96.75 561 TYR A N 1
ATOM 4300 C CA . TYR A 1 561 ? 28.382 6.734 8.418 1.00 96.75 561 TYR A CA 1
ATOM 4301 C C . TYR A 1 561 ? 28.232 5.232 8.711 1.00 96.75 561 TYR A C 1
ATOM 4303 O O . TYR A 1 561 ? 27.401 4.827 9.519 1.00 96.75 561 TYR A O 1
ATOM 4311 N N . GLY A 1 562 ? 29.018 4.382 8.044 1.00 94.62 562 GLY A N 1
ATOM 4312 C CA . GLY A 1 562 ? 29.119 2.965 8.392 1.00 94.62 562 GLY A CA 1
ATOM 4313 C C . GLY A 1 562 ? 30.025 2.722 9.613 1.00 94.62 562 GLY A C 1
ATOM 4314 O O . GLY A 1 562 ? 30.687 3.654 10.074 1.00 94.62 562 GLY A O 1
ATOM 4315 N N . PRO A 1 563 ? 30.109 1.474 10.108 1.00 96.69 563 PRO A N 1
ATOM 4316 C CA . PRO A 1 563 ? 29.346 0.308 9.655 1.00 96.69 563 PRO A CA 1
ATOM 4317 C C . PRO A 1 563 ? 27.869 0.353 10.076 1.00 96.69 563 PRO A C 1
ATOM 4319 O O . PRO A 1 563 ? 27.521 0.928 11.103 1.00 96.69 563 PRO A O 1
ATOM 4322 N N . LEU A 1 564 ? 27.007 -0.281 9.283 1.00 97.00 564 LEU A N 1
ATOM 4323 C CA . LEU A 1 564 ? 25.625 -0.586 9.663 1.00 97.00 564 LEU A CA 1
ATOM 4324 C C . LEU A 1 564 ? 25.502 -2.083 9.966 1.00 97.00 564 LEU A C 1
ATOM 4326 O O . LEU A 1 564 ? 26.284 -2.888 9.450 1.00 97.00 564 LEU A O 1
ATOM 4330 N N . THR A 1 565 ? 24.515 -2.469 10.769 1.00 96.38 565 THR A N 1
ATOM 4331 C CA . THR A 1 565 ? 24.132 -3.875 10.946 1.00 96.38 565 THR A CA 1
ATOM 4332 C C . THR A 1 565 ? 23.666 -4.487 9.620 1.00 96.38 565 THR A C 1
ATOM 4334 O O . THR A 1 565 ? 23.470 -3.797 8.620 1.00 96.38 565 THR A O 1
ATOM 4337 N N . SER A 1 566 ? 23.534 -5.810 9.561 1.00 92.38 566 SER A N 1
ATOM 4338 C CA . SER A 1 566 ? 23.076 -6.523 8.354 1.00 92.38 566 SER A CA 1
ATOM 4339 C C . SER A 1 566 ? 22.212 -7.740 8.687 1.00 92.38 566 SER A C 1
ATOM 4341 O O . SER A 1 566 ? 22.125 -8.683 7.905 1.00 92.38 566 SER A O 1
ATOM 4343 N N . ASN A 1 567 ? 21.568 -7.727 9.857 1.00 95.06 567 ASN A N 1
ATOM 4344 C CA . ASN A 1 567 ? 20.647 -8.793 10.228 1.00 95.06 567 ASN A CA 1
ATOM 4345 C C . ASN A 1 567 ? 19.448 -8.771 9.279 1.00 95.06 567 ASN A C 1
ATOM 4347 O O . ASN A 1 567 ? 18.904 -7.709 8.976 1.00 95.06 567 ASN A O 1
ATOM 4351 N N . VAL A 1 568 ? 19.033 -9.941 8.809 1.00 96.56 568 VAL A N 1
ATOM 4352 C CA . VAL A 1 568 ? 17.855 -10.055 7.951 1.00 96.56 568 VAL A CA 1
ATOM 4353 C C . VAL A 1 568 ? 16.606 -10.025 8.829 1.00 96.56 568 VAL A C 1
ATOM 4355 O O . VAL A 1 568 ? 16.443 -10.885 9.691 1.00 96.56 568 VAL A O 1
ATOM 4358 N N . LEU A 1 569 ? 15.734 -9.043 8.607 1.00 95.75 569 LEU A N 1
ATOM 4359 C CA . LEU A 1 569 ? 14.473 -8.869 9.330 1.0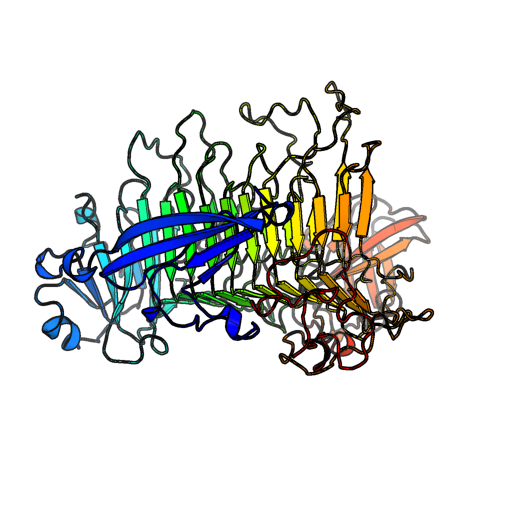0 95.75 569 LEU A CA 1
ATOM 4360 C C . LEU A 1 569 ? 13.409 -9.859 8.839 1.00 95.75 569 LEU A C 1
ATOM 4362 O O . LEU A 1 569 ? 12.754 -10.518 9.642 1.00 95.75 569 LEU A O 1
ATOM 4366 N N . PHE A 1 570 ? 13.251 -9.989 7.517 1.00 97.00 570 PHE A N 1
ATOM 4367 C CA . PHE A 1 570 ? 12.215 -10.821 6.898 1.00 97.00 570 PHE A CA 1
ATOM 4368 C C . PHE A 1 570 ? 12.709 -11.470 5.603 1.00 97.00 570 PHE A C 1
ATOM 4370 O O . PHE A 1 570 ? 13.590 -10.957 4.920 1.00 97.00 570 PHE A O 1
ATOM 4377 N N . THR A 1 571 ? 12.095 -12.585 5.209 1.00 96.25 571 THR A N 1
ATOM 4378 C CA . THR A 1 571 ? 12.307 -13.144 3.864 1.00 96.25 571 THR A CA 1
ATOM 4379 C C . THR A 1 571 ? 11.466 -12.359 2.843 1.00 96.25 571 THR A C 1
ATOM 4381 O O . THR A 1 571 ? 10.266 -12.194 3.075 1.00 96.25 571 THR A O 1
ATOM 4384 N N . PRO A 1 572 ? 12.022 -11.872 1.717 1.00 96.06 572 PRO A N 1
ATOM 4385 C CA . PRO A 1 572 ? 11.251 -11.214 0.657 1.00 96.06 572 PRO A CA 1
ATOM 4386 C C . PRO A 1 572 ? 10.225 -12.132 -0.037 1.00 96.06 572 PRO A C 1
ATOM 4388 O O . PRO A 1 572 ? 10.332 -13.353 0.001 1.00 96.06 572 PRO A O 1
ATOM 4391 N N . ARG A 1 573 ? 9.191 -11.529 -0.637 1.00 96.69 573 ARG A N 1
ATOM 4392 C CA . ARG A 1 573 ? 8.122 -12.171 -1.425 1.00 96.69 573 ARG A CA 1
ATOM 4393 C C . ARG A 1 573 ? 8.458 -12.166 -2.916 1.00 96.69 573 ARG A C 1
ATOM 4395 O O . ARG A 1 573 ? 8.009 -13.059 -3.621 1.00 96.69 573 ARG A O 1
ATOM 4402 N N . GLY A 1 574 ? 9.226 -11.188 -3.396 1.00 94.81 574 GLY A N 1
ATOM 4403 C CA . GLY A 1 574 ? 9.574 -11.035 -4.805 1.00 94.81 574 GLY A CA 1
ATOM 4404 C C . GLY A 1 574 ? 10.404 -12.207 -5.327 1.00 94.81 574 GLY A C 1
ATOM 4405 O O . GLY A 1 574 ? 11.588 -12.325 -5.023 1.00 94.81 574 GLY A O 1
ATOM 4406 N N . VAL A 1 575 ? 9.792 -13.060 -6.149 1.00 95.00 575 VAL A N 1
ATOM 4407 C CA . VAL A 1 575 ? 10.419 -14.268 -6.731 1.00 95.00 575 VAL A CA 1
ATOM 4408 C C . VAL A 1 575 ? 10.964 -14.046 -8.148 1.00 95.00 575 VAL A C 1
ATOM 4410 O O . VAL A 1 575 ? 11.538 -14.961 -8.741 1.00 95.00 575 VAL A O 1
ATOM 4413 N N . GLY A 1 576 ? 10.800 -12.838 -8.686 1.00 91.38 576 GLY A N 1
ATOM 4414 C CA . GLY A 1 576 ? 11.220 -12.433 -10.025 1.00 91.38 576 GLY A CA 1
ATOM 4415 C C . GLY A 1 576 ? 10.112 -11.676 -10.749 1.00 91.38 576 GLY A C 1
ATOM 4416 O O . GLY A 1 576 ? 9.092 -11.339 -10.153 1.00 91.38 576 GLY A O 1
ATOM 4417 N N . ARG A 1 577 ? 10.326 -11.436 -12.041 1.00 90.06 577 ARG A N 1
ATOM 4418 C CA . ARG A 1 577 ? 9.378 -10.759 -12.930 1.00 90.06 577 ARG A CA 1
ATOM 4419 C C . ARG A 1 577 ? 8.672 -11.773 -13.831 1.00 90.06 577 ARG A C 1
ATOM 4421 O O . ARG A 1 577 ? 9.296 -12.742 -14.262 1.00 90.06 577 ARG A O 1
ATOM 4428 N N . ARG A 1 578 ? 7.389 -11.560 -14.128 1.00 88.94 578 ARG A N 1
ATOM 4429 C CA . ARG A 1 578 ? 6.651 -12.291 -15.175 1.00 88.94 578 ARG A CA 1
ATOM 4430 C C . ARG A 1 578 ? 5.912 -11.297 -16.049 1.00 88.94 578 ARG A C 1
ATOM 4432 O O . ARG A 1 578 ? 4.847 -10.826 -15.675 1.00 88.94 578 ARG A O 1
ATOM 4439 N N . GLU A 1 579 ? 6.463 -10.971 -17.206 1.00 85.94 579 GLU A N 1
ATOM 4440 C CA . GLU A 1 579 ? 5.862 -9.973 -18.084 1.00 85.94 579 GLU A CA 1
ATOM 4441 C C . GLU A 1 579 ? 4.649 -10.547 -18.847 1.00 85.94 579 GLU A C 1
ATOM 4443 O O . GLU A 1 579 ? 4.759 -11.545 -19.563 1.00 85.94 579 GLU A O 1
ATOM 4448 N N . ALA A 1 580 ? 3.473 -9.919 -18.718 1.00 86.69 580 ALA A N 1
ATOM 4449 C CA . ALA A 1 580 ? 2.280 -10.327 -19.466 1.00 86.69 580 ALA A CA 1
ATOM 4450 C C . ALA A 1 580 ? 2.404 -10.046 -20.971 1.00 86.69 580 ALA A C 1
ATOM 4452 O O . ALA A 1 580 ? 1.842 -10.767 -21.801 1.00 86.69 580 ALA A O 1
ATOM 4453 N N . PHE A 1 581 ? 3.120 -8.979 -21.324 1.00 85.94 581 PHE A N 1
ATOM 4454 C CA . PHE A 1 581 ? 3.309 -8.538 -22.697 1.00 85.94 581 PHE A CA 1
ATOM 4455 C C . PHE A 1 581 ? 4.714 -8.033 -22.899 1.00 85.94 581 PHE A C 1
ATOM 4457 O O . PHE A 1 581 ? 5.110 -7.120 -22.185 1.00 85.94 581 PHE A O 1
ATOM 4464 N N . SER A 1 582 ? 5.378 -8.493 -23.947 1.00 84.62 582 SER A N 1
ATOM 4465 C CA . SER A 1 582 ? 6.663 -7.915 -24.302 1.00 84.62 582 SER A CA 1
ATOM 4466 C C . SER A 1 582 ? 6.527 -6.857 -25.388 1.00 84.62 582 SER A C 1
ATOM 4468 O O . SER A 1 582 ? 5.810 -7.051 -26.377 1.00 84.62 582 SER A O 1
ATOM 4470 N N . ASN A 1 583 ? 7.150 -5.703 -25.154 1.00 84.06 583 ASN A N 1
ATOM 4471 C CA . ASN A 1 583 ? 7.028 -4.511 -25.987 1.00 84.06 583 ASN A CA 1
ATOM 4472 C C . ASN A 1 583 ? 8.352 -4.235 -26.708 1.00 84.06 583 ASN A C 1
ATOM 4474 O O . ASN A 1 583 ? 9.365 -3.975 -26.063 1.00 84.06 583 ASN A O 1
ATOM 4478 N N . HIS A 1 584 ? 8.340 -4.187 -28.041 1.00 84.88 584 HIS A N 1
ATOM 4479 C CA . HIS A 1 584 ? 9.552 -3.939 -28.830 1.00 84.88 584 HIS A CA 1
ATOM 4480 C C . HIS A 1 584 ? 9.320 -2.875 -29.881 1.00 84.88 584 HIS A C 1
ATOM 4482 O O . HIS A 1 584 ? 8.396 -2.974 -30.684 1.00 84.88 584 HIS A O 1
ATOM 4488 N N . SER A 1 585 ? 10.176 -1.856 -29.882 1.00 87.69 585 SER A N 1
ATOM 4489 C CA . SER A 1 585 ? 10.133 -0.775 -30.864 1.00 87.69 585 SER A CA 1
ATOM 4490 C C . SER A 1 585 ? 11.221 -0.968 -31.910 1.00 87.69 585 SER A C 1
ATOM 4492 O O . SER A 1 585 ? 12.400 -1.077 -31.578 1.00 87.69 585 SER A O 1
ATOM 4494 N N . HIS A 1 586 ? 10.828 -0.962 -33.179 1.00 87.38 586 HIS A N 1
ATOM 4495 C CA . HIS A 1 586 ? 11.716 -1.159 -34.317 1.00 87.38 586 HIS A CA 1
ATOM 4496 C C . HIS A 1 586 ? 11.658 0.044 -35.247 1.00 87.38 586 HIS A C 1
ATOM 4498 O O . HIS A 1 586 ? 10.585 0.432 -35.705 1.00 87.38 586 HIS A O 1
ATOM 4504 N N . LEU A 1 587 ? 12.823 0.625 -35.531 1.00 91.88 587 LEU A N 1
ATOM 4505 C CA . LEU A 1 587 ? 12.961 1.642 -36.565 1.00 91.88 587 LEU A CA 1
ATOM 4506 C C . LEU A 1 587 ? 12.929 0.959 -37.935 1.00 91.88 587 LEU A C 1
ATOM 4508 O O . LEU A 1 587 ? 13.773 0.107 -38.220 1.00 91.88 587 LEU A O 1
ATOM 4512 N N . LEU A 1 588 ? 11.976 1.338 -38.782 1.00 93.69 588 LEU A N 1
ATOM 4513 C CA . LEU A 1 588 ? 11.871 0.805 -40.134 1.00 93.69 588 LEU A CA 1
ATOM 4514 C C . LEU A 1 588 ? 13.052 1.273 -40.988 1.00 93.69 588 LEU A C 1
ATOM 4516 O O . LEU A 1 588 ? 13.367 2.461 -41.040 1.00 93.69 588 LEU A O 1
ATOM 4520 N N . THR A 1 589 ? 13.697 0.334 -41.677 1.00 95.50 589 THR A N 1
ATOM 4521 C CA . THR A 1 589 ? 14.802 0.604 -42.615 1.00 95.50 589 THR A CA 1
ATOM 4522 C C . THR A 1 589 ? 14.357 0.589 -44.079 1.00 95.50 589 THR A C 1
ATOM 4524 O O . THR A 1 589 ? 15.170 0.830 -44.972 1.00 95.50 589 THR A O 1
ATOM 4527 N N . PHE A 1 590 ? 13.082 0.288 -44.322 1.00 96.44 590 PHE A N 1
ATOM 4528 C CA . PHE A 1 590 ? 12.426 0.275 -45.624 1.00 96.44 590 PHE A CA 1
ATOM 4529 C C . PHE A 1 590 ? 10.921 0.524 -45.449 1.00 96.44 590 PHE A C 1
ATOM 4531 O O . PHE A 1 590 ? 10.386 0.344 -44.355 1.00 96.44 590 PHE A O 1
ATOM 4538 N N . ASP A 1 591 ? 10.252 0.925 -46.530 1.00 96.81 591 ASP A N 1
ATOM 4539 C CA . ASP A 1 591 ? 8.802 1.121 -46.544 1.00 96.81 591 ASP A CA 1
ATOM 4540 C C . ASP A 1 591 ? 8.066 -0.223 -46.483 1.00 96.81 591 ASP A C 1
ATOM 4542 O O . ASP A 1 591 ? 8.287 -1.103 -47.318 1.00 96.81 591 ASP A O 1
ATOM 4546 N N . VAL A 1 592 ? 7.133 -0.364 -45.543 1.00 96.94 592 VAL A N 1
ATOM 4547 C CA . VAL A 1 592 ? 6.235 -1.523 -45.459 1.00 96.94 592 VAL A CA 1
ATOM 4548 C C . VAL A 1 592 ? 4.894 -1.121 -46.067 1.00 96.94 592 VAL A C 1
ATOM 4550 O O . VAL A 1 592 ? 4.011 -0.599 -45.387 1.00 96.94 592 VAL A O 1
ATOM 4553 N N . VAL A 1 593 ? 4.756 -1.298 -47.382 1.00 97.25 593 VAL A N 1
ATOM 4554 C CA . VAL A 1 593 ? 3.508 -0.999 -48.111 1.00 97.25 593 VAL A CA 1
ATOM 4555 C C . VAL A 1 593 ? 2.365 -1.924 -47.674 1.00 97.25 593 VAL A C 1
ATOM 4557 O O . VAL A 1 593 ? 2.606 -2.985 -47.099 1.00 97.25 593 VAL A O 1
ATOM 4560 N N . ASP A 1 594 ? 1.116 -1.542 -47.948 1.00 96.38 594 ASP A N 1
ATOM 4561 C CA . ASP A 1 594 ? -0.041 -2.407 -47.679 1.00 96.38 594 ASP A CA 1
ATOM 4562 C C . ASP A 1 594 ? 0.117 -3.776 -48.371 1.00 96.38 594 ASP A C 1
ATOM 4564 O O . ASP A 1 594 ? 0.485 -3.867 -49.545 1.00 96.38 594 ASP A O 1
ATOM 4568 N N . GLY A 1 595 ? -0.105 -4.847 -47.613 1.00 96.38 595 GLY A N 1
ATOM 4569 C CA . GLY A 1 595 ? 0.124 -6.234 -48.010 1.00 96.38 595 GLY A CA 1
ATOM 4570 C C . GLY A 1 595 ? 1.574 -6.725 -47.928 1.00 96.38 595 GLY A C 1
ATOM 4571 O O . GLY A 1 595 ? 1.794 -7.910 -48.176 1.00 96.38 595 GLY A O 1
ATOM 4572 N N . ALA A 1 596 ? 2.552 -5.871 -47.603 1.00 97.50 596 ALA A N 1
ATOM 4573 C CA . ALA A 1 596 ? 3.944 -6.280 -47.423 1.00 97.50 596 ALA A CA 1
ATOM 4574 C C . ALA A 1 596 ? 4.231 -6.788 -46.004 1.00 97.50 596 ALA A C 1
ATOM 4576 O O . ALA A 1 596 ? 3.562 -6.420 -45.035 1.00 97.50 596 ALA A O 1
ATOM 4577 N N . ASP A 1 597 ? 5.280 -7.602 -45.908 1.00 97.31 597 ASP A N 1
ATOM 4578 C CA . ASP A 1 597 ? 5.734 -8.220 -44.670 1.00 97.31 597 ASP A CA 1
ATOM 4579 C C . ASP A 1 597 ? 6.907 -7.456 -44.045 1.00 97.31 597 ASP A C 1
ATOM 4581 O O . ASP A 1 597 ? 7.886 -7.106 -44.709 1.00 97.31 597 ASP A O 1
ATOM 4585 N N . LEU A 1 598 ? 6.840 -7.286 -42.729 1.00 96.06 598 LEU A N 1
ATOM 4586 C CA . LEU A 1 598 ? 7.947 -6.913 -41.864 1.00 96.06 598 LEU A CA 1
ATOM 4587 C C . LEU A 1 598 ? 8.362 -8.137 -41.044 1.00 96.06 598 LEU A C 1
ATOM 4589 O O . LEU A 1 598 ? 7.622 -8.590 -40.171 1.00 96.06 598 LEU A O 1
ATOM 4593 N N . PHE A 1 599 ? 9.560 -8.659 -41.296 1.00 96.00 599 PHE A N 1
ATOM 4594 C CA . PHE A 1 599 ? 10.132 -9.724 -40.476 1.00 96.00 599 PHE A CA 1
ATOM 4595 C C . PHE A 1 599 ? 10.968 -9.145 -39.334 1.00 96.00 599 PHE A C 1
ATOM 4597 O O . PHE A 1 599 ? 11.892 -8.362 -39.565 1.00 96.00 599 PHE A O 1
ATOM 4604 N N . VAL A 1 600 ? 10.685 -9.586 -38.110 1.00 92.00 600 VAL A N 1
ATOM 4605 C CA . VAL A 1 600 ? 11.421 -9.213 -36.904 1.00 92.00 600 VAL A CA 1
ATOM 4606 C C . VAL A 1 600 ? 11.973 -10.474 -36.229 1.00 92.00 600 VAL A C 1
ATOM 4608 O O . VAL A 1 600 ? 11.204 -11.268 -35.678 1.00 92.00 600 VAL A O 1
ATOM 4611 N N . PRO A 1 601 ? 13.296 -10.709 -36.259 1.00 90.75 601 PRO A N 1
ATOM 4612 C CA . PRO A 1 601 ? 13.890 -11.861 -35.599 1.00 90.75 601 PRO A CA 1
ATOM 4613 C C . PRO A 1 601 ? 13.818 -11.757 -34.069 1.00 90.75 601 PRO A C 1
ATOM 4615 O O . PRO A 1 601 ? 13.953 -10.673 -33.505 1.00 90.75 601 PRO A O 1
ATOM 4618 N N . TYR A 1 602 ? 13.705 -12.896 -33.379 1.00 86.88 602 TYR A N 1
ATOM 4619 C CA . TYR A 1 602 ? 13.564 -12.916 -31.915 1.00 86.88 602 TYR A CA 1
ATOM 4620 C C . TYR A 1 602 ? 14.741 -12.311 -31.154 1.00 86.88 602 TYR A C 1
ATOM 4622 O O . TYR A 1 602 ? 14.549 -11.790 -30.064 1.00 86.88 602 TYR A O 1
ATOM 4630 N N . TRP A 1 603 ? 15.952 -12.331 -31.712 1.00 83.69 603 TRP A N 1
ATOM 4631 C CA . TRP A 1 603 ? 17.109 -11.700 -31.069 1.00 83.69 603 TRP A CA 1
ATOM 4632 C C . TRP A 1 603 ? 17.043 -10.164 -31.086 1.00 83.69 603 TRP A C 1
ATOM 4634 O O . TRP A 1 603 ? 17.754 -9.535 -30.314 1.00 83.69 603 TRP A O 1
ATOM 4644 N N . LEU A 1 604 ? 16.194 -9.560 -31.932 1.00 81.81 604 LEU A N 1
ATOM 4645 C CA . LEU A 1 604 ? 15.842 -8.135 -31.847 1.00 81.81 604 LEU A CA 1
ATOM 4646 C C . LEU A 1 604 ? 14.671 -7.875 -30.889 1.00 81.81 604 LEU A C 1
ATOM 4648 O O . LEU A 1 604 ? 14.490 -6.741 -30.459 1.00 81.81 604 LEU A O 1
ATOM 4652 N N . LEU A 1 605 ? 13.884 -8.910 -30.585 1.00 74.62 605 LEU A N 1
ATOM 4653 C CA . LEU A 1 605 ? 12.793 -8.896 -29.605 1.00 74.62 605 LEU A CA 1
ATOM 4654 C C . LEU A 1 605 ? 13.261 -9.351 -28.215 1.00 74.62 605 LEU A C 1
ATOM 4656 O O . LEU A 1 605 ? 12.482 -9.379 -27.279 1.00 74.62 605 LEU A O 1
ATOM 4660 N N . SER A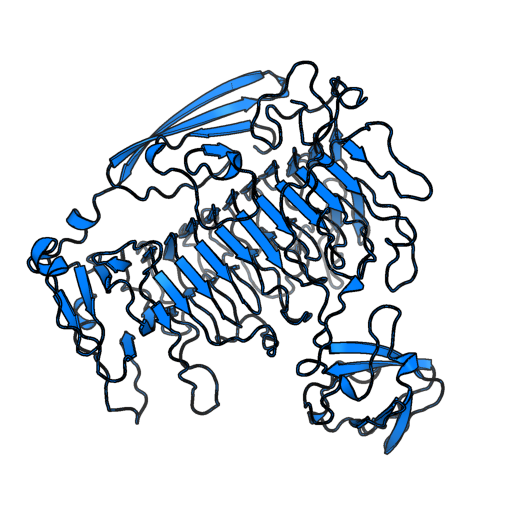 1 606 ? 14.511 -9.777 -28.071 1.00 68.62 606 SER A N 1
ATOM 4661 C CA . SER A 1 606 ? 15.064 -10.156 -26.777 1.00 68.62 606 SER A CA 1
ATOM 4662 C C . SER A 1 606 ? 15.901 -8.994 -26.274 1.00 68.62 606 SER A C 1
ATOM 4664 O O . SER A 1 606 ? 16.795 -8.529 -26.984 1.00 68.62 606 SER A O 1
ATOM 4666 N N . ASP A 1 607 ? 15.612 -8.516 -25.072 1.00 62.00 607 ASP A N 1
ATOM 4667 C CA . ASP A 1 607 ? 16.477 -7.568 -24.377 1.00 62.00 607 ASP A CA 1
ATOM 4668 C C . ASP A 1 607 ? 17.408 -8.319 -23.404 1.00 62.00 607 ASP A C 1
ATOM 4670 O O . ASP A 1 607 ? 17.506 -9.549 -23.413 1.00 62.00 607 ASP A O 1
ATOM 4674 N N . TRP A 1 608 ? 18.167 -7.585 -22.589 1.00 51.31 608 TRP A N 1
ATOM 4675 C CA . TRP A 1 608 ? 19.113 -8.171 -21.632 1.00 51.31 608 TRP A CA 1
ATOM 4676 C C . TRP A 1 608 ? 18.440 -9.002 -20.521 1.00 51.31 608 TRP A C 1
ATOM 4678 O O . TRP A 1 608 ? 19.141 -9.686 -19.771 1.00 51.31 608 TRP A O 1
ATOM 4688 N N . THR A 1 609 ? 17.113 -8.944 -20.411 1.00 52.66 609 THR A N 1
ATOM 4689 C CA . THR A 1 609 ? 16.298 -9.493 -19.320 1.00 52.66 609 THR A CA 1
ATOM 4690 C C . THR A 1 609 ? 15.231 -10.481 -19.810 1.00 52.66 609 THR A C 1
ATOM 4692 O O . THR A 1 609 ? 15.036 -11.525 -19.185 1.00 52.66 609 THR A O 1
ATOM 4695 N N . THR A 1 610 ? 14.658 -10.250 -20.989 1.00 62.00 610 THR A N 1
ATOM 4696 C CA . THR A 1 610 ? 13.536 -10.990 -21.565 1.00 62.00 610 THR A CA 1
ATOM 4697 C C . THR A 1 610 ? 14.000 -11.736 -22.812 1.00 62.00 610 THR A C 1
ATOM 4699 O O . THR A 1 610 ? 14.228 -11.146 -23.866 1.00 62.00 610 THR A O 1
ATOM 4702 N N . TYR A 1 611 ? 14.143 -13.059 -22.717 1.00 68.69 611 TYR A N 1
ATOM 4703 C CA . TYR A 1 611 ? 14.386 -13.905 -23.888 1.00 68.69 611 TYR A CA 1
ATOM 4704 C C . TYR A 1 611 ? 13.053 -14.353 -24.473 1.00 68.69 611 TYR A C 1
ATOM 4706 O O . TYR A 1 611 ? 12.408 -15.254 -23.933 1.00 68.69 611 TYR A O 1
ATOM 4714 N N . ILE A 1 612 ? 12.654 -13.755 -25.595 1.00 78.44 612 ILE A N 1
ATOM 4715 C CA . ILE A 1 612 ? 11.449 -14.182 -26.301 1.00 78.44 612 ILE A CA 1
ATOM 4716 C C . ILE A 1 612 ? 11.814 -15.248 -27.304 1.00 78.44 612 ILE A C 1
ATOM 4718 O O . ILE A 1 612 ? 12.620 -15.055 -28.209 1.00 78.44 612 ILE A O 1
ATOM 4722 N N . THR A 1 613 ? 11.146 -16.379 -27.177 1.00 82.81 613 THR A N 1
ATOM 4723 C CA . THR A 1 613 ? 11.129 -17.414 -28.196 1.00 82.81 613 THR A CA 1
ATOM 4724 C C . THR A 1 613 ? 9.689 -17.708 -28.574 1.00 82.81 613 THR A C 1
ATOM 4726 O O . THR A 1 613 ? 8.755 -17.378 -27.842 1.00 82.81 613 THR A O 1
ATOM 4729 N N . ARG A 1 614 ? 9.491 -18.425 -29.680 1.00 83.62 614 ARG A N 1
ATOM 4730 C CA . ARG A 1 614 ? 8.174 -18.948 -30.065 1.00 83.62 614 ARG A CA 1
ATOM 4731 C C . ARG A 1 614 ? 7.475 -19.704 -28.925 1.00 83.62 614 ARG A C 1
ATOM 4733 O O . ARG A 1 614 ? 6.254 -19.653 -28.797 1.00 83.62 614 ARG A O 1
ATOM 4740 N N . ALA A 1 615 ? 8.241 -20.383 -28.067 1.00 84.69 615 ALA A N 1
ATOM 4741 C CA . ALA A 1 615 ? 7.697 -21.114 -26.928 1.00 84.69 615 ALA A CA 1
ATOM 4742 C C . ALA A 1 615 ? 7.011 -20.199 -25.902 1.00 84.69 615 ALA A C 1
ATOM 4744 O O . ALA A 1 615 ? 6.138 -20.675 -25.191 1.00 84.69 615 ALA A O 1
ATOM 4745 N N . ASN A 1 616 ? 7.334 -18.906 -25.857 1.00 82.69 616 ASN A N 1
ATOM 4746 C CA . ASN A 1 616 ? 6.744 -17.932 -24.933 1.00 82.69 616 ASN A CA 1
ATOM 4747 C C . ASN A 1 616 ? 5.470 -17.270 -25.478 1.00 82.69 616 ASN A C 1
ATOM 4749 O O . ASN A 1 616 ? 4.826 -16.506 -24.768 1.00 82.69 616 ASN A O 1
ATOM 4753 N N . ILE A 1 617 ? 5.095 -17.559 -26.726 1.00 84.75 617 ILE A N 1
ATOM 4754 C CA . ILE A 1 617 ? 4.038 -16.839 -27.435 1.00 84.75 617 ILE A CA 1
ATOM 4755 C C . ILE A 1 617 ? 2.836 -17.754 -27.642 1.00 84.75 617 ILE A C 1
ATOM 4757 O O . ILE A 1 617 ? 2.961 -18.900 -28.085 1.00 84.75 617 ILE A O 1
ATOM 4761 N N . LYS A 1 618 ? 1.643 -17.230 -27.369 1.00 85.12 618 LYS A N 1
ATOM 4762 C CA . LYS A 1 618 ? 0.392 -17.822 -27.842 1.00 85.12 618 LYS A CA 1
ATOM 4763 C C . LYS A 1 618 ? 0.045 -17.193 -29.187 1.00 85.12 618 LYS A C 1
ATOM 4765 O O . LYS A 1 618 ? -0.468 -16.085 -29.249 1.00 85.12 618 LYS A O 1
ATOM 4770 N N . GLU A 1 619 ? 0.364 -17.884 -30.278 1.00 84.56 619 GLU A N 1
ATOM 4771 C CA . GLU A 1 619 ? 0.266 -17.318 -31.636 1.00 84.56 619 GLU A CA 1
ATOM 4772 C C . GLU A 1 619 ? -1.140 -16.803 -31.975 1.00 84.56 619 GLU A C 1
ATOM 4774 O O . GLU A 1 619 ? -1.284 -15.728 -32.541 1.00 84.56 619 GLU A O 1
ATOM 4779 N N . ALA A 1 620 ? -2.178 -17.535 -31.561 1.00 83.25 620 ALA A N 1
ATOM 4780 C CA . ALA A 1 620 ? -3.579 -17.185 -31.797 1.00 83.25 620 ALA A CA 1
ATOM 4781 C C . ALA A 1 620 ? -4.173 -16.233 -30.737 1.00 83.25 620 ALA A C 1
ATOM 4783 O O . ALA A 1 620 ? -5.391 -16.192 -30.563 1.00 83.25 620 ALA A O 1
ATOM 4784 N N . ASP A 1 621 ? -3.344 -15.517 -29.973 1.00 83.88 621 ASP A N 1
ATOM 4785 C CA . ASP A 1 621 ? -3.835 -14.567 -28.976 1.00 83.88 621 ASP A CA 1
ATOM 4786 C C . ASP A 1 621 ? -4.333 -13.279 -29.644 1.00 83.88 621 ASP A C 1
ATOM 4788 O O . ASP A 1 621 ? -3.605 -12.591 -30.356 1.00 83.88 621 ASP A O 1
ATOM 4792 N N . SER A 1 622 ? -5.589 -12.924 -29.389 1.00 84.31 622 SER A N 1
ATOM 4793 C CA . SER A 1 622 ? -6.207 -11.720 -29.945 1.00 84.31 622 SER A CA 1
ATOM 4794 C C . SER A 1 622 ? -5.659 -10.416 -29.353 1.00 84.31 622 SER A C 1
ATOM 4796 O O . SER A 1 622 ? -6.038 -9.341 -29.811 1.00 84.31 622 SER A O 1
ATOM 4798 N N . ARG A 1 623 ? -4.821 -10.490 -28.311 1.00 85.31 623 ARG A N 1
ATOM 4799 C CA . ARG A 1 623 ? -4.278 -9.335 -27.580 1.00 85.31 623 ARG A CA 1
ATOM 4800 C C . ARG A 1 623 ? -2.905 -8.886 -28.084 1.00 85.31 623 ARG A C 1
ATOM 4802 O O . ARG A 1 623 ? -2.349 -7.947 -27.516 1.00 85.31 623 ARG A O 1
ATOM 4809 N N . HIS A 1 624 ? -2.352 -9.521 -29.122 1.00 88.94 624 HIS A N 1
ATOM 4810 C CA . HIS A 1 624 ? -1.188 -8.974 -29.830 1.00 88.94 624 HIS A CA 1
ATOM 4811 C C . HIS A 1 624 ? -1.537 -7.590 -30.390 1.00 88.94 624 HIS A C 1
ATOM 4813 O O . HIS A 1 624 ? -2.605 -7.424 -30.987 1.00 88.94 624 HIS A O 1
ATOM 4819 N N . ARG A 1 625 ? -0.660 -6.598 -30.188 1.00 89.88 625 ARG A N 1
ATOM 4820 C CA . ARG A 1 625 ? -0.890 -5.210 -30.624 1.00 89.88 625 ARG A CA 1
ATOM 4821 C C . ARG A 1 625 ? 0.230 -4.676 -31.501 1.00 89.88 625 ARG A C 1
ATOM 4823 O O . ARG A 1 625 ? 1.388 -5.071 -31.366 1.00 89.88 625 ARG A O 1
ATOM 4830 N N . LEU A 1 626 ? -0.127 -3.701 -32.328 1.00 89.25 626 LEU A N 1
ATOM 4831 C CA . LEU A 1 626 ? 0.790 -2.905 -33.128 1.00 89.25 626 LEU A CA 1
ATOM 4832 C C . LEU A 1 626 ? 0.503 -1.409 -32.922 1.00 89.25 626 LEU A C 1
ATOM 4834 O O . LEU A 1 626 ? -0.644 -0.961 -33.013 1.00 89.25 626 LEU A O 1
ATOM 4838 N N . ASP A 1 627 ? 1.547 -0.640 -32.632 1.00 88.00 627 ASP A N 1
ATOM 4839 C CA . ASP A 1 627 ? 1.539 0.823 -32.590 1.00 88.00 627 ASP A CA 1
ATOM 4840 C C . ASP A 1 627 ? 2.481 1.347 -33.681 1.00 88.00 627 ASP A C 1
ATOM 4842 O O . ASP A 1 627 ? 3.608 0.872 -33.826 1.00 88.00 627 ASP A O 1
ATOM 4846 N N . THR A 1 628 ? 2.006 2.291 -34.486 1.00 83.69 628 THR A N 1
ATOM 4847 C CA . THR A 1 628 ? 2.757 2.883 -35.597 1.00 83.69 628 THR A CA 1
ATOM 4848 C C . THR A 1 628 ? 2.570 4.398 -35.591 1.00 83.69 628 THR A C 1
ATOM 4850 O O . THR A 1 628 ? 1.701 4.943 -34.908 1.00 83.69 628 THR A O 1
ATOM 4853 N N . ALA A 1 629 ? 3.338 5.115 -36.413 1.00 79.50 629 ALA A N 1
ATOM 4854 C CA . ALA A 1 629 ? 3.116 6.549 -36.613 1.00 79.50 629 ALA A CA 1
ATOM 4855 C C . ALA A 1 629 ? 1.706 6.888 -37.156 1.00 79.50 629 ALA A C 1
ATOM 4857 O O . ALA A 1 629 ? 1.255 8.024 -37.004 1.00 79.50 629 ALA A O 1
ATOM 4858 N N . TYR A 1 630 ? 1.004 5.922 -37.761 1.00 77.06 630 TYR A N 1
ATOM 4859 C CA . TYR A 1 630 ? -0.256 6.128 -38.485 1.00 77.06 630 TYR A CA 1
ATOM 4860 C C . TYR A 1 630 ? -1.492 5.705 -37.685 1.00 77.06 630 TYR A C 1
ATOM 4862 O O . TYR A 1 630 ? -2.585 6.223 -37.909 1.00 77.06 630 TYR A O 1
ATOM 4870 N N . PHE A 1 631 ? -1.333 4.794 -36.726 1.00 76.31 631 PHE A N 1
ATOM 4871 C CA . PHE A 1 631 ? -2.392 4.391 -35.808 1.00 76.31 631 PHE A CA 1
ATOM 4872 C C . PHE A 1 631 ? -1.804 3.981 -34.464 1.00 76.31 631 PHE A C 1
ATOM 4874 O O . PHE A 1 631 ? -0.790 3.292 -34.394 1.00 76.31 631 PHE A O 1
ATOM 4881 N N . ARG A 1 632 ? -2.486 4.369 -33.384 1.00 75.06 632 ARG A N 1
ATOM 4882 C CA . ARG A 1 632 ? -2.081 4.007 -32.026 1.00 75.06 632 ARG A CA 1
ATOM 4883 C C . ARG A 1 632 ? -2.833 2.777 -31.549 1.00 75.06 632 ARG A C 1
ATOM 4885 O O . ARG A 1 632 ? -4.062 2.769 -31.591 1.00 75.06 632 ARG A O 1
ATOM 4892 N N . LYS A 1 633 ? -2.089 1.799 -31.024 1.00 76.56 633 LYS A N 1
ATOM 4893 C CA . LYS A 1 633 ? -2.597 0.648 -30.254 1.00 76.56 633 LYS A CA 1
ATOM 4894 C C . LYS A 1 633 ? -3.727 -0.125 -30.948 1.00 76.56 633 LYS A C 1
ATOM 4896 O O . LYS A 1 633 ? -4.824 -0.240 -30.403 1.00 76.56 633 LYS A O 1
ATOM 4901 N N . LYS A 1 634 ? -3.472 -0.654 -32.144 1.00 83.38 634 LYS A N 1
ATOM 4902 C CA . LYS A 1 634 ? -4.411 -1.578 -32.792 1.00 83.38 634 LYS A CA 1
ATOM 4903 C C . LYS A 1 634 ? -4.131 -3.005 -32.339 1.00 83.38 634 LYS A C 1
ATOM 4905 O O . LYS A 1 634 ? -2.981 -3.433 -32.337 1.00 83.38 634 LYS A O 1
ATOM 4910 N N . ASP A 1 635 ? -5.183 -3.726 -31.971 1.00 83.19 635 ASP A N 1
ATOM 4911 C CA . ASP A 1 635 ? -5.118 -5.158 -31.663 1.00 83.19 635 ASP A CA 1
ATOM 4912 C C . ASP A 1 635 ? -5.227 -5.965 -32.966 1.00 83.19 635 ASP A C 1
ATOM 4914 O O . ASP A 1 635 ? -5.780 -5.470 -33.952 1.00 83.19 635 ASP A O 1
ATOM 4918 N N . ILE A 1 636 ? -4.740 -7.209 -32.993 1.00 83.69 636 ILE A N 1
ATOM 4919 C CA . ILE A 1 636 ? -4.736 -8.056 -34.208 1.00 83.69 636 ILE A CA 1
ATOM 4920 C C . ILE A 1 636 ? -6.143 -8.283 -34.790 1.00 83.69 636 ILE A C 1
ATOM 4922 O O . ILE A 1 636 ? -6.315 -8.514 -35.982 1.00 83.69 636 ILE A O 1
ATOM 4926 N N . THR A 1 637 ? -7.182 -8.147 -33.963 1.00 85.00 637 THR A N 1
ATOM 4927 C CA . THR A 1 637 ? -8.592 -8.240 -34.371 1.00 85.00 637 THR A CA 1
ATOM 4928 C C . THR A 1 637 ? -9.093 -7.027 -35.154 1.00 85.00 637 THR A C 1
ATOM 4930 O O . THR A 1 637 ? -10.175 -7.089 -35.733 1.00 85.00 637 THR A O 1
ATOM 4933 N N . SER A 1 638 ? -8.328 -5.931 -35.197 1.00 86.19 638 SER A N 1
ATOM 4934 C CA . SER A 1 638 ? -8.653 -4.746 -36.001 1.00 86.19 638 SER A CA 1
ATOM 4935 C C . SER A 1 638 ? -8.668 -5.031 -37.502 1.00 86.19 638 SER A C 1
ATOM 4937 O O . SER A 1 638 ? -9.344 -4.319 -38.240 1.00 86.19 638 SER A O 1
ATOM 4939 N N . GLY A 1 639 ? -7.927 -6.053 -37.946 1.00 89.06 639 GLY A N 1
ATOM 4940 C CA . GLY A 1 639 ? -7.688 -6.329 -39.359 1.00 89.06 639 GLY A CA 1
ATOM 4941 C C . GLY A 1 639 ? -6.672 -5.389 -40.016 1.00 89.06 639 GLY A C 1
ATOM 4942 O O . GLY A 1 639 ? -6.404 -5.564 -41.196 1.00 89.06 639 GLY A O 1
ATOM 4943 N N . ASP A 1 640 ? -6.084 -4.437 -39.275 1.00 90.62 640 ASP A N 1
ATOM 4944 C CA . ASP A 1 640 ? -5.091 -3.477 -39.792 1.00 90.62 640 ASP A CA 1
ATOM 4945 C C . ASP A 1 640 ? -3.688 -4.103 -39.958 1.00 90.62 640 ASP A C 1
ATOM 4947 O O . ASP A 1 640 ? -2.793 -3.516 -40.572 1.00 90.62 640 ASP A O 1
ATOM 4951 N N . PHE A 1 641 ? -3.476 -5.303 -39.415 1.00 94.06 641 PHE A N 1
ATOM 4952 C CA . PHE A 1 641 ? -2.269 -6.103 -39.594 1.00 94.06 641 PHE A CA 1
ATOM 4953 C C . PHE A 1 641 ? -2.546 -7.585 -39.305 1.00 94.06 641 PHE A C 1
ATOM 4955 O O . PHE A 1 641 ? -3.518 -7.933 -38.635 1.00 94.06 641 PHE A O 1
ATOM 4962 N N . GLU A 1 642 ? -1.651 -8.454 -39.767 1.00 94.88 642 GLU A N 1
ATOM 4963 C CA . GLU A 1 642 ? -1.595 -9.872 -39.393 1.00 94.88 642 GLU A CA 1
ATOM 4964 C C . GLU A 1 642 ? -0.243 -10.166 -38.735 1.00 94.88 642 GLU A C 1
ATOM 4966 O O . GLU A 1 642 ? 0.756 -9.518 -39.046 1.00 94.88 642 GLU A O 1
ATOM 4971 N N . MET A 1 643 ? -0.194 -11.146 -37.832 1.00 94.69 643 MET A N 1
ATOM 4972 C CA . MET A 1 643 ? 1.057 -11.639 -37.253 1.00 94.69 643 MET A CA 1
ATOM 4973 C C . MET A 1 643 ? 1.148 -13.150 -37.415 1.00 94.69 643 MET A C 1
ATOM 4975 O O . MET A 1 643 ? 0.189 -13.876 -37.155 1.00 94.69 643 MET A O 1
ATOM 4979 N N . SER A 1 644 ? 2.323 -13.626 -37.810 1.00 94.19 644 SER A N 1
ATOM 4980 C CA . SER A 1 644 ? 2.665 -15.045 -37.810 1.00 94.19 644 SER A CA 1
ATOM 4981 C C . SER A 1 644 ? 4.015 -15.263 -37.139 1.00 94.19 644 SER A C 1
ATOM 4983 O O . SER A 1 644 ? 4.900 -14.406 -37.184 1.00 94.19 644 SER A O 1
ATOM 4985 N N . PHE A 1 645 ? 4.177 -16.417 -36.497 1.00 93.25 645 PHE A N 1
ATOM 4986 C CA . PHE A 1 645 ? 5.351 -16.719 -35.687 1.00 93.25 645 PHE A CA 1
ATOM 4987 C C . PHE A 1 645 ? 6.070 -17.946 -36.247 1.00 93.25 645 PHE A C 1
ATOM 4989 O O . PHE A 1 645 ? 5.478 -18.999 -36.480 1.00 93.25 645 PHE A O 1
ATOM 4996 N N . SER A 1 646 ? 7.370 -17.798 -36.472 1.00 93.56 646 SER A N 1
ATOM 4997 C CA . SER A 1 646 ? 8.286 -18.874 -36.857 1.00 93.56 646 SER A CA 1
ATOM 4998 C C . SER A 1 646 ? 9.226 -19.188 -35.695 1.00 93.56 646 SER A C 1
ATOM 5000 O O . SER A 1 646 ? 9.172 -18.534 -34.653 1.00 93.56 646 SER A O 1
ATOM 5002 N N . ASP A 1 647 ? 10.124 -20.156 -35.865 1.00 90.31 647 ASP A N 1
ATOM 5003 C CA . ASP A 1 647 ? 11.138 -20.472 -34.850 1.00 90.31 647 ASP A CA 1
ATOM 5004 C C . ASP A 1 647 ? 12.250 -19.406 -34.779 1.00 90.31 647 ASP A C 1
ATOM 5006 O O . ASP A 1 647 ? 12.949 -19.305 -33.774 1.00 90.31 647 ASP A O 1
ATOM 5010 N N . THR A 1 648 ? 12.403 -18.580 -35.821 1.00 92.00 648 THR A N 1
ATOM 5011 C CA . THR A 1 648 ? 13.463 -17.559 -35.920 1.00 92.00 648 THR A CA 1
ATOM 5012 C C . THR A 1 648 ? 12.992 -16.135 -35.628 1.00 92.00 648 THR A C 1
ATOM 5014 O O . THR A 1 648 ? 13.815 -15.252 -35.382 1.00 92.00 648 THR A O 1
ATOM 5017 N N . GLY A 1 649 ? 11.685 -15.887 -35.676 1.00 92.44 649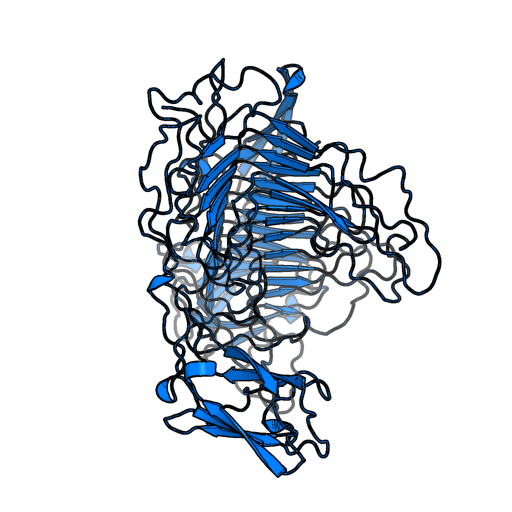 GLY A N 1
ATOM 5018 C CA . GLY A 1 649 ? 11.115 -14.556 -35.499 1.00 92.44 649 GLY A CA 1
ATOM 5019 C C . GLY A 1 649 ? 9.641 -14.479 -35.861 1.00 92.44 649 GLY A C 1
ATOM 5020 O O . GLY A 1 649 ? 8.998 -15.492 -36.149 1.00 92.44 649 GLY A O 1
ATOM 5021 N N . MET A 1 650 ? 9.135 -13.257 -35.888 1.00 94.31 650 MET A N 1
ATOM 5022 C CA . MET A 1 650 ? 7.756 -12.920 -36.208 1.00 94.31 650 MET A CA 1
ATOM 5023 C C . MET A 1 650 ? 7.687 -12.211 -37.563 1.00 94.31 650 MET A C 1
ATOM 5025 O O . MET A 1 650 ? 8.551 -11.399 -37.886 1.00 94.31 650 MET A O 1
ATOM 5029 N N . THR A 1 651 ? 6.644 -12.494 -38.336 1.00 96.19 651 THR A N 1
ATOM 5030 C CA . THR A 1 651 ? 6.304 -11.749 -39.552 1.00 96.19 651 THR A CA 1
ATOM 5031 C C . THR A 1 651 ? 5.028 -10.964 -39.300 1.00 96.19 651 THR A C 1
ATOM 5033 O O . THR A 1 651 ? 4.029 -11.549 -38.881 1.00 96.19 651 THR A O 1
ATOM 5036 N N . ILE A 1 652 ? 5.071 -9.658 -39.547 1.00 95.75 652 ILE A N 1
ATOM 5037 C CA . ILE A 1 652 ? 3.930 -8.749 -39.450 1.00 95.75 652 ILE A CA 1
ATOM 5038 C C . ILE A 1 652 ? 3.546 -8.330 -40.863 1.00 95.75 652 ILE A C 1
ATOM 5040 O O . ILE A 1 652 ? 4.340 -7.678 -41.537 1.00 95.75 652 ILE A O 1
ATOM 5044 N N . THR A 1 653 ? 2.343 -8.667 -41.305 1.00 97.06 653 THR A N 1
ATOM 5045 C CA . THR A 1 653 ? 1.838 -8.232 -42.610 1.00 97.06 653 THR A CA 1
ATOM 5046 C C . THR A 1 653 ? 1.020 -6.964 -42.424 1.00 97.06 653 THR A C 1
ATOM 5048 O O . THR A 1 653 ? 0.059 -6.951 -41.652 1.00 97.06 653 THR A O 1
ATOM 5051 N N . ASN A 1 654 ? 1.383 -5.890 -43.122 1.00 96.75 654 ASN A N 1
ATOM 5052 C CA . ASN A 1 654 ? 0.616 -4.648 -43.105 1.00 96.75 654 ASN A CA 1
ATOM 5053 C C . ASN A 1 654 ? -0.725 -4.849 -43.834 1.00 96.75 654 ASN A C 1
ATOM 5055 O O . ASN A 1 654 ? -0.739 -5.307 -44.975 1.00 96.75 654 ASN A O 1
ATOM 5059 N N . ARG A 1 655 ? -1.847 -4.517 -43.188 1.00 96.06 655 ARG A N 1
ATOM 5060 C CA . ARG A 1 655 ? -3.204 -4.548 -43.771 1.00 96.06 655 ARG A CA 1
ATOM 5061 C C . ARG A 1 655 ? -3.954 -3.228 -43.567 1.00 96.06 655 ARG A C 1
ATOM 5063 O O . ARG A 1 655 ? -5.172 -3.162 -43.703 1.00 96.06 655 ARG A O 1
ATOM 5070 N N . SER A 1 656 ? -3.232 -2.181 -43.180 1.00 92.88 656 SER A N 1
ATOM 5071 C CA . SER A 1 656 ? -3.816 -0.918 -42.730 1.00 92.88 656 SER A CA 1
ATOM 5072 C C . SER A 1 656 ? -4.279 -0.019 -43.880 1.00 92.88 656 SER A C 1
ATOM 5074 O O . SER A 1 656 ? -4.860 1.039 -43.638 1.00 92.88 656 SER A O 1
ATOM 5076 N N . GLY A 1 657 ? -3.998 -0.391 -45.136 1.00 94.06 657 GLY A N 1
ATOM 5077 C CA . GLY A 1 657 ? -4.278 0.437 -46.310 1.00 94.06 657 GLY A CA 1
ATOM 5078 C C . GLY A 1 657 ? -3.351 1.650 -46.466 1.00 94.06 657 GLY A C 1
ATOM 5079 O O . GLY A 1 657 ? -3.542 2.443 -47.388 1.00 94.06 657 GLY A O 1
ATOM 5080 N N . VAL A 1 658 ? -2.347 1.807 -45.594 1.00 93.94 658 VAL A N 1
ATOM 5081 C CA . VAL A 1 658 ? -1.332 2.871 -45.654 1.00 93.94 658 VAL A CA 1
ATOM 5082 C C . VAL A 1 658 ? 0.074 2.280 -45.613 1.00 93.94 658 VAL A C 1
ATOM 5084 O O . VAL A 1 658 ? 0.314 1.272 -44.956 1.00 93.94 658 VAL A O 1
ATOM 5087 N N . THR A 1 659 ? 1.023 2.911 -46.303 1.00 95.44 659 THR A N 1
ATOM 5088 C CA . THR A 1 659 ? 2.442 2.532 -46.237 1.00 95.44 659 THR A CA 1
ATOM 5089 C C . THR A 1 659 ? 3.044 2.977 -44.911 1.00 95.44 659 THR A C 1
ATOM 5091 O O . THR A 1 659 ? 2.909 4.142 -44.542 1.00 95.44 659 THR A O 1
ATOM 5094 N N . TRP A 1 660 ? 3.746 2.079 -44.219 1.00 95.06 660 TRP A N 1
ATOM 5095 C CA . TRP A 1 660 ? 4.577 2.463 -43.080 1.00 95.06 660 TRP A CA 1
ATOM 5096 C C . TRP A 1 660 ? 5.943 2.904 -43.597 1.00 95.06 660 TRP A C 1
ATOM 5098 O O . TRP A 1 660 ? 6.706 2.082 -44.101 1.00 95.06 660 TRP A O 1
ATOM 5108 N N . GLU A 1 661 ? 6.227 4.201 -43.533 1.00 96.31 661 GLU A N 1
ATOM 5109 C CA . GLU A 1 661 ? 7.424 4.772 -44.150 1.00 96.31 661 GLU A CA 1
ATOM 5110 C C . GLU A 1 661 ? 8.704 4.410 -43.386 1.00 96.31 661 GLU A C 1
ATOM 5112 O O . GLU A 1 661 ? 8.743 4.349 -42.150 1.00 96.31 661 GLU A O 1
ATOM 5117 N N . THR A 1 662 ? 9.788 4.229 -44.135 1.00 96.44 662 THR A N 1
ATOM 5118 C CA . THR A 1 662 ? 11.140 4.108 -43.595 1.00 96.44 662 THR A CA 1
ATOM 5119 C C . THR A 1 662 ? 11.476 5.271 -42.655 1.00 96.44 662 THR A C 1
ATOM 5121 O O . THR A 1 662 ? 11.095 6.420 -42.874 1.00 96.44 662 THR A O 1
ATOM 5124 N N . GLY A 1 663 ? 12.238 4.995 -41.598 1.00 93.62 663 GLY A N 1
ATOM 5125 C CA . GLY A 1 663 ? 12.611 5.989 -40.591 1.00 93.62 663 GLY A CA 1
ATOM 5126 C C . GLY A 1 663 ? 11.535 6.267 -39.535 1.00 93.62 663 GLY A C 1
ATOM 5127 O O . GLY A 1 663 ? 11.775 7.075 -38.638 1.00 93.62 663 GLY A O 1
ATOM 5128 N N . THR A 1 664 ? 10.386 5.588 -39.589 1.00 92.69 664 THR A N 1
ATOM 5129 C CA . THR A 1 664 ? 9.384 5.601 -38.511 1.00 92.69 664 THR A CA 1
ATOM 5130 C C . THR A 1 664 ? 9.556 4.404 -37.572 1.00 92.69 664 THR A C 1
ATOM 5132 O O . THR A 1 664 ? 10.151 3.388 -37.939 1.00 92.69 664 THR A O 1
ATOM 5135 N N . TYR A 1 665 ? 9.068 4.529 -36.335 1.00 90.69 665 TYR A N 1
ATOM 5136 C CA . TYR A 1 665 ? 9.033 3.417 -35.385 1.00 90.69 665 TYR A CA 1
ATOM 5137 C C . TYR A 1 665 ? 7.727 2.632 -35.504 1.00 90.69 665 TYR A C 1
ATOM 5139 O O . TYR A 1 665 ? 6.642 3.212 -35.590 1.00 90.69 665 TYR A O 1
ATOM 5147 N N . VAL A 1 666 ? 7.856 1.311 -35.429 1.00 90.44 666 VAL A N 1
ATOM 5148 C CA . VAL A 1 666 ? 6.762 0.369 -35.207 1.00 90.44 666 VAL A CA 1
ATOM 5149 C C . VAL A 1 666 ? 7.002 -0.313 -33.868 1.00 90.44 666 VAL A C 1
ATOM 5151 O O . VAL A 1 666 ? 8.047 -0.933 -33.666 1.00 90.44 666 VAL A O 1
ATOM 5154 N N . THR A 1 667 ? 6.050 -0.195 -32.950 1.00 90.38 667 THR A N 1
ATOM 5155 C CA . THR A 1 667 ? 6.088 -0.875 -31.657 1.00 90.38 667 THR A CA 1
ATOM 5156 C C . THR A 1 667 ? 5.146 -2.066 -31.678 1.00 90.38 667 THR A C 1
ATOM 5158 O O . THR A 1 667 ? 3.940 -1.934 -31.872 1.00 90.38 667 THR A O 1
ATOM 5161 N N . VAL A 1 668 ? 5.707 -3.246 -31.463 1.00 88.88 668 VAL A N 1
ATOM 5162 C CA . VAL A 1 668 ? 4.980 -4.507 -31.378 1.00 88.88 668 VAL A CA 1
ATOM 5163 C C . VAL A 1 668 ? 4.782 -4.841 -29.911 1.00 88.88 668 VAL A C 1
ATOM 5165 O O . VAL A 1 668 ? 5.733 -4.789 -29.133 1.00 88.88 668 VAL A O 1
ATOM 5168 N N . ARG A 1 669 ? 3.563 -5.230 -29.546 1.00 88.69 669 ARG A N 1
ATOM 5169 C CA . ARG A 1 669 ? 3.249 -5.800 -28.239 1.00 88.69 669 ARG A CA 1
ATOM 5170 C C . ARG A 1 669 ? 2.829 -7.254 -28.403 1.00 88.69 669 ARG A C 1
ATOM 5172 O O . ARG A 1 669 ? 1.764 -7.523 -28.955 1.00 88.69 669 ARG A O 1
ATOM 5179 N N . ILE A 1 670 ? 3.648 -8.175 -27.907 1.00 88.44 670 ILE A N 1
ATOM 5180 C CA . ILE A 1 670 ? 3.422 -9.619 -28.009 1.00 88.44 670 ILE A CA 1
ATOM 5181 C C . ILE A 1 670 ? 2.835 -10.118 -26.690 1.00 88.44 670 ILE A C 1
ATOM 5183 O O . ILE A 1 670 ? 3.432 -9.930 -25.634 1.00 88.44 670 ILE A O 1
ATOM 5187 N N . ALA A 1 671 ? 1.663 -10.748 -26.738 1.00 87.69 671 ALA A N 1
ATOM 5188 C CA . ALA A 1 671 ? 1.033 -11.357 -25.573 1.00 87.69 671 ALA A CA 1
ATOM 5189 C C . ALA A 1 671 ? 1.759 -12.652 -25.165 1.00 87.69 671 ALA A C 1
ATOM 5191 O O . ALA A 1 671 ? 1.841 -13.609 -25.943 1.00 87.69 671 ALA A O 1
ATOM 5192 N N . CYS A 1 672 ? 2.232 -12.683 -23.917 1.00 86.06 672 CYS A N 1
ATOM 5193 C CA . CYS A 1 672 ? 2.977 -13.797 -23.319 1.00 86.06 672 CYS A CA 1
ATOM 5194 C C . CYS A 1 672 ? 2.211 -14.490 -22.179 1.00 86.06 672 CYS A C 1
ATOM 5196 O O . CYS A 1 672 ? 2.710 -15.449 -21.615 1.00 86.06 672 CYS A O 1
ATOM 5198 N N . ILE A 1 673 ? 1.005 -14.030 -21.845 1.00 81.75 673 ILE A N 1
ATOM 5199 C CA . ILE A 1 673 ? 0.201 -14.356 -20.646 1.00 81.75 673 ILE A CA 1
ATOM 5200 C C . ILE A 1 673 ? 0.239 -15.842 -20.251 1.00 81.75 673 ILE A C 1
ATOM 5202 O O . ILE A 1 673 ? 0.722 -16.178 -19.174 1.00 81.75 673 ILE A O 1
ATOM 5206 N N . ASP A 1 674 ? -0.156 -16.742 -21.153 1.00 79.25 674 ASP A N 1
ATOM 5207 C CA . ASP A 1 674 ? -0.254 -18.183 -20.866 1.00 79.25 674 ASP A CA 1
ATOM 5208 C C . ASP A 1 674 ? 1.115 -18.894 -20.785 1.00 79.25 674 ASP A C 1
ATOM 5210 O O . ASP A 1 674 ? 1.191 -20.093 -20.515 1.00 79.25 674 ASP A O 1
ATOM 5214 N N . ARG A 1 675 ? 2.208 -18.198 -21.120 1.00 80.94 675 ARG A N 1
ATOM 5215 C CA . ARG A 1 675 ? 3.561 -18.763 -21.265 1.00 80.94 675 ARG A CA 1
ATOM 5216 C C . ARG A 1 675 ? 4.664 -17.836 -20.735 1.00 80.94 675 ARG A C 1
ATOM 5218 O O . ARG A 1 675 ? 5.836 -18.001 -21.092 1.00 80.94 675 ARG A O 1
ATOM 5225 N N . ALA A 1 676 ? 4.297 -16.874 -19.890 1.00 83.06 676 ALA A N 1
ATOM 5226 C CA . ALA A 1 676 ? 5.206 -15.879 -19.343 1.00 83.06 676 ALA A CA 1
ATOM 5227 C C . ALA A 1 676 ? 6.185 -16.571 -18.393 1.00 83.06 676 ALA A C 1
ATOM 5229 O O . ALA A 1 676 ? 5.795 -17.077 -17.333 1.00 83.06 676 ALA A O 1
ATOM 5230 N N . ALA A 1 677 ? 7.453 -16.622 -18.797 1.00 84.62 677 ALA A N 1
ATOM 5231 C CA . ALA A 1 677 ? 8.510 -17.217 -17.998 1.00 84.62 677 ALA A CA 1
ATOM 5232 C C . ALA A 1 677 ? 8.809 -16.339 -16.777 1.00 84.62 677 ALA A C 1
ATOM 5234 O O . ALA A 1 677 ? 8.765 -15.116 -16.851 1.00 84.62 677 ALA A O 1
ATOM 5235 N N . LEU A 1 678 ? 9.135 -16.978 -15.652 1.00 89.56 678 LEU A N 1
ATOM 5236 C CA . LEU A 1 678 ? 9.615 -16.273 -14.469 1.00 89.56 678 LEU A CA 1
ATOM 5237 C C . LEU A 1 678 ? 11.090 -15.899 -14.640 1.00 89.56 678 LEU A C 1
ATOM 5239 O O . LEU A 1 678 ? 11.966 -16.770 -14.654 1.00 89.56 678 LEU A O 1
ATOM 5243 N N . GLU A 1 679 ? 11.371 -14.604 -14.675 1.00 87.81 679 GLU A N 1
ATOM 5244 C CA . GLU A 1 679 ? 12.714 -14.031 -14.665 1.00 87.81 679 GLU A CA 1
ATOM 5245 C C . GLU A 1 679 ? 13.298 -14.065 -13.246 1.00 87.81 679 GLU A C 1
ATOM 5247 O O . GLU A 1 679 ? 13.436 -13.057 -12.552 1.00 87.81 679 GLU A O 1
ATOM 5252 N N . LYS A 1 680 ? 13.673 -15.269 -12.802 1.00 89.81 680 LYS A N 1
ATOM 5253 C CA . LYS A 1 680 ? 14.291 -15.513 -11.487 1.00 89.81 680 LYS A CA 1
ATOM 5254 C C . LYS A 1 680 ? 15.512 -14.632 -11.165 1.00 89.81 680 LYS A C 1
ATOM 5256 O O . LYS A 1 680 ? 15.705 -14.340 -9.987 1.00 89.81 680 LYS A O 1
ATOM 5261 N N . PRO A 1 681 ? 16.362 -14.202 -12.125 1.00 88.38 681 PRO A N 1
ATOM 5262 C CA . PRO A 1 681 ? 17.474 -13.297 -11.820 1.00 88.38 681 PRO A CA 1
ATOM 5263 C C . PRO A 1 681 ? 17.054 -11.947 -11.220 1.00 88.38 681 PRO A C 1
ATOM 5265 O O . PRO A 1 681 ? 17.877 -11.322 -10.548 1.00 88.38 681 PRO A O 1
ATOM 5268 N N . LEU A 1 682 ? 15.799 -11.529 -11.430 1.00 89.62 682 LEU A N 1
ATOM 5269 C CA . LEU A 1 682 ? 15.214 -10.310 -10.870 1.00 89.62 682 LEU A CA 1
ATOM 5270 C C . LEU A 1 682 ? 14.568 -10.520 -9.489 1.00 89.62 682 LEU A C 1
ATOM 5272 O O . LEU A 1 682 ? 14.041 -9.571 -8.920 1.00 89.62 682 LEU A O 1
ATOM 5276 N N . ALA A 1 683 ? 14.603 -11.735 -8.928 1.00 93.12 683 ALA A N 1
ATOM 5277 C CA . ALA A 1 683 ? 14.072 -11.999 -7.593 1.00 93.12 683 ALA A CA 1
ATOM 5278 C C . ALA A 1 683 ? 14.743 -11.114 -6.533 1.00 93.12 683 ALA A C 1
ATOM 5280 O O . ALA A 1 683 ? 15.966 -10.922 -6.547 1.00 93.12 683 ALA A O 1
ATOM 5281 N N . THR A 1 684 ? 13.950 -10.635 -5.577 1.00 94.69 684 THR A N 1
ATOM 5282 C CA . THR A 1 684 ? 14.463 -9.883 -4.435 1.00 94.69 684 THR A CA 1
ATOM 5283 C C . THR A 1 684 ? 15.360 -10.811 -3.600 1.00 94.69 684 THR A C 1
ATOM 5285 O O . THR A 1 684 ? 14.918 -11.888 -3.196 1.00 94.69 684 THR A O 1
ATOM 5288 N N . PRO A 1 685 ? 16.630 -10.448 -3.340 1.00 94.94 685 PRO A N 1
ATOM 5289 C CA . PRO A 1 685 ? 17.552 -11.252 -2.542 1.00 94.94 685 PRO A CA 1
ATOM 5290 C C . PRO A 1 685 ? 17.015 -11.567 -1.157 1.00 94.94 685 PRO A C 1
ATOM 5292 O O . PRO A 1 685 ? 16.471 -10.685 -0.498 1.00 94.94 685 PRO A O 1
ATOM 5295 N N . ALA A 1 686 ? 17.244 -12.795 -0.686 1.00 94.81 686 ALA A N 1
ATOM 5296 C CA . ALA A 1 686 ? 16.808 -13.243 0.636 1.00 94.81 686 ALA A CA 1
ATOM 5297 C C . ALA A 1 686 ? 17.334 -12.365 1.789 1.00 94.81 686 ALA A C 1
ATOM 5299 O O . ALA A 1 686 ? 16.723 -12.322 2.850 1.00 94.81 686 ALA A O 1
ATOM 5300 N N . ASP A 1 687 ? 18.435 -11.653 1.563 1.00 94.00 687 ASP A N 1
ATOM 5301 C CA . ASP A 1 687 ? 19.091 -10.728 2.479 1.00 94.00 687 ASP A CA 1
ATOM 5302 C C . ASP A 1 687 ? 18.746 -9.249 2.221 1.00 94.00 687 ASP A C 1
ATOM 5304 O O . ASP A 1 687 ? 19.439 -8.372 2.713 1.00 94.00 687 ASP A O 1
ATOM 5308 N N . ALA A 1 688 ? 17.693 -8.923 1.462 1.00 95.38 688 ALA A N 1
ATOM 5309 C CA . ALA A 1 688 ? 17.354 -7.526 1.157 1.00 95.38 688 ALA A CA 1
ATOM 5310 C C . ALA A 1 688 ? 16.680 -6.772 2.319 1.00 95.38 688 ALA A C 1
ATOM 5312 O O . ALA A 1 688 ? 16.797 -5.551 2.411 1.00 95.38 688 ALA A O 1
ATOM 5313 N N . TRP A 1 689 ? 15.965 -7.469 3.206 1.00 96.06 689 TRP A N 1
ATOM 5314 C CA . TRP A 1 689 ? 15.316 -6.856 4.368 1.00 96.06 689 TRP A CA 1
ATOM 5315 C C . TRP A 1 689 ? 16.322 -6.681 5.501 1.00 96.06 689 TRP A C 1
ATOM 5317 O O . TRP A 1 689 ? 16.394 -7.511 6.400 1.00 96.06 689 TRP A O 1
ATOM 5327 N N . LEU A 1 690 ? 17.122 -5.620 5.441 1.00 95.56 690 LEU A N 1
ATOM 5328 C CA . LEU A 1 690 ? 18.244 -5.427 6.355 1.00 95.56 690 LEU A CA 1
ATOM 5329 C C . LEU A 1 690 ? 17.895 -4.504 7.517 1.00 95.56 690 LEU A C 1
ATOM 5331 O O . LEU A 1 690 ? 17.567 -3.330 7.324 1.00 95.56 690 LEU A O 1
ATOM 5335 N N . ASP A 1 691 ? 18.109 -5.015 8.723 1.00 93.25 691 ASP A N 1
ATOM 5336 C CA . ASP A 1 691 ? 18.356 -4.223 9.917 1.00 93.25 691 ASP A CA 1
ATOM 5337 C C . ASP A 1 691 ? 19.530 -3.284 9.625 1.00 93.25 691 ASP A C 1
ATOM 5339 O O . ASP A 1 691 ? 20.662 -3.727 9.415 1.00 93.25 691 ASP A O 1
ATOM 5343 N N . SER A 1 692 ? 19.245 -1.988 9.540 1.00 95.44 692 SER A N 1
ATOM 5344 C CA . SER A 1 692 ? 20.193 -0.967 9.089 1.00 95.44 692 SER A CA 1
ATOM 5345 C C . SER A 1 692 ? 20.549 0.010 10.209 1.00 95.44 692 SER A C 1
ATOM 5347 O O . SER A 1 692 ? 20.817 1.184 9.943 1.00 95.44 692 SER A O 1
ATOM 5349 N N . ARG A 1 693 ? 20.552 -0.485 11.453 1.00 95.69 693 ARG A N 1
ATOM 5350 C CA . ARG A 1 693 ? 21.042 0.234 12.628 1.00 95.69 693 ARG A CA 1
ATOM 5351 C C . ARG A 1 693 ? 22.511 0.623 12.476 1.00 95.69 693 ARG A C 1
ATOM 5353 O O . ARG A 1 693 ? 23.306 -0.169 11.954 1.00 95.69 693 ARG A O 1
ATOM 5360 N N . PRO A 1 694 ? 22.915 1.815 12.944 1.00 96.88 694 PRO A N 1
ATOM 5361 C CA . PRO A 1 694 ? 24.319 2.113 13.188 1.00 96.88 694 PRO A CA 1
ATOM 5362 C C . PRO A 1 694 ? 24.944 1.053 14.104 1.00 96.88 694 PRO A C 1
ATOM 5364 O O . PRO A 1 694 ? 24.495 0.851 15.228 1.00 96.88 694 PRO A O 1
ATOM 5367 N N . ALA A 1 695 ? 25.977 0.356 13.634 1.00 96.19 695 ALA A N 1
ATOM 5368 C CA . ALA A 1 695 ? 26.682 -0.621 14.459 1.00 96.19 695 ALA A CA 1
ATOM 5369 C C . ALA A 1 695 ? 27.722 0.067 15.361 1.00 96.19 695 ALA A C 1
ATOM 5371 O O . ALA A 1 695 ? 28.100 1.219 15.136 1.00 96.19 695 ALA A O 1
ATOM 5372 N N . VAL A 1 696 ? 28.242 -0.650 16.362 1.00 94.56 696 VAL A N 1
ATOM 5373 C CA . VAL A 1 696 ? 29.328 -0.149 17.223 1.00 94.56 696 VAL A CA 1
ATOM 5374 C C . VAL A 1 696 ? 30.507 0.335 16.370 1.00 94.56 696 VAL A C 1
ATOM 5376 O O . VAL A 1 696 ? 31.012 -0.386 15.510 1.00 94.56 696 VAL A O 1
ATOM 5379 N N . GLY A 1 697 ? 30.954 1.567 16.627 1.00 95.12 697 GLY A N 1
ATOM 5380 C CA . GLY A 1 697 ? 32.010 2.231 15.856 1.00 95.12 697 GLY A CA 1
ATOM 5381 C C . GLY A 1 697 ? 31.514 2.994 14.625 1.00 95.12 697 GLY A C 1
ATOM 5382 O O . GLY A 1 697 ? 32.329 3.602 13.935 1.00 95.12 697 GLY A O 1
ATOM 5383 N N . SER A 1 698 ? 30.205 2.996 14.357 1.00 97.69 698 SER A N 1
ATOM 5384 C CA . SER A 1 698 ? 29.606 3.840 13.327 1.00 97.69 698 SER A CA 1
ATOM 5385 C C . SER A 1 698 ? 29.770 5.317 13.655 1.00 97.69 698 SER A C 1
ATOM 5387 O O . SER A 1 698 ? 29.459 5.764 14.758 1.00 97.69 698 SER A O 1
ATOM 5389 N N . ALA A 1 699 ? 30.185 6.095 12.655 1.00 97.69 699 ALA A N 1
ATOM 5390 C CA . ALA A 1 699 ? 30.210 7.550 12.751 1.00 97.69 699 ALA A CA 1
ATOM 5391 C C . ALA A 1 699 ? 28.806 8.184 12.733 1.00 97.69 699 ALA A C 1
ATOM 5393 O O . ALA A 1 699 ? 28.703 9.400 12.848 1.00 97.69 699 ALA A O 1
ATOM 5394 N N . ALA A 1 700 ? 27.734 7.401 12.553 1.00 97.44 700 ALA A N 1
ATOM 5395 C CA . ALA A 1 700 ? 26.364 7.894 12.675 1.00 97.44 700 ALA A CA 1
ATOM 5396 C C . ALA A 1 700 ? 25.941 8.115 14.134 1.00 97.44 700 ALA A C 1
ATOM 5398 O O . ALA A 1 700 ? 25.054 8.931 14.386 1.00 97.44 700 ALA A O 1
ATOM 5399 N N . LEU A 1 701 ? 26.558 7.385 15.071 1.00 97.25 701 LEU A N 1
ATOM 5400 C CA . LEU A 1 701 ? 26.214 7.402 16.491 1.00 97.25 701 LEU A CA 1
ATOM 5401 C C . LEU A 1 701 ? 26.501 8.774 17.098 1.00 97.25 701 LEU A C 1
ATOM 5403 O O . LEU A 1 701 ? 27.640 9.242 17.067 1.00 97.25 701 LEU A O 1
ATOM 5407 N N . GLY A 1 702 ? 25.470 9.418 17.647 1.00 96.00 702 GLY A N 1
ATOM 5408 C CA . GLY A 1 702 ? 25.596 10.747 18.251 1.00 96.00 702 GLY A CA 1
ATOM 5409 C C . GLY A 1 702 ? 25.941 11.869 17.265 1.00 96.00 702 GLY A C 1
ATOM 5410 O O . GLY A 1 702 ? 26.400 12.932 17.682 1.00 96.00 702 GLY A O 1
ATOM 5411 N N . ALA A 1 703 ? 25.783 11.641 15.957 1.00 97.25 703 ALA A N 1
ATOM 5412 C CA . ALA A 1 703 ? 26.178 12.600 14.927 1.00 97.25 703 ALA A CA 1
ATOM 5413 C C . ALA A 1 703 ? 25.106 13.655 14.613 1.00 97.25 703 ALA A C 1
ATOM 5415 O O . ALA A 1 703 ? 25.411 14.638 13.932 1.00 97.25 703 ALA A O 1
ATOM 5416 N N . ALA A 1 704 ? 23.874 13.491 15.106 1.00 96.12 704 ALA A N 1
ATOM 5417 C CA . ALA A 1 704 ? 22.779 14.434 14.888 1.00 96.12 704 ALA A CA 1
ATOM 5418 C C . ALA A 1 704 ? 22.878 15.641 15.842 1.00 96.12 704 ALA A C 1
ATOM 5420 O O . ALA A 1 704 ? 22.018 15.878 16.682 1.00 96.12 704 ALA A O 1
ATOM 5421 N N . LEU A 1 705 ? 23.968 16.404 15.720 1.00 95.06 705 LEU A N 1
ATOM 5422 C CA . LEU A 1 705 ? 24.312 17.507 16.630 1.00 95.06 705 LEU A CA 1
ATOM 5423 C C . LEU A 1 705 ? 23.551 18.813 16.348 1.00 95.06 705 LEU A C 1
ATOM 5425 O O . LEU A 1 705 ? 23.581 19.725 17.168 1.00 95.06 705 LEU A O 1
ATOM 5429 N N . ASN A 1 706 ? 22.954 18.951 15.161 1.00 93.50 706 ASN A N 1
ATOM 5430 C CA . ASN A 1 706 ? 22.240 20.152 14.726 1.00 93.50 706 ASN A CA 1
ATOM 5431 C C . ASN A 1 706 ? 21.066 19.776 13.809 1.00 93.50 706 ASN A C 1
ATOM 5433 O O . ASN A 1 706 ? 21.039 18.689 13.232 1.00 93.50 706 ASN A O 1
ATOM 5437 N N . GLY A 1 707 ? 20.150 20.723 13.596 1.00 92.94 707 GLY A N 1
ATOM 5438 C CA . GLY A 1 707 ? 18.986 20.532 12.730 1.00 92.94 707 GLY A CA 1
ATOM 5439 C C . GLY A 1 707 ? 17.875 19.733 13.408 1.00 92.94 707 GLY A C 1
ATOM 5440 O O . GLY A 1 707 ? 17.869 19.556 14.622 1.00 92.94 707 GLY A O 1
ATOM 5441 N N . GLU A 1 708 ? 16.912 19.281 12.613 1.00 93.12 708 GLU A N 1
ATOM 5442 C CA . GLU A 1 708 ? 15.747 18.559 13.126 1.00 93.12 708 GLU A CA 1
ATOM 5443 C C . GLU A 1 708 ? 16.085 17.116 13.493 1.00 93.12 708 GLU A C 1
ATOM 5445 O O . GLU A 1 708 ? 16.777 16.419 12.744 1.00 93.12 708 GLU A O 1
ATOM 5450 N N . VAL A 1 709 ? 15.545 16.666 14.626 1.00 93.31 709 VAL A N 1
ATOM 5451 C CA . VAL A 1 709 ? 15.647 15.284 15.086 1.00 93.31 709 VAL A CA 1
ATOM 5452 C C . VAL A 1 709 ? 14.265 14.765 15.471 1.00 93.31 709 VAL A C 1
ATOM 5454 O O . VAL A 1 709 ? 13.478 15.458 16.116 1.00 93.31 709 VAL A O 1
ATOM 5457 N N . SER A 1 710 ? 13.954 13.532 15.080 1.00 91.44 710 SER A N 1
ATOM 5458 C CA . SER A 1 710 ? 12.759 12.841 15.565 1.00 91.44 710 SER A CA 1
ATOM 5459 C C . SER A 1 710 ? 12.881 12.465 17.045 1.00 91.44 710 SER A C 1
ATOM 5461 O O . SER A 1 710 ? 13.919 11.993 17.479 1.00 91.44 710 SER A O 1
ATOM 5463 N N . TYR A 1 711 ? 11.797 12.574 17.815 1.00 89.12 711 TYR A N 1
ATOM 5464 C CA . TYR A 1 711 ? 11.786 12.166 19.229 1.00 89.12 711 TYR A CA 1
ATOM 5465 C C . TYR A 1 711 ? 12.006 10.657 19.431 1.00 89.12 711 TYR A C 1
ATOM 5467 O O . TYR A 1 711 ? 12.686 10.242 20.367 1.00 89.12 711 TYR A O 1
ATOM 5475 N N . MET A 1 712 ? 11.444 9.845 18.532 1.00 92.44 712 MET A N 1
ATOM 5476 C CA . MET A 1 712 ? 11.625 8.393 18.519 1.00 92.44 712 MET A CA 1
ATOM 5477 C C . MET A 1 712 ? 12.277 7.939 17.224 1.00 92.44 712 MET A C 1
ATOM 5479 O O . MET A 1 712 ? 12.240 8.650 16.212 1.00 92.44 712 MET A O 1
ATOM 5483 N N . ASP A 1 713 ? 12.859 6.756 17.249 1.00 94.94 713 ASP A N 1
ATOM 5484 C CA . ASP A 1 713 ? 13.357 6.081 16.066 1.00 94.94 713 ASP A CA 1
ATOM 5485 C C . ASP A 1 713 ? 12.261 5.237 15.382 1.00 94.94 713 ASP A C 1
ATOM 5487 O O . ASP A 1 713 ? 11.065 5.305 15.700 1.00 94.94 713 ASP A O 1
ATOM 5491 N N . ILE A 1 714 ? 12.662 4.470 14.372 1.00 95.44 714 ILE A N 1
ATOM 5492 C CA . ILE A 1 714 ? 11.773 3.582 13.623 1.00 95.44 714 ILE A CA 1
ATOM 5493 C C . ILE A 1 714 ? 11.213 2.419 14.466 1.00 95.44 714 ILE A C 1
ATOM 5495 O O . ILE A 1 714 ? 10.114 1.955 14.166 1.00 95.44 714 ILE A O 1
ATOM 5499 N N . MET A 1 715 ? 11.898 2.005 15.538 1.00 93.88 715 MET A N 1
ATOM 5500 C CA . MET A 1 715 ? 11.466 0.967 16.487 1.00 93.88 715 MET A CA 1
ATOM 5501 C C . MET A 1 715 ? 10.498 1.498 17.551 1.00 93.88 715 MET A C 1
ATOM 5503 O O . MET A 1 715 ? 10.011 0.736 18.379 1.00 93.88 715 MET A O 1
ATOM 5507 N N . LEU A 1 716 ? 10.150 2.790 17.486 1.00 92.38 716 LEU A N 1
ATOM 5508 C CA . LEU A 1 716 ? 9.338 3.494 18.484 1.00 92.38 716 LEU A CA 1
ATOM 5509 C C . LEU A 1 716 ? 10.063 3.670 19.828 1.00 92.38 716 LEU A C 1
ATOM 5511 O O . LEU A 1 716 ? 9.417 3.882 20.854 1.00 92.38 716 LEU A O 1
ATOM 5515 N N . GLU A 1 717 ? 11.395 3.630 19.819 1.00 92.31 717 GLU A N 1
ATOM 5516 C CA . GLU A 1 717 ? 12.215 3.876 20.999 1.00 92.31 717 GLU A CA 1
ATOM 5517 C C . GLU A 1 717 ? 12.631 5.347 21.069 1.00 92.31 717 GLU A C 1
ATOM 5519 O O . GLU A 1 717 ? 12.837 6.008 20.049 1.00 92.31 717 GLU A O 1
ATOM 5524 N N . ASN A 1 718 ? 12.746 5.884 22.286 1.00 92.00 718 ASN A N 1
ATOM 5525 C CA . ASN A 1 718 ? 13.221 7.251 22.489 1.00 92.00 718 ASN A CA 1
ATOM 5526 C C . ASN A 1 718 ? 14.688 7.366 22.075 1.00 92.00 718 ASN A C 1
ATOM 5528 O O . ASN A 1 718 ? 15.513 6.546 22.478 1.00 92.00 718 ASN A O 1
ATOM 5532 N N . ARG A 1 719 ? 15.031 8.433 21.351 1.00 92.88 719 ARG A N 1
ATOM 5533 C CA . ARG A 1 719 ? 16.424 8.670 20.968 1.00 92.88 719 ARG A CA 1
ATOM 5534 C C . ARG A 1 719 ? 17.261 9.199 22.146 1.00 92.88 719 ARG A C 1
ATOM 5536 O O . ARG A 1 719 ? 16.755 10.012 22.926 1.00 92.88 719 ARG A O 1
ATOM 5543 N N . PRO A 1 720 ? 18.527 8.765 22.293 1.00 92.50 720 PRO A N 1
ATOM 5544 C CA . PRO A 1 720 ? 19.451 9.317 23.283 1.00 92.50 720 PRO A CA 1
ATOM 5545 C C . PRO A 1 720 ? 19.943 10.719 22.881 1.00 92.50 720 PRO A C 1
ATOM 5547 O O . PRO A 1 720 ? 19.741 11.158 21.754 1.00 92.50 720 PRO A O 1
ATOM 5550 N N . GLU A 1 721 ? 20.632 11.410 23.796 1.00 90.19 721 GLU A N 1
ATOM 5551 C CA . GLU A 1 721 ? 21.278 12.707 23.542 1.00 90.19 721 GLU A CA 1
ATOM 5552 C C . GLU A 1 721 ? 22.816 12.579 23.686 1.00 90.19 721 GLU A C 1
ATOM 5554 O O . GLU A 1 721 ? 23.283 12.227 24.776 1.00 90.19 721 GLU A O 1
ATOM 5559 N N . PRO A 1 722 ? 23.624 12.874 22.645 1.00 92.94 722 PRO A N 1
ATOM 5560 C CA . PRO A 1 722 ? 23.202 13.248 21.296 1.00 92.94 722 PRO A CA 1
ATOM 5561 C C . PRO A 1 722 ? 22.641 12.046 20.502 1.00 92.94 722 PRO A C 1
ATOM 5563 O O . PRO A 1 722 ? 23.135 10.926 20.669 1.00 92.94 722 PRO A O 1
ATOM 5566 N N . PRO A 1 723 ? 21.661 12.269 19.609 1.00 95.31 723 PRO A N 1
ATOM 5567 C CA . PRO A 1 723 ? 21.024 11.212 18.828 1.00 95.31 723 PRO A CA 1
ATOM 5568 C C . PRO A 1 723 ? 21.865 10.780 17.623 1.00 95.31 723 PRO A C 1
ATOM 5570 O O . PRO A 1 723 ? 22.744 11.507 17.140 1.00 95.31 723 PRO A O 1
ATOM 5573 N N . SER A 1 724 ? 21.579 9.592 17.093 1.00 96.81 724 SER A N 1
ATOM 5574 C CA . SER A 1 724 ? 22.173 9.138 15.836 1.00 96.81 724 SER A CA 1
ATOM 5575 C C . SER A 1 724 ? 21.502 9.804 14.633 1.00 96.81 724 SER A C 1
ATOM 5577 O O . SER A 1 724 ? 20.327 10.180 14.666 1.00 96.81 724 SER A O 1
ATOM 5579 N N . ILE A 1 725 ? 22.233 9.925 13.522 1.00 97.38 725 ILE A N 1
ATOM 5580 C CA . ILE A 1 725 ? 21.595 10.227 12.232 1.00 97.38 725 ILE A CA 1
ATOM 5581 C C . ILE A 1 725 ? 20.948 8.962 11.645 1.00 97.38 725 ILE A C 1
ATOM 5583 O O . ILE A 1 725 ? 21.372 7.841 11.922 1.00 97.38 725 ILE A O 1
ATOM 5587 N N . GLY A 1 726 ? 19.964 9.142 10.766 1.00 97.50 726 GLY A N 1
ATOM 5588 C CA . GLY A 1 726 ? 19.239 8.047 10.125 1.00 97.50 726 GLY A CA 1
ATOM 5589 C C . GLY A 1 726 ? 18.009 7.575 10.900 1.00 97.50 726 GLY A C 1
ATOM 5590 O O . GLY A 1 726 ? 17.644 8.122 11.942 1.00 97.50 726 GLY A O 1
ATOM 5591 N N . ALA A 1 727 ? 17.339 6.567 10.345 1.00 97.19 727 ALA A N 1
ATOM 5592 C CA . ALA A 1 727 ? 16.038 6.081 10.810 1.00 97.19 727 ALA A CA 1
ATOM 5593 C C . ALA A 1 727 ? 16.072 5.311 12.126 1.00 97.19 727 ALA A C 1
ATOM 5595 O O . ALA A 1 727 ? 15.060 5.260 12.819 1.00 97.19 727 ALA A O 1
ATOM 5596 N N . TRP A 1 728 ? 17.224 4.761 12.475 1.00 95.25 728 TRP A N 1
ATOM 5597 C CA . TRP A 1 728 ? 17.384 3.879 13.616 1.00 95.25 728 TRP A CA 1
ATOM 5598 C C . TRP A 1 728 ? 18.336 4.470 14.652 1.00 95.25 728 TRP A C 1
ATOM 5600 O O . TRP A 1 728 ? 19.249 5.217 14.289 1.00 95.25 728 TRP A O 1
ATOM 5610 N N . GLU A 1 729 ? 18.161 4.072 15.907 1.00 93.88 729 GLU A N 1
ATOM 5611 C CA . GLU A 1 729 ? 19.201 4.158 16.935 1.00 93.88 729 GLU A CA 1
ATOM 5612 C C . GLU A 1 729 ? 19.964 2.830 17.079 1.00 93.88 729 GLU A C 1
ATOM 5614 O O . GLU A 1 729 ? 19.583 1.806 16.506 1.00 93.88 729 GLU A O 1
ATOM 5619 N N . ALA A 1 730 ? 21.095 2.858 17.786 1.00 87.88 730 ALA A N 1
ATOM 5620 C CA . ALA A 1 730 ? 21.788 1.632 18.188 1.00 87.88 730 ALA A CA 1
ATOM 5621 C C . ALA A 1 730 ? 21.125 0.980 19.408 1.00 87.88 730 ALA A C 1
ATOM 5623 O O . ALA A 1 730 ? 20.457 1.662 20.180 1.00 87.88 730 ALA A O 1
ATOM 5624 N N . GLU A 1 731 ? 21.362 -0.328 19.566 1.00 73.88 731 GLU A N 1
ATOM 5625 C CA . GLU A 1 731 ? 21.010 -1.083 20.783 1.00 73.88 731 GLU A CA 1
ATOM 5626 C C . GLU A 1 731 ? 21.752 -0.598 22.034 1.00 73.88 731 GLU A C 1
ATOM 5628 O O . GLU A 1 731 ? 22.945 -0.212 21.916 1.00 73.88 731 GLU A O 1
#

pLDDT: mean 83.32, std 17.04, range [31.31, 98.81]

Secondary structure (DSSP, 8-state):
-TTSEEEEE-S-GGG-B-SS--SS-GGGGBTTEEESSS------S-EEEEEEEEEEETTTTEEEEEEEEEEE--HHHHT-GGGT-EEEEE-TT----HHHHHHSTT-EEEEPPTT-EEEE-S----TT--SS---TTGGGGGG---EEEEEETT-EEEEEEEE-TTS-EEEEEEEESSS-TTTSPEEEEE---B-TTS-BSSSEEEEESSSS-----SPPPEEEEEESEEEE----TTT-PPP---S----SEEEEE-SSEEEEEES-EEE--SSEEEEEEPPPPSS------EEEEES-EEES-SSEEEEEE--SS-TT-EEEEES-EEE--TTPPB-TT---SEE-SS-SEEEEES-EEEE--TTSEEEEESSS--STT-EEEEES-EEEESSEEEEESTTTT---S--TTS--S---PPPEEEEEEES-EEEE-TT-SEEEEES-EEEEEES-EEEE-SS--SS---EEEEEEEE----TTS-----TT-S-SS-EEEES-EEEE---TTTTB-TT--B---EEEEEEEETTPPPPS-EEEES-EEEBTTSSS-B-TT--B---B-S------B-BSEEEEEEE-SS-B-TT-EEEEETTTS--SS----GGG--TT-TT-EEEESSSSSEEGGGSSEEEEE-SSEEEEEE-SSS-B-TT-EEEEEEE-GGG---BGGGSPPTT-SB--PBPTT-TTTT---SS---SB-TTSPBPPSSPPSSS----

Foldseek 3Di:
DLQKKKKKFFQPQVVAFFDAFDQFDPLQRRQGMDIDDDDDHDDPDFDKGKMKMWIARQVVRDIDMDIDIDGDDDCCVQQALQVLQEEEEEEAPPPPCVVCCVRHPNHHYDYAWPVLEDEADPDDPDPPPPDRDDPPDQVVLQPLRAHEYEYEFQAAGAAAHADEFRRAAHYEYFYDDPDPLLPRTHEHEHNCDADPVRADPALARYHYDDPDDPVDDPDAGHEYHYESHEYEYAADQLQDAQPLDPPPRSHFEHHEAAAAYAYHYESYEYERGQVAYYAHAYAEDPDDDADEHEYEYYSYEAEQYRAANYEHYHYLDHLHYEYEYESYEHEYQLSGAADPSHEANEAYAEGQEYYYGNYEYYDAHLNYENYEHNQQHQAAEREYYHASYEYEEYQEHYEHNNCVDDDDDDDPRGPPPQASAAGHYQEEYYQYEYQYFQSYQEYYEYQHANYEAALYEYFDFAFAHQHQHAEPYEYEHEDDDDPDDDHDHPLPDRHPHAHEYFQAEYHYNYEQVRRAHLVRDGHDHDHYDFYYDPPRDTDPRYYYAQAHYFAQRYPDGDAQQDDWAQDASAFDSNQAHFHQKQKAKDQAQAKQAAQRKDWDFQVSSAGPQDRDFPQQADQPDQQKWKQWPVDGTDTCVVQQWHWDHDRGTIMIHGNNNGMRGGRIMMMIITGRSNRGDGRRSRGRDRRRRGRGEHDPPGPQALVRPDDDDDQAASSRHGADVSGGGHRDYDD

Radius of gyration: 27.22 Å; chains: 1; bounding box: 72×64×76 Å